Protein AF-0000000073154056 (afdb_homodimer)

InterPro domains:
  IPR005519 Acid phosphatase, class B-like [PF03767] (60-271)
  IPR023214 HAD superfamily [G3DSA:3.40.50.1000] (61-281)

Nearest PDB structures (foldseek):
  4fyp-assembly1_B  TM=7.390E-01  e=8.577E-10  Arabidopsis thaliana
  2ia5-assembly3_L  TM=6.128E-01  e=5.914E-03  Tequatrovirus T4
  4xru-assembly1_D  TM=6.042E-01  e=1.577E-02  Capnocytophaga gingivalis ATCC 33624
  3kbb-assembly1_A  TM=4.600E-01  e=6.265E-03  Thermotoga maritima MSB8
  6nkh-assembly1_C  TM=5.104E-01  e=3.368E+00  Malbranchea aurantiaca

Foldseek 3Di:
DDPPPPPPPDDDDPPVRVVVVVVVVVVVVVVVVVVVVVVVVVVVVVVVVVVVVVVVVVLVVLLVVQVVVLVVCQVVVHALVVGDPSLVVSLLCCLVVCVQLVLLVVLLVVVVVVPVVDADDPVLQEAEEEELCLLVPPVNLVVCVVPVDFQPVLPPPSRDSSSSSNVSSVVSLVVCVVSPHAYEYEYLAEPVCVVSSQVRCVRNPRDDHPYYHHHYPVCNPPDVLVVLQVVLVVSVVVVHAYQEYEEQHVSNCDDPNGGNYYGHRHDSSRDPNVNVPVVVVVVVVD/DDPPPPPPPDDDDDPVRVVVVVVVVVVVVVVVVVVVVVVVVVVVVVVVVVVVVVVVVVLVVLLVVQVVVLVVCQVVVHALVVGDPSLVVSLLCCLVVCVLLVLLVVLLVVVVVVPVVDADDPVLQEAEEEELCLLVPPVNLVVCVVVVDFQPVLPPPSRDSSSSSNVSSVVSLVVCVVSPHAYEYEYLAEPVCVVSSQVRCVRNPRDDHPYYHHHYPVCNPPDVLVVLQVVLVVSVVVVHAYQEYEEQHVSNCDDPNNGNYYGHRHDSSRDPNVNVVVVVPVVVVD

pLDDT: mean 80.38, std 18.29, range [26.84, 98.69]

Sequence (572 aa):
MGSRHITETGIFMSSFAAMVFVSGLITVGVSLLSLLVALAVMLHSCESRNSGILEMHRYKDNYDYCRYFALHAELNSLDADSLPAICRDVERLYVKEGQFGRDLNITVGIAEEFFGSVRPQVDSRDIVLIDADDLASETLFSYYLMHRINEDLLHGSSGDPDYLRHTFARKLYLKLQSDGWPLILFSRKPEKLRSAMAEYLISMGCPGWSSLIMRKENEMQMSFQEYISGQRIILQREGLRIIAVISSRMDALRGPYLGNRMFKFPSPMFRHSMENHVESHVQKSKMGSRHITETGIFMSSFAAMVFVSGLITVGVSLLSLLVALAVMLHSCESRNSGILEMHRYKDNYDYCRYFALHAELNSLDADSLPAICRDVERLYVKEGQFGRDLNITVGIAEEFFGSVRPQVDSRDIVLIDADDLASETLFSYYLMHRINEDLLHGSSGDPDYLRHTFARKLYLKLQSDGWPLILFSRKPEKLRSAMAEYLISMGCPGWSSLIMRKENEMQMSFQEYISGQRIILQREGLRIIAVISSRMDALRGPYLGNRMFKFPSPMFRHSMENHVESHVQKSK

Organism: Sesamum indicum (NCBI:txid4182)

Solvent-accessible surface area (backbone atoms only — not comparable to full-atom values): 31245 Å² total; per-residue (Å²): 135,81,80,74,74,73,72,72,69,37,45,62,35,37,57,67,56,50,51,53,48,52,51,48,51,50,49,51,49,52,51,41,51,51,44,50,51,51,42,52,51,47,49,50,53,46,48,52,47,48,55,49,48,53,52,48,50,51,48,49,53,50,43,53,51,39,50,53,50,39,51,38,30,48,70,47,70,48,59,24,79,72,56,59,73,69,41,55,57,45,47,52,48,37,40,69,72,42,51,48,57,50,51,40,50,48,45,48,50,56,50,48,53,54,55,70,73,50,76,77,56,89,82,69,36,42,29,34,40,37,39,42,44,48,60,44,30,68,69,59,44,51,48,30,73,72,58,68,59,63,60,74,70,65,67,78,44,91,67,34,68,63,49,52,42,21,53,51,45,45,52,50,50,52,50,42,46,73,74,66,45,46,32,34,31,36,41,92,50,54,45,90,44,46,66,61,49,53,51,48,35,44,56,66,70,55,66,87,59,73,42,77,46,55,28,47,82,85,52,66,80,49,56,63,37,60,50,53,33,52,50,36,48,53,45,41,74,73,63,37,40,48,51,28,33,38,32,55,47,58,51,76,68,47,52,63,73,62,54,68,37,52,43,67,42,75,59,80,67,59,65,65,52,63,59,73,57,56,60,61,56,63,54,66,75,96,136,80,82,78,77,74,73,73,66,37,45,62,35,38,58,66,53,50,50,53,48,51,51,47,53,51,49,51,49,51,50,44,50,51,46,49,50,50,43,50,53,48,49,49,53,47,47,51,46,48,53,49,47,52,52,48,49,51,50,48,52,51,44,53,50,37,50,53,50,41,51,40,30,49,70,47,70,49,60,27,80,71,55,57,72,69,40,55,56,46,46,52,48,37,39,69,73,42,52,46,58,50,50,40,50,48,44,49,49,56,50,49,54,53,55,70,75,50,75,76,57,91,80,70,37,43,30,33,39,36,39,43,45,48,62,43,31,69,67,58,43,50,49,30,72,72,59,70,59,62,61,72,71,65,66,76,42,91,66,34,67,63,52,52,44,20,53,51,46,45,53,50,50,52,51,41,47,74,73,65,45,46,34,34,31,36,42,92,50,54,44,90,45,45,66,61,50,52,52,47,35,43,57,64,70,56,65,86,60,72,42,77,46,54,28,48,82,84,51,68,79,49,55,62,38,59,49,52,32,51,50,37,48,53,46,42,73,71,64,36,41,48,50,28,33,38,33,54,46,57,52,76,70,46,53,64,73,62,53,67,37,54,43,68,43,75,58,79,68,58,66,63,52,63,57,73,57,56,60,62,57,61,55,68,76,96

Radius of gyration: 35.32 Å; Cα contacts (8 Å, |Δi|>4): 669; chains: 2; bounding box: 136×70×72 Å

Structure (mmCIF, N/CA/C/O backbone):
data_AF-0000000073154056-model_v1
#
loop_
_entity.id
_entity.type
_entity.pdbx_description
1 polymer 'Uncharacterized protein At2g39920-like isoform X2'
#
loop_
_atom_site.group_PDB
_atom_site.id
_atom_site.type_symbol
_atom_site.label_atom_id
_atom_site.label_alt_id
_atom_site.label_comp_id
_atom_site.label_asym_id
_atom_site.label_entity_id
_atom_site.label_seq_id
_atom_site.pdbx_PDB_ins_code
_atom_site.Cartn_x
_atom_site.Cartn_y
_atom_site.Cartn_z
_atom_site.occupancy
_atom_site.B_iso_or_equiv
_atom_site.auth_seq_id
_atom_site.auth_comp_id
_atom_site.auth_asym_id
_atom_site.auth_atom_id
_atom_site.pdbx_PDB_model_num
ATOM 1 N N . MET A 1 1 ? 103.25 38.438 -13.969 1 26.84 1 MET A N 1
ATOM 2 C CA . MET A 1 1 ? 101.938 38.219 -14.492 1 26.84 1 MET A CA 1
ATOM 3 C C . MET A 1 1 ? 101.5 36.781 -14.281 1 26.84 1 MET A C 1
ATOM 5 O O . MET A 1 1 ? 101.875 35.875 -15.039 1 26.84 1 MET A O 1
ATOM 9 N N . GLY A 1 2 ? 101.438 36.25 -13.07 1 32.34 2 GLY A N 1
ATOM 10 C CA . GLY A 1 2 ? 101.125 34.906 -12.602 1 32.34 2 GLY A CA 1
ATOM 11 C C . GLY A 1 2 ? 99.688 34.469 -12.875 1 32.34 2 GLY A C 1
ATOM 12 O O . GLY A 1 2 ? 98.75 35.281 -12.695 1 32.34 2 GLY A O 1
ATOM 13 N N . SER A 1 3 ? 99.438 33.656 -13.922 1 35.84 3 SER A N 1
ATOM 14 C CA . SER A 1 3 ? 98.188 33.031 -14.375 1 35.84 3 SER A CA 1
ATOM 15 C C . SER A 1 3 ? 97.5 32.375 -13.219 1 35.84 3 SER A C 1
ATOM 17 O O . SER A 1 3 ? 98 31.438 -12.602 1 35.84 3 SER A O 1
ATOM 19 N N . ARG A 1 4 ? 96.812 33.094 -12.391 1 35.25 4 ARG A N 1
ATOM 20 C CA . ARG A 1 4 ? 95.875 32.562 -11.375 1 35.25 4 ARG A CA 1
ATOM 21 C C . ARG A 1 4 ? 94.875 31.562 -11.984 1 35.25 4 ARG A C 1
ATOM 23 O O . ARG A 1 4 ? 94.125 31.922 -12.844 1 35.25 4 ARG A O 1
ATOM 30 N N . HIS A 1 5 ? 95.375 30.281 -12.258 1 36.28 5 HIS A N 1
ATOM 31 C CA . HIS A 1 5 ? 94.438 29.172 -12.562 1 36.28 5 HIS A CA 1
ATOM 32 C C . HIS A 1 5 ? 93.312 29.141 -11.586 1 36.28 5 HIS A C 1
ATOM 34 O O . HIS A 1 5 ? 93.5 29.016 -10.375 1 36.28 5 HIS A O 1
ATOM 40 N N . ILE A 1 6 ? 92.375 30.062 -11.719 1 39.75 6 ILE A N 1
ATOM 41 C CA . ILE A 1 6 ? 91.125 29.922 -11.031 1 39.75 6 ILE A CA 1
ATOM 42 C C . ILE A 1 6 ? 90.625 28.484 -11.164 1 39.75 6 ILE A C 1
ATOM 44 O O . ILE A 1 6 ? 90.375 28.016 -12.273 1 39.75 6 ILE A O 1
ATOM 48 N N . THR A 1 7 ? 91.188 27.578 -10.352 1 43.53 7 THR A N 1
ATOM 49 C CA . THR A 1 7 ? 90.688 26.219 -10.219 1 43.53 7 THR A CA 1
ATOM 50 C C . THR A 1 7 ? 89.125 26.203 -10.078 1 43.53 7 THR A C 1
ATOM 52 O O . THR A 1 7 ? 88.562 26.781 -9.141 1 43.53 7 THR A O 1
ATOM 55 N N . GLU A 1 8 ? 88.438 26.453 -11.188 1 46.53 8 GLU A N 1
ATOM 56 C CA . GLU A 1 8 ? 87 26.203 -11.188 1 46.53 8 GLU A CA 1
ATOM 57 C C . GLU A 1 8 ? 86.625 24.922 -10.445 1 46.53 8 GLU A C 1
ATOM 59 O O . GLU A 1 8 ? 87.25 23.875 -10.711 1 46.53 8 GLU A O 1
ATOM 64 N N . THR 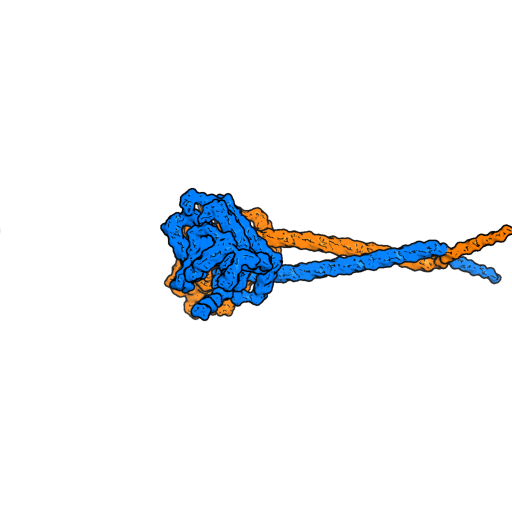A 1 9 ? 86.5 25.047 -9.172 1 50.5 9 THR A N 1
ATOM 65 C CA . THR A 1 9 ? 86.125 23.953 -8.289 1 50.5 9 THR A CA 1
ATOM 66 C C . THR A 1 9 ? 84.938 23.172 -8.883 1 50.5 9 THR A C 1
ATOM 68 O O . THR A 1 9 ? 83.812 23.688 -8.969 1 50.5 9 THR A O 1
ATOM 71 N N . GLY A 1 10 ? 85 22.781 -10.125 1 53.06 10 GLY A N 1
ATOM 72 C CA . GLY A 1 10 ? 84 21.875 -10.68 1 53.06 10 GLY A CA 1
ATOM 73 C C . GLY A 1 10 ? 84.062 20.484 -10.078 1 53.06 10 GLY A C 1
ATOM 74 O O . GLY A 1 10 ? 85 20.156 -9.344 1 53.06 10 GLY A O 1
ATOM 75 N N . ILE A 1 11 ? 83.062 19.953 -9.695 1 58.16 11 ILE A N 1
ATOM 76 C CA . ILE A 1 11 ? 83 18.594 -9.188 1 58.16 11 ILE A CA 1
ATOM 77 C C . ILE A 1 11 ? 83.188 17.609 -10.344 1 58.16 11 ILE A C 1
ATOM 79 O O . ILE A 1 11 ? 82.562 17.734 -11.383 1 58.16 11 ILE A O 1
ATOM 83 N N . PHE A 1 12 ? 84.25 17.016 -10.555 1 58.78 12 PHE A N 1
ATOM 84 C CA . PHE A 1 12 ? 84.562 15.953 -11.5 1 58.78 12 PHE A CA 1
ATOM 85 C C . PHE A 1 12 ? 83.75 14.695 -11.172 1 58.78 12 PHE A C 1
ATOM 87 O O . PHE A 1 12 ? 83.812 14.18 -10.055 1 58.78 12 PHE A O 1
ATOM 94 N N . MET A 1 13 ? 82.75 14.547 -11.906 1 58.81 13 MET A N 1
ATOM 95 C CA . MET A 1 13 ? 82 13.305 -11.711 1 58.81 13 MET A CA 1
ATOM 96 C C . MET A 1 13 ? 82.438 12.242 -12.711 1 58.81 13 MET A C 1
ATOM 98 O O . MET A 1 13 ? 82.562 12.523 -13.906 1 58.81 13 MET A O 1
ATOM 102 N N . SER A 1 14 ? 82.875 11.195 -12.305 1 65.06 14 SER A N 1
ATOM 103 C CA . SER A 1 14 ? 83.312 10.07 -13.148 1 65.06 14 SER A CA 1
ATOM 104 C C . SER A 1 14 ? 82.125 9.609 -14.023 1 65.06 14 SER A C 1
ATOM 106 O O . SER A 1 14 ? 80.938 9.898 -13.727 1 65.06 14 SER A O 1
ATOM 108 N N . SER A 1 15 ? 82.438 9.18 -15.289 1 62.22 15 SER A N 1
ATOM 109 C CA . SER A 1 15 ? 81.438 8.641 -16.219 1 62.22 15 SER A CA 1
ATOM 110 C C . SER A 1 15 ? 80.5 7.695 -15.5 1 62.22 15 SER A C 1
ATOM 112 O O . SER A 1 15 ? 79.312 7.684 -15.805 1 62.22 15 SER A O 1
ATOM 114 N N . PHE A 1 16 ? 81 6.984 -14.602 1 61.91 16 PHE A N 1
ATOM 115 C CA . PHE A 1 16 ? 80.188 6.059 -13.852 1 61.91 16 PHE A CA 1
ATOM 116 C C . PHE A 1 16 ? 79.188 6.82 -12.969 1 61.91 16 PHE A C 1
ATOM 118 O O . PHE A 1 16 ? 78 6.469 -12.906 1 61.91 16 PHE A O 1
ATOM 125 N N . ALA A 1 17 ? 79.688 7.828 -12.398 1 67.19 17 ALA A N 1
ATOM 126 C CA . ALA A 1 17 ? 78.812 8.625 -11.531 1 67.19 17 ALA A CA 1
ATOM 127 C C . ALA A 1 17 ? 77.75 9.352 -12.344 1 67.19 17 ALA A C 1
ATOM 129 O O . ALA A 1 17 ? 76.562 9.445 -11.914 1 67.19 17 ALA A O 1
ATOM 130 N N . ALA A 1 18 ? 78.062 9.812 -13.531 1 69.5 18 ALA A N 1
ATOM 131 C CA . ALA A 1 18 ? 77.125 10.461 -14.422 1 69.5 18 ALA A CA 1
ATOM 132 C C . ALA A 1 18 ? 76.062 9.469 -14.875 1 69.5 18 ALA A C 1
ATOM 134 O O . ALA A 1 18 ? 74.875 9.82 -14.938 1 69.5 18 ALA A O 1
ATOM 135 N N . MET A 1 19 ? 76.375 8.25 -15.133 1 65.81 19 MET A N 1
ATOM 136 C CA . MET A 1 19 ? 75.438 7.23 -15.547 1 65.81 19 MET A CA 1
ATOM 137 C C . MET A 1 19 ? 74.5 6.906 -14.414 1 65.81 19 MET A C 1
ATOM 139 O O . MET A 1 19 ? 73.25 6.715 -14.648 1 65.81 19 MET A O 1
ATOM 143 N N . VAL A 1 20 ? 74.938 6.844 -13.273 1 70.44 20 VAL A N 1
ATOM 144 C CA . VAL A 1 20 ? 74.062 6.551 -12.117 1 70.44 20 VAL A CA 1
ATOM 145 C C . VAL A 1 20 ? 73.062 7.711 -11.883 1 70.44 20 VAL A C 1
ATOM 147 O O . VAL A 1 20 ? 71.938 7.492 -11.578 1 70.44 20 VAL A O 1
ATOM 150 N N . PHE A 1 21 ? 73.625 8.836 -12.18 1 70.19 21 PHE A N 1
ATOM 151 C CA . PHE A 1 21 ? 72.75 10.016 -11.984 1 70.19 21 PHE A CA 1
ATOM 152 C C . PHE A 1 21 ? 71.625 10.07 -13.023 1 70.19 21 PHE A C 1
ATOM 154 O O . PHE A 1 21 ? 70.5 10.352 -12.688 1 70.19 21 PHE A O 1
ATOM 161 N N . VAL A 1 22 ? 72.062 9.898 -14.25 1 70.56 22 VAL A N 1
ATOM 162 C CA . VAL A 1 22 ? 71.062 9.922 -15.312 1 70.56 22 VAL A CA 1
ATOM 163 C C . VAL A 1 22 ? 70.062 8.789 -15.102 1 70.56 22 VAL A C 1
ATOM 165 O O . VAL A 1 22 ? 68.812 8.977 -15.281 1 70.56 22 VAL A O 1
ATOM 168 N N . SER A 1 23 ? 70.5 7.668 -14.711 1 70.88 23 SER A N 1
ATOM 169 C CA . SER A 1 23 ? 69.625 6.547 -14.422 1 70.88 23 SER A CA 1
ATOM 170 C C . SER A 1 23 ? 68.688 6.863 -13.266 1 70.88 23 SER A C 1
ATOM 172 O O . SER A 1 23 ? 67.5 6.473 -13.281 1 70.88 23 SER A O 1
ATOM 174 N N . GLY A 1 24 ? 69.25 7.586 -12.367 1 71 24 GLY A N 1
ATOM 175 C CA . GLY A 1 24 ? 68.438 8.023 -11.258 1 71 24 GLY A CA 1
ATOM 176 C C . GLY A 1 24 ? 67.312 8.984 -11.672 1 71 24 GLY A C 1
ATOM 177 O O . GLY A 1 24 ? 66.188 8.852 -11.25 1 71 24 GLY A O 1
ATOM 178 N N . LEU A 1 25 ? 67.688 9.891 -12.586 1 71.62 25 LEU A N 1
ATOM 179 C CA . LEU A 1 25 ? 66.688 10.867 -13.078 1 71.62 25 LEU A CA 1
ATOM 180 C C . LEU A 1 25 ? 65.625 10.18 -13.914 1 71.62 25 LEU A C 1
ATOM 182 O O . LEU A 1 25 ? 64.438 10.523 -13.82 1 71.62 25 LEU A O 1
ATOM 186 N N . ILE A 1 26 ? 66.062 9.188 -14.664 1 72.06 26 ILE A N 1
ATOM 187 C CA . ILE A 1 26 ? 65.125 8.445 -15.492 1 72.06 26 ILE A CA 1
ATOM 188 C C . ILE A 1 26 ? 64.188 7.629 -14.594 1 72.06 26 ILE A C 1
ATOM 190 O O . ILE A 1 26 ? 62.969 7.582 -14.828 1 72.06 26 ILE A O 1
ATOM 194 N N . THR A 1 27 ? 64.688 7.141 -13.555 1 73 27 THR A N 1
ATOM 195 C CA . THR A 1 27 ? 63.844 6.352 -12.633 1 73 27 THR A CA 1
ATOM 196 C C . THR A 1 27 ? 62.844 7.238 -11.922 1 73 27 THR A C 1
ATOM 198 O O . THR A 1 27 ? 61.656 6.855 -11.773 1 73 27 THR A O 1
ATOM 201 N N . VAL A 1 28 ? 63.25 8.352 -11.57 1 75.25 28 VAL A N 1
ATOM 202 C CA . VAL A 1 28 ? 62.344 9.281 -10.898 1 75.25 28 VAL A CA 1
ATOM 203 C C . VAL A 1 28 ? 61.281 9.766 -11.883 1 75.25 28 VAL A C 1
ATOM 205 O O . VAL A 1 28 ? 60.125 9.883 -11.531 1 75.25 28 VAL A O 1
ATOM 208 N N . GLY A 1 29 ? 61.75 9.992 -13.125 1 73.38 29 GLY A N 1
ATOM 209 C CA . GLY A 1 29 ? 60.781 10.398 -14.156 1 73.38 29 GLY A CA 1
ATOM 210 C C . GLY A 1 29 ? 59.719 9.359 -14.438 1 73.38 29 GLY A C 1
ATOM 211 O O . GLY A 1 29 ? 58.531 9.68 -14.492 1 73.38 29 GLY A O 1
ATOM 212 N N . VAL A 1 30 ? 60.156 8.18 -14.562 1 73.75 30 VAL A N 1
ATOM 213 C CA . VAL A 1 30 ? 59.25 7.094 -14.836 1 73.75 30 VAL A CA 1
ATOM 214 C C . VAL A 1 30 ? 58.312 6.887 -13.633 1 73.75 30 VAL A C 1
ATOM 216 O O . VAL A 1 30 ? 57.125 6.645 -13.789 1 73.75 30 VAL A O 1
ATOM 219 N N . SER A 1 31 ? 58.875 7.059 -12.477 1 75.38 31 SER A N 1
ATOM 220 C CA . SER A 1 31 ? 58.062 6.918 -11.273 1 75.38 31 SER A CA 1
ATOM 221 C C . SER A 1 31 ? 57 8.031 -11.172 1 75.38 31 SER A C 1
ATOM 223 O O . SER A 1 31 ? 55.875 7.785 -10.781 1 75.38 31 SER A O 1
ATOM 225 N N . LEU A 1 32 ? 57.406 9.188 -11.609 1 76.5 32 LEU A N 1
ATOM 226 C CA . LEU A 1 32 ? 56.5 10.312 -11.586 1 76.5 32 LEU A CA 1
ATOM 227 C C . LEU A 1 32 ? 55.375 10.133 -12.633 1 76.5 32 LEU A C 1
ATOM 229 O O . LEU A 1 32 ? 54.219 10.422 -12.367 1 76.5 32 LEU A O 1
ATOM 233 N N . LEU A 1 33 ? 55.75 9.656 -13.711 1 76 33 LEU A N 1
ATOM 234 C CA . LEU A 1 33 ? 54.781 9.43 -14.758 1 76 33 LEU A CA 1
ATOM 235 C C . LEU A 1 33 ? 53.781 8.328 -14.352 1 76 33 LEU A C 1
ATOM 237 O O . LEU A 1 33 ? 52.594 8.438 -14.609 1 76 33 LEU A O 1
ATOM 241 N N . SER A 1 34 ? 54.375 7.371 -13.734 1 75.38 34 SER A N 1
ATOM 242 C CA . SER A 1 34 ? 53.5 6.293 -13.258 1 75.38 34 SER A CA 1
ATOM 243 C C . SER A 1 34 ? 52.531 6.793 -12.188 1 75.38 34 SER A C 1
ATOM 245 O O . SER A 1 34 ? 51.375 6.41 -12.172 1 75.38 34 SER A O 1
ATOM 247 N N . LEU A 1 35 ? 53.062 7.656 -11.422 1 75.81 35 LEU A N 1
ATOM 248 C CA . LEU A 1 35 ? 52.219 8.227 -10.367 1 75.81 35 LEU A CA 1
ATOM 249 C C . LEU A 1 35 ? 51.156 9.117 -10.961 1 75.81 35 LEU A C 1
ATOM 251 O O . LEU A 1 35 ? 50 9.094 -10.508 1 75.81 35 LEU A O 1
ATOM 255 N N . LEU A 1 36 ? 51.5 9.789 -11.992 1 76.12 36 LEU A N 1
ATOM 256 C CA . LEU A 1 36 ? 50.531 10.656 -12.656 1 76.12 36 LEU A CA 1
ATOM 257 C C . LEU A 1 36 ? 49.438 9.836 -13.352 1 76.12 36 LEU A C 1
ATOM 259 O O . LEU A 1 36 ? 48.25 10.188 -13.305 1 76.12 36 LEU A O 1
ATOM 263 N N . VAL A 1 37 ? 49.812 8.812 -13.93 1 73.25 37 VAL A N 1
ATOM 264 C CA . VAL A 1 37 ? 48.844 7.949 -14.602 1 73.25 37 VAL A CA 1
ATOM 265 C C . VAL A 1 37 ? 47.969 7.281 -13.562 1 73.25 37 VAL A C 1
ATOM 267 O O . VAL A 1 37 ? 46.75 7.195 -13.758 1 73.25 37 VAL A O 1
ATOM 270 N N . ALA A 1 38 ? 48.562 6.938 -12.5 1 69.5 38 ALA A N 1
ATOM 271 C CA . ALA A 1 38 ? 47.781 6.328 -11.43 1 69.5 38 ALA A CA 1
ATOM 272 C C . ALA A 1 38 ? 46.781 7.32 -10.852 1 69.5 38 ALA A C 1
ATOM 274 O O . ALA A 1 38 ? 45.625 6.969 -10.594 1 69.5 38 ALA A O 1
ATOM 275 N N . LEU A 1 39 ? 47.188 8.508 -10.758 1 72 39 LEU A N 1
ATOM 276 C CA . LEU A 1 39 ? 46.312 9.555 -10.25 1 72 39 LEU A CA 1
ATOM 277 C C . LEU A 1 39 ? 45.188 9.836 -11.234 1 72 39 LEU A C 1
ATOM 279 O O . LEU A 1 39 ? 44.031 10.008 -10.828 1 72 39 LEU A O 1
ATOM 283 N N . ALA A 1 40 ? 45.531 9.859 -12.43 1 69.25 40 ALA A N 1
ATOM 284 C CA . ALA A 1 40 ? 44.531 10.117 -13.461 1 69.25 40 ALA A CA 1
ATOM 285 C C . ALA A 1 40 ? 43.469 9 -13.492 1 69.25 40 ALA A C 1
ATOM 287 O O . ALA A 1 40 ? 42.281 9.258 -13.602 1 69.25 40 ALA A O 1
ATOM 288 N N . VAL A 1 41 ? 43.906 7.809 -13.352 1 68.38 41 VAL A N 1
ATOM 289 C CA . VAL A 1 41 ? 43 6.664 -13.375 1 68.38 41 VAL A CA 1
ATOM 290 C C . VAL A 1 41 ? 42.125 6.672 -12.125 1 68.38 41 VAL A C 1
ATOM 292 O O . VAL A 1 41 ? 40.938 6.402 -12.195 1 68.38 41 VAL A O 1
ATOM 295 N N . MET A 1 42 ? 42.719 7.086 -11.133 1 68.31 42 MET A N 1
ATOM 296 C CA . MET A 1 42 ? 42 7.133 -9.875 1 68.31 42 MET A CA 1
ATOM 297 C C . MET A 1 42 ? 40.938 8.242 -9.898 1 68.31 42 MET A C 1
ATOM 299 O O . MET A 1 42 ? 39.812 8.055 -9.445 1 68.31 42 MET A O 1
ATOM 303 N N . LEU A 1 43 ? 41.344 9.367 -10.43 1 67.19 43 LEU A N 1
ATOM 304 C CA . LEU A 1 43 ? 40.375 10.477 -10.555 1 67.19 43 LEU A CA 1
ATOM 305 C C . LEU A 1 43 ? 39.25 10.102 -11.492 1 67.19 43 LEU A C 1
ATOM 307 O O . LEU A 1 43 ? 38.094 10.445 -11.227 1 67.19 43 LEU A O 1
ATOM 311 N N . HIS A 1 44 ? 39.562 9.438 -12.562 1 65.5 44 HIS A N 1
ATOM 312 C CA . HIS A 1 44 ? 38.531 9.008 -13.5 1 65.5 44 HIS A CA 1
ATOM 313 C C . HIS A 1 44 ? 37.594 7.996 -12.852 1 65.5 44 HIS A C 1
ATOM 315 O O . HIS A 1 44 ? 36.375 8.055 -13.055 1 65.5 44 HIS A O 1
ATOM 321 N N . SER A 1 45 ? 38.219 7.164 -12.078 1 65.38 45 SER A N 1
ATOM 322 C CA . SER A 1 45 ? 37.406 6.16 -11.383 1 65.38 45 SER A CA 1
ATOM 323 C C . SER A 1 45 ? 36.5 6.801 -10.336 1 65.38 45 SER A C 1
ATOM 325 O O . SER A 1 45 ? 35.344 6.43 -10.203 1 65.38 45 SER A O 1
ATOM 327 N N . CYS A 1 46 ? 37.094 7.863 -9.719 1 65.62 46 CYS A N 1
ATOM 328 C CA . CYS A 1 46 ? 36.312 8.562 -8.703 1 65.62 46 CYS A CA 1
ATOM 329 C C . CYS A 1 46 ? 35.188 9.391 -9.344 1 65.62 46 CYS A C 1
ATOM 331 O O . CYS A 1 46 ? 34.094 9.461 -8.812 1 65.62 46 CYS A O 1
ATOM 333 N N . GLU A 1 47 ? 35.531 10.023 -10.43 1 63.62 47 GLU A N 1
ATOM 334 C CA . GLU A 1 47 ? 34.531 10.797 -11.141 1 63.62 47 GLU A CA 1
ATOM 335 C C . GLU A 1 47 ? 33.406 9.906 -11.656 1 63.62 47 GLU A C 1
ATOM 337 O O . GLU A 1 47 ? 32.219 10.266 -11.57 1 63.62 47 GLU A O 1
ATOM 342 N N . SER A 1 48 ? 33.812 8.828 -12.234 1 62.31 48 SER A N 1
ATOM 343 C CA . SER A 1 48 ? 32.812 7.883 -12.727 1 62.31 48 SER A CA 1
ATOM 344 C C . SER A 1 48 ? 31.922 7.371 -11.594 1 62.31 48 SER A C 1
ATOM 346 O O . SER A 1 48 ? 30.719 7.191 -11.766 1 62.31 48 SER A O 1
ATOM 348 N N . ARG A 1 49 ? 32.594 7.344 -10.484 1 61.34 49 ARG A N 1
ATOM 349 C CA . ARG A 1 49 ? 31.844 6.891 -9.312 1 61.34 49 ARG A CA 1
ATOM 350 C C . ARG A 1 49 ? 30.875 7.973 -8.828 1 61.34 49 ARG A C 1
ATOM 352 O O . ARG A 1 49 ? 29.766 7.672 -8.406 1 61.34 49 ARG A O 1
ATOM 359 N N . ASN A 1 50 ? 31.312 9.273 -8.977 1 61.72 50 ASN A N 1
ATOM 360 C CA . ASN A 1 50 ? 30.422 10.367 -8.594 1 61.72 50 ASN A CA 1
ATOM 361 C C . ASN A 1 50 ? 29.203 10.461 -9.5 1 61.72 50 ASN A C 1
ATOM 363 O O . ASN A 1 50 ? 28.094 10.695 -9.031 1 61.72 50 ASN A O 1
ATOM 367 N N . SER A 1 51 ? 29.453 10.367 -10.781 1 62.72 51 SER A N 1
ATOM 368 C CA . SER A 1 51 ? 28.344 10.352 -11.734 1 62.72 51 SER A CA 1
ATOM 369 C C . SER A 1 51 ? 27.406 9.188 -11.469 1 62.72 51 SER A C 1
ATOM 371 O O . SER A 1 51 ? 26.188 9.336 -11.539 1 62.72 51 SER A O 1
ATOM 373 N N . GLY A 1 52 ? 28.031 8.125 -11.109 1 59.91 52 GLY A N 1
ATOM 374 C CA . GLY A 1 52 ? 27.234 6.961 -10.758 1 59.91 52 GLY A CA 1
ATOM 375 C C . GLY A 1 52 ? 26.375 7.172 -9.523 1 59.91 52 GLY A C 1
ATOM 376 O O . GLY A 1 52 ? 25.203 6.777 -9.492 1 59.91 52 GLY A O 1
ATOM 377 N N . ILE A 1 53 ? 26.969 8.016 -8.656 1 62.12 53 ILE A N 1
ATOM 378 C CA . ILE A 1 53 ? 26.266 8.297 -7.41 1 62.12 53 ILE A CA 1
ATOM 379 C C . ILE A 1 53 ? 25.094 9.234 -7.688 1 62.12 53 ILE A C 1
ATOM 381 O O . ILE A 1 53 ? 24 9.039 -7.156 1 62.12 53 ILE A O 1
ATOM 385 N N . LEU A 1 54 ? 25.281 10.234 -8.539 1 65.06 54 LEU A N 1
ATOM 386 C CA . LEU A 1 54 ? 24.219 11.172 -8.875 1 65.06 54 LEU A CA 1
ATOM 387 C C . LEU A 1 54 ? 23.078 10.469 -9.609 1 65.06 54 LEU A C 1
ATOM 389 O O . LEU A 1 54 ? 21.906 10.75 -9.367 1 65.06 54 LEU A O 1
ATOM 393 N N . GLU A 1 55 ? 23.469 9.578 -10.508 1 69.38 55 GLU A N 1
ATOM 394 C CA . GLU A 1 55 ? 22.453 8.82 -11.25 1 69.38 55 GLU A CA 1
ATOM 395 C C . GLU A 1 55 ? 21.672 7.898 -10.32 1 69.38 55 GLU A C 1
ATOM 397 O O . GLU A 1 55 ? 20.453 7.746 -10.469 1 69.38 55 GLU A O 1
ATOM 402 N N . MET A 1 56 ? 22.359 7.465 -9.398 1 68.38 56 MET A N 1
ATOM 403 C CA . MET A 1 56 ? 21.703 6.594 -8.43 1 68.38 56 MET A CA 1
ATOM 404 C C . MET A 1 56 ? 20.703 7.379 -7.574 1 68.38 56 MET A C 1
ATOM 406 O O . MET A 1 56 ? 19.625 6.887 -7.262 1 68.38 56 MET A O 1
ATOM 410 N N . HIS A 1 57 ? 21.109 8.586 -7.324 1 69.75 57 HIS A N 1
ATOM 411 C CA . HIS A 1 57 ? 20.219 9.422 -6.523 1 69.75 57 HIS A CA 1
ATOM 412 C C . HIS A 1 57 ? 18.984 9.82 -7.312 1 69.75 57 HIS A C 1
ATOM 414 O O . HIS A 1 57 ? 17.875 9.828 -6.777 1 69.75 57 HIS A O 1
ATOM 420 N N . ARG A 1 58 ? 19.219 10.109 -8.547 1 71.12 58 ARG A N 1
ATOM 421 C CA . ARG A 1 58 ? 18.078 10.469 -9.391 1 71.12 58 ARG A CA 1
ATOM 422 C C . ARG A 1 58 ? 17.125 9.297 -9.562 1 71.12 58 ARG A C 1
ATOM 424 O O . ARG A 1 58 ? 15.906 9.469 -9.516 1 71.12 58 ARG A O 1
ATOM 431 N N . TYR A 1 59 ? 17.719 8.188 -9.75 1 76.94 59 TYR A N 1
ATOM 432 C CA . TYR A 1 59 ? 16.875 7 -9.883 1 76.94 59 TYR A CA 1
ATOM 433 C C . TYR A 1 59 ? 16.094 6.746 -8.602 1 76.94 59 TYR A C 1
ATOM 435 O O . TYR A 1 59 ? 14.898 6.422 -8.656 1 76.94 59 TYR A O 1
ATOM 443 N N . LYS A 1 60 ? 16.781 6.992 -7.547 1 78.06 60 LYS A N 1
ATOM 444 C CA . LYS A 1 60 ? 16.109 6.75 -6.27 1 78.06 60 LYS A CA 1
ATOM 445 C C . LYS A 1 60 ? 14.922 7.695 -6.082 1 78.06 60 LYS A C 1
ATOM 447 O O . LYS A 1 60 ? 13.844 7.277 -5.652 1 78.06 60 LYS A O 1
ATOM 452 N N . ASP A 1 61 ? 15.117 8.914 -6.461 1 79.88 61 ASP A N 1
ATOM 453 C CA . ASP A 1 61 ? 14.055 9.906 -6.324 1 79.88 61 ASP A CA 1
ATOM 454 C C . ASP A 1 61 ? 12.867 9.57 -7.23 1 79.88 61 ASP A C 1
ATOM 456 O O . ASP A 1 61 ? 11.719 9.641 -6.805 1 79.88 61 ASP A O 1
ATOM 460 N N . ASN A 1 62 ? 13.227 9.219 -8.438 1 85.12 62 ASN A N 1
ATOM 461 C CA . ASN A 1 62 ? 12.172 8.852 -9.367 1 85.12 62 ASN A CA 1
ATOM 462 C C . ASN A 1 62 ? 11.461 7.574 -8.93 1 85.12 62 ASN A C 1
ATOM 464 O O . ASN A 1 62 ? 10.242 7.449 -9.094 1 85.12 62 ASN A O 1
ATOM 468 N N . TYR A 1 63 ? 12.242 6.762 -8.375 1 86.31 63 TYR A N 1
ATOM 469 C CA . TYR A 1 63 ? 11.664 5.508 -7.898 1 86.31 63 TYR A CA 1
ATOM 470 C C . TYR A 1 63 ? 10.664 5.758 -6.773 1 86.31 63 TYR A C 1
ATOM 472 O O . TYR A 1 63 ? 9.562 5.203 -6.777 1 86.31 63 TYR A O 1
ATOM 480 N N . ASP A 1 64 ? 11.023 6.602 -5.879 1 85.81 64 ASP A N 1
ATOM 481 C CA . ASP A 1 64 ? 10.125 6.914 -4.77 1 85.81 64 ASP A CA 1
ATOM 482 C C . ASP A 1 64 ? 8.852 7.594 -5.27 1 85.81 64 ASP A C 1
ATOM 484 O O . ASP A 1 64 ? 7.75 7.254 -4.832 1 85.81 64 ASP A O 1
ATOM 488 N N . TYR A 1 65 ? 9.062 8.445 -6.117 1 88.38 65 TYR A N 1
ATOM 489 C CA . TYR A 1 65 ? 7.918 9.125 -6.715 1 88.38 65 TYR A CA 1
ATOM 490 C C . TYR A 1 65 ? 6.984 8.125 -7.391 1 88.38 65 TYR A C 1
ATOM 492 O O . TYR A 1 65 ? 5.773 8.133 -7.141 1 88.38 65 TYR A O 1
ATOM 500 N N . CYS A 1 66 ? 7.52 7.293 -8.195 1 89.38 66 CYS A N 1
ATOM 501 C CA . CYS A 1 66 ? 6.715 6.359 -8.969 1 89.38 66 CYS A CA 1
ATOM 502 C C . CYS A 1 66 ? 6.082 5.305 -8.07 1 89.38 66 CYS A C 1
ATOM 504 O O . CYS A 1 66 ? 4.969 4.844 -8.328 1 89.38 66 CYS A O 1
ATOM 506 N N . ARG A 1 67 ? 6.738 5.008 -7.066 1 88.19 67 ARG A N 1
ATOM 507 C CA . ARG A 1 67 ? 6.191 4.055 -6.105 1 88.19 67 ARG A CA 1
ATOM 508 C C . ARG A 1 67 ? 4.945 4.617 -5.43 1 88.19 67 ARG A C 1
ATOM 510 O O . ARG A 1 67 ? 3.953 3.904 -5.254 1 88.19 67 ARG A O 1
ATOM 517 N N . TYR A 1 68 ? 4.961 5.852 -5.039 1 89.25 68 TYR A N 1
ATOM 518 C CA . TYR A 1 68 ? 3.795 6.457 -4.402 1 89.25 68 TYR A CA 1
ATOM 519 C C . TYR A 1 68 ? 2.676 6.68 -5.414 1 89.25 68 TYR A C 1
ATOM 521 O O . TYR A 1 68 ? 1.495 6.551 -5.078 1 89.25 68 TYR A O 1
ATOM 529 N N . PHE A 1 69 ? 3.1 6.988 -6.59 1 88.94 69 PHE A N 1
ATOM 530 C CA . PHE A 1 69 ? 2.076 7.094 -7.621 1 88.94 69 PHE A CA 1
ATOM 531 C C . PHE A 1 69 ? 1.405 5.742 -7.855 1 88.94 69 PHE A C 1
ATOM 533 O O . PHE A 1 69 ? 0.18 5.668 -7.973 1 88.94 69 PHE A O 1
ATOM 540 N N . ALA A 1 70 ? 2.24 4.723 -7.859 1 87.94 70 ALA A N 1
ATOM 541 C CA . ALA A 1 70 ? 1.709 3.379 -8.07 1 87.94 70 ALA A CA 1
ATOM 542 C C . ALA A 1 70 ? 0.794 2.963 -6.922 1 87.94 70 ALA A C 1
ATOM 544 O O . ALA A 1 70 ? -0.254 2.354 -7.145 1 87.94 70 ALA A O 1
ATOM 545 N N . LEU A 1 71 ? 1.219 3.262 -5.734 1 88.62 71 LEU A N 1
ATOM 546 C CA . LEU A 1 71 ? 0.391 2.965 -4.57 1 88.62 71 LEU A CA 1
ATOM 547 C C . LEU A 1 71 ? -0.977 3.627 -4.695 1 88.62 71 LEU A C 1
ATOM 549 O O . LEU A 1 71 ? -2.006 2.982 -4.473 1 88.62 71 LEU A O 1
ATOM 553 N N . HIS A 1 72 ? -1.001 4.863 -5.09 1 91 72 HIS A N 1
ATOM 554 C CA . HIS A 1 72 ? -2.26 5.59 -5.203 1 91 72 HIS A CA 1
ATOM 555 C C . HIS A 1 72 ? -3.072 5.105 -6.398 1 91 72 HIS A C 1
ATOM 557 O O . HIS A 1 72 ? -4.305 5.078 -6.348 1 91 72 HIS A O 1
ATOM 563 N N . ALA A 1 73 ? -2.377 4.715 -7.414 1 88.44 73 ALA A N 1
ATOM 564 C CA . ALA A 1 73 ? -3.082 4.129 -8.555 1 88.44 73 ALA A CA 1
ATOM 565 C C . ALA A 1 73 ? -3.783 2.834 -8.148 1 88.44 73 ALA A C 1
ATOM 567 O O . ALA A 1 73 ? -4.926 2.592 -8.547 1 88.44 73 ALA A O 1
ATOM 568 N N . GLU A 1 74 ? -3.15 2.053 -7.355 1 86.31 74 GLU A N 1
ATOM 569 C CA . GLU A 1 74 ? -3.73 0.791 -6.906 1 86.31 74 GLU A CA 1
ATOM 570 C C . GLU A 1 74 ? -4.879 1.03 -5.93 1 86.31 74 GLU A C 1
ATOM 572 O O . GLU A 1 74 ? -5.918 0.371 -6.012 1 86.31 74 GLU A O 1
ATOM 577 N N . LEU A 1 75 ? -4.641 1.971 -5.035 1 87.38 75 LEU A N 1
ATOM 578 C CA . LEU A 1 75 ? -5.656 2.287 -4.039 1 87.38 75 LEU A CA 1
ATOM 579 C C . LEU A 1 75 ? -6.938 2.777 -4.703 1 87.38 75 LEU A C 1
ATOM 581 O O . LEU A 1 75 ? -8.031 2.533 -4.199 1 87.38 75 LEU A O 1
ATOM 585 N N . ASN A 1 76 ? -6.746 3.398 -5.863 1 88.31 76 ASN A N 1
ATOM 586 C CA . ASN A 1 76 ? -7.883 4.035 -6.523 1 88.31 76 ASN A CA 1
ATOM 587 C C . ASN A 1 76 ? -8.289 3.283 -7.785 1 88.31 76 ASN A C 1
ATOM 589 O O . ASN A 1 76 ? -9.086 3.787 -8.578 1 88.31 76 ASN A O 1
ATOM 593 N N . SER A 1 77 ? -7.723 2.1 -7.984 1 81.38 77 SER A N 1
ATOM 594 C CA . SER A 1 77 ? -8.016 1.254 -9.141 1 81.38 77 SER A CA 1
ATOM 595 C C . SER A 1 77 ? -7.898 2.037 -10.445 1 81.38 77 SER A C 1
ATOM 597 O O . SER A 1 77 ? -8.797 1.989 -11.281 1 81.38 77 SER A O 1
ATOM 599 N N . LEU A 1 78 ? -6.812 2.816 -10.453 1 81.56 78 LEU A N 1
ATOM 600 C CA . LEU A 1 78 ? -6.574 3.598 -11.664 1 81.56 78 LEU A CA 1
ATOM 601 C C . LEU A 1 78 ? -5.91 2.746 -12.734 1 81.56 78 LEU A C 1
ATOM 603 O O . LEU A 1 78 ? -5.207 1.779 -12.422 1 81.56 78 LEU A O 1
ATOM 607 N N . ASP A 1 79 ? -6.121 3.123 -13.953 1 73.69 79 ASP A N 1
ATOM 608 C CA . ASP A 1 79 ? -5.527 2.404 -15.078 1 73.69 79 ASP A CA 1
ATOM 609 C C . ASP A 1 79 ? -4.031 2.686 -15.18 1 73.69 79 ASP A C 1
ATOM 611 O O . ASP A 1 79 ? -3.557 3.734 -14.734 1 73.69 79 ASP A O 1
ATOM 615 N N . ALA A 1 80 ? -3.309 1.724 -15.688 1 66.62 80 ALA A N 1
ATOM 616 C CA . ALA A 1 80 ? -1.861 1.83 -15.859 1 66.62 80 ALA A CA 1
ATOM 617 C C . ALA A 1 80 ? -1.498 3.043 -16.703 1 66.62 80 ALA A C 1
ATOM 619 O O . ALA A 1 80 ? -0.429 3.633 -16.531 1 66.62 80 ALA A O 1
ATOM 620 N N . ASP A 1 81 ? -2.412 3.414 -17.547 1 67.88 81 ASP A N 1
ATOM 621 C CA . ASP A 1 81 ? -2.127 4.516 -18.453 1 67.88 81 ASP A CA 1
ATOM 622 C C . ASP A 1 81 ? -2.084 5.848 -17.703 1 67.88 81 ASP A C 1
ATOM 624 O O . ASP A 1 81 ? -1.582 6.844 -18.234 1 67.88 81 ASP A O 1
ATOM 628 N N . SER A 1 82 ? -2.424 5.773 -16.5 1 74.19 82 SER A N 1
ATOM 629 C CA . SER A 1 82 ? -2.449 7.004 -15.727 1 74.19 82 SER A CA 1
ATOM 630 C C . SER A 1 82 ? -1.068 7.332 -15.164 1 74.19 82 SER A C 1
ATOM 632 O O . SER A 1 82 ? -0.835 8.445 -14.688 1 74.19 82 SER A O 1
ATOM 634 N N . LEU A 1 83 ? -0.14 6.398 -15.367 1 76.81 83 LEU A N 1
ATOM 635 C CA . LEU A 1 83 ? 1.178 6.613 -14.781 1 76.81 83 LEU A CA 1
ATOM 636 C C . LEU A 1 83 ? 2.002 7.574 -15.625 1 76.81 83 LEU A C 1
ATOM 638 O O . LEU A 1 83 ? 2.008 7.477 -16.859 1 76.81 83 LEU A O 1
ATOM 642 N N . PRO A 1 84 ? 2.646 8.469 -14.992 1 81.62 84 PRO A N 1
ATOM 643 C CA . PRO A 1 84 ? 3.531 9.398 -15.703 1 81.62 84 PRO A CA 1
ATOM 644 C C . PRO A 1 84 ? 4.594 8.672 -16.531 1 81.62 84 PRO A C 1
ATOM 646 O O . PRO A 1 84 ? 5.047 7.59 -16.156 1 81.62 84 PRO A O 1
ATOM 649 N N . ALA A 1 85 ? 5.055 9.305 -17.594 1 82.12 85 ALA A N 1
ATOM 650 C CA . ALA A 1 85 ? 6.008 8.719 -18.531 1 82.12 85 ALA A CA 1
ATOM 651 C C . ALA A 1 85 ? 7.309 8.344 -17.828 1 82.12 85 ALA A C 1
ATOM 653 O O . ALA A 1 85 ? 7.898 7.297 -18.109 1 82.12 85 ALA A O 1
ATOM 654 N N . ILE A 1 86 ? 7.656 9.141 -16.922 1 86.88 86 ILE A N 1
ATOM 655 C CA . ILE A 1 86 ? 8.914 8.906 -16.219 1 86.88 86 ILE A CA 1
ATOM 656 C C . ILE A 1 86 ? 8.844 7.574 -15.477 1 86.88 86 ILE A C 1
ATOM 658 O O . ILE A 1 86 ? 9.867 6.906 -15.281 1 86.88 86 ILE A O 1
ATOM 662 N N . CYS A 1 87 ? 7.703 7.168 -15.094 1 88.12 87 CYS A N 1
ATOM 663 C CA . CYS A 1 87 ? 7.551 5.953 -14.297 1 88.12 87 CYS A CA 1
ATOM 664 C C . CYS A 1 87 ? 7.684 4.711 -15.164 1 88.12 87 CYS A C 1
ATOM 666 O O . CYS A 1 87 ? 7.973 3.623 -14.664 1 88.12 87 CYS A O 1
ATOM 668 N N . ARG A 1 88 ? 7.531 4.879 -16.422 1 83.56 88 ARG A N 1
ATOM 669 C CA . ARG A 1 88 ? 7.754 3.758 -17.328 1 83.56 88 ARG A CA 1
ATOM 670 C C . ARG A 1 88 ? 9.227 3.367 -17.359 1 83.56 88 ARG A C 1
ATOM 672 O O . ARG A 1 88 ? 9.562 2.182 -17.344 1 83.56 88 ARG A O 1
ATOM 679 N N . ASP A 1 89 ? 10.008 4.375 -17.406 1 84.12 89 ASP A N 1
ATOM 680 C CA . ASP A 1 89 ? 11.445 4.121 -17.391 1 84.12 89 ASP A CA 1
ATOM 681 C C . ASP A 1 89 ? 11.898 3.551 -16.062 1 84.12 89 ASP A C 1
ATOM 683 O O . ASP A 1 89 ? 12.742 2.65 -16.016 1 84.12 89 ASP A O 1
ATOM 687 N N . VAL A 1 90 ? 11.336 4.062 -15.055 1 87.44 90 VAL A N 1
ATOM 688 C CA . VAL A 1 90 ? 11.68 3.586 -13.719 1 87.44 90 VAL A CA 1
ATOM 689 C C . VAL A 1 90 ? 11.289 2.115 -13.578 1 87.44 90 VAL A C 1
ATOM 691 O O . VAL A 1 90 ? 12.047 1.319 -13.016 1 87.44 90 VAL A O 1
ATOM 694 N N . GLU A 1 91 ? 10.195 1.747 -14.109 1 86.31 91 GLU A N 1
ATOM 695 C CA . GLU A 1 91 ? 9.719 0.369 -14.039 1 86.31 91 GLU A CA 1
ATOM 696 C C . GLU A 1 91 ? 10.648 -0.576 -14.797 1 86.31 91 GLU A C 1
ATOM 698 O O . GLU A 1 91 ? 10.938 -1.679 -14.328 1 86.31 91 GLU A O 1
ATOM 703 N N . ARG A 1 92 ? 11.031 -0.12 -15.969 1 84.31 92 ARG A N 1
ATOM 704 C CA . ARG A 1 92 ? 11.961 -0.932 -16.75 1 84.31 92 ARG A CA 1
ATOM 705 C C . ARG A 1 92 ? 13.234 -1.206 -15.961 1 84.31 92 ARG A C 1
ATOM 707 O O . ARG A 1 92 ? 13.703 -2.346 -15.906 1 84.31 92 ARG A O 1
ATOM 714 N N . LEU A 1 93 ? 13.711 -0.202 -15.344 1 85 93 LEU A N 1
ATOM 715 C CA . LEU A 1 93 ? 14.93 -0.352 -14.555 1 85 93 LEU A CA 1
ATOM 716 C C . LEU A 1 93 ? 14.672 -1.188 -13.305 1 85 93 LEU A C 1
ATOM 718 O O . LEU A 1 93 ? 15.531 -1.954 -12.875 1 85 93 LEU A O 1
ATOM 722 N N . TYR A 1 94 ? 13.477 -1.064 -12.766 1 88.81 94 TYR A N 1
ATOM 723 C CA . TYR A 1 94 ? 13.055 -1.818 -11.586 1 88.81 94 TYR A CA 1
ATOM 724 C C . TYR A 1 94 ? 13.133 -3.318 -11.844 1 88.81 94 TYR A C 1
ATOM 726 O O . TYR A 1 94 ? 13.539 -4.082 -10.969 1 88.81 94 TYR A O 1
ATOM 734 N N . VAL A 1 95 ? 12.836 -3.725 -13.031 1 87.19 95 VAL A N 1
ATOM 735 C CA . VAL A 1 95 ? 12.875 -5.137 -13.398 1 87.19 95 VAL A CA 1
ATOM 736 C C . VAL A 1 95 ? 14.289 -5.523 -13.828 1 87.19 95 VAL A C 1
ATOM 738 O O . VAL A 1 95 ? 14.844 -6.512 -13.336 1 87.19 95 VAL A O 1
ATOM 741 N N . LYS A 1 96 ? 14.891 -4.707 -14.594 1 84.44 96 LYS A N 1
ATOM 742 C CA . LYS A 1 96 ? 16.188 -5.008 -15.188 1 84.44 96 LYS A CA 1
ATOM 743 C C . LYS A 1 96 ? 17.266 -5.121 -14.117 1 84.44 96 LYS A C 1
ATOM 745 O O . LYS A 1 96 ? 18.156 -5.965 -14.219 1 84.44 96 LYS A O 1
ATOM 750 N N . GLU A 1 97 ? 17.141 -4.352 -13.117 1 84.5 97 GLU A N 1
ATOM 751 C CA . GLU A 1 97 ? 18.188 -4.324 -12.102 1 84.5 97 GLU A CA 1
ATOM 752 C C . GLU A 1 97 ? 17.953 -5.387 -11.031 1 84.5 97 GLU A C 1
ATOM 754 O O . GLU A 1 97 ? 18.703 -5.477 -10.062 1 84.5 97 GLU A O 1
ATOM 759 N N . GLY A 1 98 ? 16.844 -6.102 -11.172 1 88 98 GLY A N 1
ATOM 760 C CA . GLY A 1 98 ? 16.625 -7.262 -10.32 1 88 98 GLY A CA 1
ATOM 761 C C . GLY A 1 98 ? 15.852 -6.941 -9.055 1 88 98 GLY A C 1
ATOM 762 O O . GLY A 1 98 ? 15.625 -7.816 -8.219 1 88 98 GLY A O 1
ATOM 763 N N . GLN A 1 99 ? 15.555 -5.645 -8.891 1 88.56 99 GLN A N 1
ATOM 764 C CA . GLN A 1 99 ? 14.828 -5.246 -7.691 1 88.56 99 GLN A CA 1
ATOM 765 C C . GLN A 1 99 ? 13.461 -5.918 -7.629 1 88.56 99 GLN A C 1
ATOM 767 O O . GLN A 1 99 ? 13.016 -6.324 -6.551 1 88.56 99 GLN A O 1
ATOM 772 N N . PHE A 1 100 ? 12.773 -6.07 -8.703 1 91.62 100 PHE A N 1
ATOM 773 C CA . PHE A 1 100 ? 11.469 -6.707 -8.75 1 91.62 100 PHE A CA 1
ATOM 774 C C . PHE A 1 100 ? 11.547 -8.141 -8.242 1 91.62 100 PHE A C 1
ATOM 776 O O . PHE A 1 100 ? 10.734 -8.562 -7.414 1 91.62 100 PHE A O 1
ATOM 783 N N . GLY A 1 101 ? 12.531 -8.859 -8.742 1 91.62 101 GLY A N 1
ATOM 784 C CA . GLY A 1 101 ? 12.742 -10.219 -8.273 1 91.62 101 GLY A CA 1
ATOM 785 C C . GLY A 1 101 ? 13 -10.297 -6.781 1 91.62 101 GLY A C 1
ATOM 786 O O . GLY A 1 101 ? 12.484 -11.188 -6.102 1 91.62 101 GLY A O 1
ATOM 787 N N . ARG A 1 102 ? 13.781 -9.367 -6.289 1 91.81 102 ARG A N 1
ATOM 788 C CA . ARG A 1 102 ? 14.055 -9.328 -4.859 1 91.81 102 ARG A CA 1
ATOM 789 C C . ARG A 1 102 ? 12.789 -9.062 -4.059 1 91.81 102 ARG A C 1
ATOM 791 O O . ARG A 1 102 ? 12.555 -9.703 -3.027 1 91.81 102 ARG A O 1
ATOM 798 N N . ASP A 1 103 ? 12.016 -8.117 -4.527 1 92.56 103 ASP A N 1
ATOM 799 C CA . ASP A 1 103 ? 10.766 -7.797 -3.842 1 92.56 103 ASP A CA 1
ATOM 800 C C . ASP A 1 103 ? 9.82 -8.992 -3.838 1 92.56 103 ASP A C 1
ATOM 802 O O . ASP A 1 103 ? 9.133 -9.25 -2.848 1 92.56 103 ASP A O 1
ATOM 806 N N . LEU A 1 104 ? 9.75 -9.719 -4.926 1 95.12 104 LEU A N 1
ATOM 807 C CA . LEU A 1 104 ? 8.945 -10.938 -4.988 1 95.12 104 LEU A CA 1
ATOM 808 C C . LEU A 1 104 ? 9.422 -11.953 -3.955 1 95.12 104 LEU A C 1
ATOM 810 O O . LEU A 1 104 ? 8.609 -12.547 -3.24 1 95.12 104 LEU A O 1
ATOM 814 N N . ASN A 1 105 ? 10.711 -12.078 -3.9 1 95.06 105 ASN A N 1
ATOM 815 C CA . ASN A 1 105 ? 11.289 -13.023 -2.951 1 95.06 105 ASN A CA 1
ATOM 816 C C . ASN A 1 105 ? 10.984 -12.633 -1.51 1 95.06 105 ASN A C 1
ATOM 818 O O . ASN A 1 105 ? 10.711 -13.492 -0.672 1 95.06 105 ASN A O 1
ATOM 822 N N . ILE A 1 106 ? 11.047 -11.367 -1.228 1 94 106 ILE A N 1
ATOM 823 C CA . ILE A 1 106 ? 10.711 -10.867 0.1 1 94 106 ILE A CA 1
ATOM 824 C C . ILE A 1 106 ? 9.266 -11.227 0.437 1 94 106 ILE A C 1
ATOM 826 O O . ILE A 1 106 ? 8.984 -11.711 1.535 1 94 106 ILE A O 1
ATOM 830 N N . THR A 1 107 ? 8.367 -11.031 -0.442 1 96.25 107 THR A N 1
ATOM 831 C CA . THR A 1 107 ? 6.953 -11.305 -0.227 1 96.25 107 THR A CA 1
ATOM 832 C C . THR A 1 107 ? 6.719 -12.789 0.016 1 96.25 107 THR A C 1
ATOM 834 O O . THR A 1 107 ? 5.965 -13.164 0.916 1 96.25 107 THR A O 1
ATOM 837 N N . VAL A 1 108 ? 7.375 -13.602 -0.792 1 97.44 108 VAL A N 1
ATOM 838 C CA . VAL A 1 108 ? 7.277 -15.047 -0.583 1 97.44 108 VAL A CA 1
ATOM 839 C C . VAL A 1 108 ? 7.77 -15.398 0.818 1 97.44 108 VAL A C 1
ATOM 841 O O . VAL A 1 108 ? 7.145 -16.188 1.522 1 97.44 108 VAL A O 1
ATOM 844 N N . GLY A 1 109 ? 8.883 -14.758 1.2 1 94.62 109 GLY A N 1
ATOM 845 C CA . GLY A 1 109 ? 9.422 -15 2.529 1 94.62 109 GLY A CA 1
ATOM 846 C C . GLY A 1 109 ? 8.469 -14.609 3.641 1 94.62 109 GLY A C 1
ATOM 847 O O . GLY A 1 109 ? 8.312 -15.344 4.617 1 94.62 109 GLY A O 1
ATOM 848 N N . ILE A 1 110 ? 7.816 -13.516 3.498 1 93.19 110 ILE A N 1
ATOM 849 C CA . ILE A 1 110 ? 6.848 -13.047 4.484 1 93.19 110 ILE A CA 1
ATOM 850 C C . ILE A 1 110 ? 5.691 -14.039 4.582 1 93.19 110 ILE A C 1
ATOM 852 O O . ILE A 1 110 ? 5.258 -14.391 5.684 1 93.19 110 ILE A O 1
ATOM 856 N N . ALA A 1 111 ? 5.207 -14.5 3.467 1 97.12 111 ALA A N 1
ATOM 857 C CA . ALA A 1 111 ? 4.121 -15.477 3.445 1 97.12 111 ALA A CA 1
ATOM 858 C C . ALA A 1 111 ? 4.551 -16.797 4.082 1 97.12 111 ALA A C 1
ATOM 860 O O . ALA A 1 111 ? 3.822 -17.375 4.895 1 97.12 111 ALA A O 1
ATOM 861 N N . GLU A 1 112 ? 5.734 -17.219 3.73 1 96.31 112 GLU A N 1
ATOM 862 C CA . GLU A 1 112 ? 6.242 -18.484 4.262 1 96.31 112 GLU A CA 1
ATOM 863 C C . GLU A 1 112 ? 6.387 -18.422 5.777 1 96.31 112 GLU A C 1
ATOM 865 O O . GLU A 1 112 ? 6.137 -19.422 6.469 1 96.31 112 GLU A O 1
ATOM 870 N N . GLU A 1 113 ? 6.816 -17.344 6.23 1 92.06 113 GLU A N 1
ATOM 871 C CA . GLU A 1 113 ? 6.938 -17.188 7.68 1 92.06 113 GLU A CA 1
ATOM 872 C C . GLU A 1 113 ? 5.582 -17.328 8.359 1 92.06 113 GLU A C 1
ATOM 874 O O . GLU A 1 113 ? 5.465 -18.031 9.375 1 92.06 113 GLU A O 1
ATOM 879 N N . PHE A 1 114 ? 4.574 -16.719 7.852 1 95.19 114 PHE A N 1
ATOM 880 C CA . PHE A 1 114 ? 3.229 -16.844 8.406 1 95.19 114 PHE A CA 1
ATOM 881 C C . PHE A 1 114 ? 2.76 -18.297 8.367 1 95.19 114 PHE A C 1
ATOM 883 O O . PHE A 1 114 ? 2.307 -18.828 9.375 1 95.19 114 PHE A O 1
ATOM 890 N N . PHE A 1 115 ? 2.947 -18.938 7.215 1 96.75 115 PHE A N 1
ATOM 891 C CA . PHE A 1 115 ? 2.434 -20.281 7.039 1 96.75 115 PHE A CA 1
ATOM 892 C C . PHE A 1 115 ? 3.256 -21.281 7.84 1 96.75 115 PHE A C 1
ATOM 894 O O . PHE A 1 115 ? 2.807 -22.406 8.094 1 96.75 115 PHE A O 1
ATOM 901 N N . GLY A 1 116 ? 4.43 -20.875 8.188 1 93.75 116 GLY A N 1
ATOM 902 C CA . GLY A 1 116 ? 5.223 -21.688 9.094 1 93.75 116 GLY A CA 1
ATOM 903 C C . GLY A 1 116 ? 4.695 -21.672 10.516 1 93.75 116 GLY A C 1
ATOM 904 O O . GLY A 1 116 ? 4.973 -22.594 11.297 1 93.75 116 GLY A O 1
ATOM 905 N N . SER A 1 117 ? 3.93 -20.609 10.812 1 91.5 117 SER A N 1
ATOM 906 C CA . SER A 1 117 ? 3.457 -20.422 12.188 1 91.5 117 SER A CA 1
ATOM 907 C C . SER A 1 117 ? 2.023 -20.922 12.344 1 91.5 117 SER A C 1
ATOM 909 O O . SER A 1 117 ? 1.493 -20.969 13.453 1 91.5 117 SER A O 1
ATOM 911 N N . VAL A 1 118 ? 1.42 -21.312 11.258 1 93.38 118 VAL A N 1
ATOM 912 C CA . VAL A 1 118 ? 0.037 -21.781 11.297 1 93.38 118 VAL A CA 1
ATOM 913 C C . VAL A 1 118 ? -0.072 -23.141 10.609 1 93.38 118 VAL A C 1
ATOM 915 O O . VAL A 1 118 ? 0.652 -23.422 9.648 1 93.38 118 VAL A O 1
ATOM 918 N N . ARG A 1 119 ? -0.959 -23.969 11.156 1 89.25 119 ARG A N 1
ATOM 919 C CA . ARG A 1 119 ? -1.227 -25.266 10.547 1 89.25 119 ARG A CA 1
ATOM 920 C C . ARG A 1 119 ? -2.709 -25.438 10.227 1 89.25 119 ARG A C 1
ATOM 922 O O . ARG A 1 119 ? -3.566 -24.969 10.977 1 89.25 119 ARG A O 1
ATOM 929 N N . PRO A 1 120 ? -2.852 -26 9.055 1 88.31 120 PRO A N 1
ATOM 930 C CA . PRO A 1 120 ? -4.262 -26.25 8.75 1 88.31 120 PRO A CA 1
ATOM 931 C C . PRO A 1 120 ? -4.914 -27.219 9.727 1 88.31 120 PRO A C 1
ATOM 933 O O . PRO A 1 120 ? -4.254 -28.141 10.219 1 88.31 120 PRO A O 1
ATOM 936 N N . GLN A 1 121 ? -6.156 -26.938 9.938 1 87.5 121 GLN A N 1
ATOM 937 C CA . GLN A 1 121 ? -6.906 -27.859 10.781 1 87.5 121 GLN A CA 1
ATOM 938 C C . GLN A 1 121 ? -7.148 -29.188 10.07 1 87.5 121 GLN A C 1
ATOM 940 O O . GLN A 1 121 ? -7.043 -29.266 8.844 1 87.5 121 GLN A O 1
ATOM 945 N N . VAL A 1 122 ? -7.523 -30.125 10.844 1 85.88 122 VAL A N 1
ATOM 946 C CA . VAL A 1 122 ? -7.66 -31.5 10.367 1 85.88 122 VAL A CA 1
ATOM 947 C C . VAL A 1 122 ? -8.898 -31.625 9.484 1 85.88 122 VAL A C 1
ATOM 949 O O . VAL A 1 122 ? -8.938 -32.438 8.562 1 85.88 122 VAL A O 1
ATOM 952 N N . ASP A 1 123 ? -9.852 -30.766 9.57 1 89.44 123 ASP A N 1
ATOM 953 C CA . ASP A 1 123 ? -11.117 -30.891 8.852 1 89.44 123 ASP A CA 1
ATOM 954 C C . ASP A 1 123 ? -10.984 -30.406 7.414 1 89.44 123 ASP A C 1
ATOM 956 O O . ASP A 1 123 ? -11.953 -30.438 6.648 1 89.44 123 ASP A O 1
ATOM 960 N N . SER A 1 124 ? -9.828 -29.938 6.945 1 87.19 124 SER A N 1
ATOM 961 C CA . SER A 1 124 ? -9.523 -29.516 5.582 1 87.19 124 SER A CA 1
ATOM 962 C C . SER A 1 124 ? -10.43 -28.375 5.141 1 87.19 124 SER A C 1
ATOM 964 O O . SER A 1 124 ? -10.766 -28.25 3.959 1 87.19 124 SER A O 1
ATOM 966 N N . ARG A 1 125 ? -10.867 -27.609 6.094 1 94.5 125 ARG A N 1
ATOM 967 C CA . ARG A 1 125 ? -11.773 -26.516 5.77 1 94.5 125 ARG A CA 1
ATOM 968 C C . ARG A 1 125 ? -11.055 -25.172 5.797 1 94.5 125 ARG A C 1
ATOM 970 O O . ARG A 1 125 ? -11.648 -24.125 5.516 1 94.5 125 ARG A O 1
ATOM 977 N N . ASP A 1 126 ? -9.734 -25.188 6.141 1 96.75 126 ASP A N 1
ATOM 978 C CA . ASP A 1 126 ? -8.875 -24 6.059 1 96.75 126 ASP A CA 1
ATOM 979 C C . ASP A 1 126 ? -8.305 -23.844 4.652 1 96.75 126 ASP A C 1
ATOM 981 O O . ASP A 1 126 ? -7.508 -24.672 4.199 1 96.75 126 ASP A O 1
ATOM 985 N N . ILE A 1 127 ? -8.719 -22.734 4.016 1 97.69 127 ILE A N 1
ATOM 986 C CA . ILE A 1 127 ? -8.352 -22.625 2.607 1 97.69 127 ILE A CA 1
ATOM 987 C C . ILE A 1 127 ? -7.488 -21.391 2.396 1 97.69 127 ILE A C 1
ATOM 989 O O . ILE A 1 127 ? -7.52 -20.453 3.207 1 97.69 127 ILE A O 1
ATOM 993 N N . VAL A 1 128 ? -6.707 -21.422 1.392 1 98.19 128 VAL A N 1
ATOM 994 C CA . VAL A 1 128 ? -5.93 -20.281 0.921 1 98.19 128 VAL A CA 1
ATOM 995 C C . VAL A 1 128 ? -6.41 -19.875 -0.466 1 98.19 128 VAL A C 1
ATOM 997 O O . VAL A 1 128 ? -6.531 -20.703 -1.366 1 98.19 128 VAL A O 1
ATOM 1000 N N . LEU A 1 129 ? -6.77 -18.641 -0.624 1 98.56 129 LEU A N 1
ATOM 1001 C CA . LEU A 1 129 ? -7.145 -18.094 -1.924 1 98.56 129 LEU A CA 1
ATOM 1002 C C . LEU A 1 129 ? -5.926 -17.531 -2.65 1 98.56 129 LEU A C 1
ATOM 1004 O O . LEU A 1 129 ? -5.184 -16.719 -2.09 1 98.56 129 LEU A O 1
ATOM 1008 N N . ILE A 1 130 ? -5.715 -17.969 -3.869 1 98.69 130 ILE A N 1
ATOM 1009 C CA . ILE A 1 130 ? -4.582 -17.5 -4.66 1 98.69 130 ILE A CA 1
ATOM 1010 C C . ILE A 1 130 ? -5.078 -16.953 -5.996 1 98.69 130 ILE A C 1
ATOM 1012 O O . ILE A 1 130 ? -5.906 -17.578 -6.664 1 98.69 130 ILE A O 1
ATOM 1016 N N . ASP A 1 131 ? -4.594 -15.82 -6.367 1 97.88 131 ASP A N 1
ATOM 1017 C CA . ASP A 1 131 ? -4.922 -15.203 -7.652 1 97.88 131 ASP A CA 1
ATOM 1018 C C . ASP A 1 131 ? -4.289 -15.984 -8.805 1 97.88 131 ASP A C 1
ATOM 1020 O O . ASP A 1 131 ? -3.074 -15.93 -9 1 97.88 131 ASP A O 1
ATOM 1024 N N . ALA A 1 132 ? -5.09 -16.625 -9.594 1 97.75 132 ALA A N 1
ATOM 1025 C CA . ALA A 1 132 ? -4.605 -17.438 -10.703 1 97.75 132 ALA A CA 1
ATOM 1026 C C . ALA A 1 132 ? -3.941 -16.578 -11.773 1 97.75 132 ALA A C 1
ATOM 1028 O O . ALA A 1 132 ? -3.09 -17.047 -12.523 1 97.75 132 ALA A O 1
ATOM 1029 N N . ASP A 1 133 ? -4.273 -15.305 -11.805 1 94.69 133 ASP A N 1
ATOM 1030 C CA . ASP A 1 133 ? -3.73 -14.406 -12.812 1 94.69 133 ASP A CA 1
ATOM 1031 C C . ASP A 1 133 ? -2.268 -14.07 -12.523 1 94.69 133 ASP A C 1
ATOM 1033 O O . ASP A 1 133 ? -1.551 -13.594 -13.406 1 94.69 133 ASP A O 1
ATOM 1037 N N . ASP A 1 134 ? -1.879 -14.289 -11.297 1 94.69 134 ASP A N 1
ATOM 1038 C CA . ASP A 1 134 ? -0.468 -14.117 -10.969 1 94.69 134 ASP A CA 1
ATOM 1039 C C . ASP A 1 134 ? 0.363 -15.289 -11.484 1 94.69 134 ASP A C 1
ATOM 1041 O O . ASP A 1 134 ? 1.578 -15.172 -11.648 1 94.69 1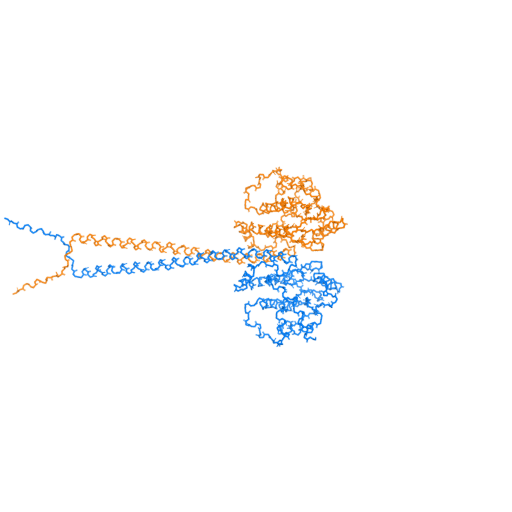34 ASP A O 1
ATOM 1045 N N . LEU A 1 135 ? -0.302 -16.406 -11.625 1 94.38 135 LEU A N 1
ATOM 1046 C CA . LEU A 1 135 ? 0.307 -17.594 -12.219 1 94.38 135 LEU A CA 1
ATOM 1047 C C . LEU A 1 135 ? 0.189 -17.562 -13.742 1 94.38 135 LEU A C 1
ATOM 1049 O O . LEU A 1 135 ? 1.08 -18.031 -14.445 1 94.38 135 LEU A O 1
ATOM 1053 N N . ALA A 1 136 ? -0.909 -17.016 -14.141 1 90.56 136 ALA A N 1
ATOM 1054 C CA . ALA A 1 136 ? -1.237 -16.922 -15.555 1 90.56 136 ALA A CA 1
ATOM 1055 C C . ALA A 1 136 ? -1.49 -15.484 -15.977 1 90.56 136 ALA A C 1
ATOM 1057 O O . ALA A 1 136 ? -2.627 -15.102 -16.281 1 90.56 136 ALA A O 1
ATOM 1058 N N . SER A 1 137 ? -0.388 -14.75 -16.094 1 84.69 137 SER A N 1
ATOM 1059 C CA . SER A 1 137 ? -0.555 -13.375 -16.531 1 84.69 137 SER A CA 1
ATOM 1060 C C . SER A 1 137 ? -1.187 -13.305 -17.922 1 84.69 137 SER A C 1
ATOM 1062 O O . SER A 1 137 ? -1.178 -14.289 -18.656 1 84.69 137 SER A O 1
ATOM 1064 N N . GLU A 1 138 ? -1.641 -12.141 -18.172 1 80.31 138 GLU A N 1
ATOM 1065 C CA . GLU A 1 138 ? -2.291 -11.969 -19.469 1 80.31 138 GLU A CA 1
ATOM 1066 C C . GLU A 1 138 ? -1.341 -12.305 -20.625 1 80.31 138 GLU A C 1
ATOM 1068 O O . GLU A 1 138 ? -1.729 -12.984 -21.578 1 80.31 138 GLU A O 1
ATOM 1073 N N . THR A 1 139 ? -0.203 -11.836 -20.531 1 77.75 139 THR A N 1
ATOM 1074 C CA . THR A 1 139 ? 0.795 -12.047 -21.578 1 77.75 139 THR A CA 1
ATOM 1075 C C . THR A 1 139 ? 1.143 -13.531 -21.703 1 77.75 139 THR A C 1
ATOM 1077 O O . THR A 1 139 ? 1.127 -14.086 -22.797 1 77.75 139 THR A O 1
ATOM 1080 N N . LEU A 1 140 ? 1.36 -14.164 -20.625 1 79 140 LEU A N 1
ATOM 1081 C CA . LEU A 1 140 ? 1.742 -15.57 -20.656 1 79 140 LEU A CA 1
ATOM 1082 C C . LEU A 1 140 ? 0.577 -16.438 -21.109 1 79 140 LEU A C 1
ATOM 1084 O O . LEU A 1 140 ? 0.759 -17.359 -21.906 1 79 140 LEU A O 1
ATOM 1088 N N . PHE A 1 141 ? -0.552 -16.141 -20.656 1 82.94 141 PHE A N 1
ATOM 1089 C CA . PHE A 1 141 ? -1.743 -16.922 -21 1 82.94 141 PHE A CA 1
ATOM 1090 C C . PHE A 1 141 ? -2.096 -16.766 -22.469 1 82.94 141 PHE A C 1
ATOM 1092 O O . PHE A 1 141 ? -2.408 -17.75 -23.141 1 82.94 141 PHE A O 1
ATOM 1099 N N . SER A 1 142 ? -2.006 -15.484 -22.938 1 81.38 142 SER A N 1
ATOM 1100 C CA . SER A 1 142 ? -2.264 -15.25 -24.359 1 81.38 142 SER A CA 1
ATOM 1101 C C . SER A 1 142 ? -1.273 -16 -25.234 1 81.38 142 SER A C 1
ATOM 1103 O O . SER A 1 142 ? -1.654 -16.578 -26.266 1 81.38 142 SER A O 1
ATOM 1105 N N . TYR A 1 143 ? -0.093 -15.938 -24.891 1 77.19 143 TYR A N 1
ATOM 1106 C CA . TYR A 1 143 ? 0.939 -16.656 -25.625 1 77.19 143 TYR A CA 1
ATOM 1107 C C . TYR A 1 143 ? 0.657 -18.156 -25.641 1 77.19 143 TYR A C 1
ATOM 1109 O O . TYR A 1 143 ? 0.821 -18.812 -26.656 1 77.19 143 TYR A O 1
ATOM 1117 N N . TYR A 1 144 ? 0.238 -18.641 -24.516 1 79.06 144 TYR A N 1
ATOM 1118 C CA . TYR A 1 144 ? -0.111 -20.047 -24.406 1 79.06 144 TYR A CA 1
ATOM 1119 C C . TYR A 1 144 ? -1.282 -20.391 -25.328 1 79.06 144 TYR A C 1
ATOM 1121 O O . TYR A 1 144 ? -1.271 -21.422 -25.984 1 79.06 144 TYR A O 1
ATOM 1129 N N . LEU A 1 145 ? -2.26 -19.562 -25.328 1 79 145 LEU A N 1
ATOM 1130 C CA . LEU A 1 145 ? -3.436 -19.812 -26.156 1 79 145 LEU A CA 1
ATOM 1131 C C . LEU A 1 145 ? -3.062 -19.859 -27.641 1 79 145 LEU A C 1
ATOM 1133 O O . LEU A 1 145 ? -3.635 -20.625 -28.406 1 79 145 LEU A O 1
ATOM 1137 N N . MET A 1 146 ? -2.117 -19.016 -27.938 1 78.38 146 MET A N 1
ATOM 1138 C CA . MET A 1 146 ? -1.732 -18.891 -29.328 1 78.38 146 MET A CA 1
ATOM 1139 C C . MET A 1 146 ? -0.783 -20.016 -29.734 1 78.38 146 MET A C 1
ATOM 1141 O O . MET A 1 146 ? -0.847 -20.516 -30.859 1 78.38 146 MET A O 1
ATOM 1145 N N . HIS A 1 147 ? 0.105 -20.344 -28.938 1 73.5 147 HIS A N 1
ATOM 1146 C CA . HIS A 1 147 ? 1.196 -21.219 -29.359 1 73.5 147 HIS A CA 1
ATOM 1147 C C . HIS A 1 147 ? 1.145 -22.562 -28.656 1 73.5 147 HIS A C 1
ATOM 1149 O O . HIS A 1 147 ? 1.881 -23.484 -29 1 73.5 147 HIS A O 1
ATOM 1155 N N . ARG A 1 148 ? 0.194 -22.828 -27.891 1 63.22 148 ARG A N 1
ATOM 1156 C CA . ARG A 1 148 ? 0.015 -24.031 -27.094 1 63.22 148 ARG A CA 1
ATOM 1157 C C . ARG A 1 148 ? 1.34 -24.5 -26.5 1 63.22 148 ARG A C 1
ATOM 1159 O O . ARG A 1 148 ? 1.6 -25.703 -26.406 1 63.22 148 ARG A O 1
ATOM 1166 N N . ILE A 1 149 ? 2.361 -23.547 -26.453 1 57.03 149 ILE A N 1
ATOM 1167 C CA . ILE A 1 149 ? 3.717 -23.953 -26.094 1 57.03 149 ILE A CA 1
ATOM 1168 C C . ILE A 1 149 ? 3.814 -24.172 -24.594 1 57.03 149 ILE A C 1
ATOM 1170 O O . ILE A 1 149 ? 3.109 -23.531 -23.812 1 57.03 149 ILE A O 1
ATOM 1174 N N . ASN A 1 150 ? 4.395 -25.312 -24.094 1 53.62 150 ASN A N 1
ATOM 1175 C CA . ASN A 1 150 ? 4.688 -25.797 -22.75 1 53.62 150 ASN A CA 1
ATOM 1176 C C . ASN A 1 150 ? 5.691 -24.891 -22.031 1 53.62 150 ASN A C 1
ATOM 1178 O O . ASN A 1 150 ? 6.184 -23.922 -22.625 1 53.62 150 ASN A O 1
ATOM 1182 N N . GLU A 1 151 ? 6.223 -25.312 -20.781 1 54.22 151 GLU A N 1
ATOM 1183 C CA . GLU A 1 151 ? 7.098 -24.75 -19.75 1 54.22 151 GLU A CA 1
ATOM 1184 C C . GLU A 1 151 ? 8.375 -24.188 -20.375 1 54.22 151 GLU A C 1
ATOM 1186 O O . GLU A 1 151 ? 9.016 -23.312 -19.781 1 54.22 151 GLU A O 1
ATOM 1191 N N . ASP A 1 152 ? 8.805 -24.703 -21.469 1 51.03 152 ASP A N 1
ATOM 1192 C CA . ASP A 1 152 ? 10.125 -24.359 -21.984 1 51.03 152 ASP A CA 1
ATOM 1193 C C . ASP A 1 152 ? 10.219 -22.859 -22.312 1 51.03 152 ASP A C 1
ATOM 1195 O O . ASP A 1 152 ? 11.312 -22.312 -22.438 1 51.03 152 ASP A O 1
ATOM 1199 N N . LEU A 1 153 ? 9.219 -22.297 -22.641 1 50.5 153 LEU A N 1
ATOM 1200 C CA . LEU A 1 153 ? 9.156 -20.922 -23.109 1 50.5 153 LEU A CA 1
ATOM 1201 C C . LEU A 1 153 ? 9.422 -19.938 -21.969 1 50.5 153 LEU A C 1
ATOM 1203 O O . LEU A 1 153 ? 9.68 -18.766 -22.203 1 50.5 153 LEU A O 1
ATOM 1207 N N . LEU A 1 154 ? 9.148 -20.375 -20.703 1 54.12 154 LEU A N 1
ATOM 1208 C CA . LEU A 1 154 ? 9.406 -1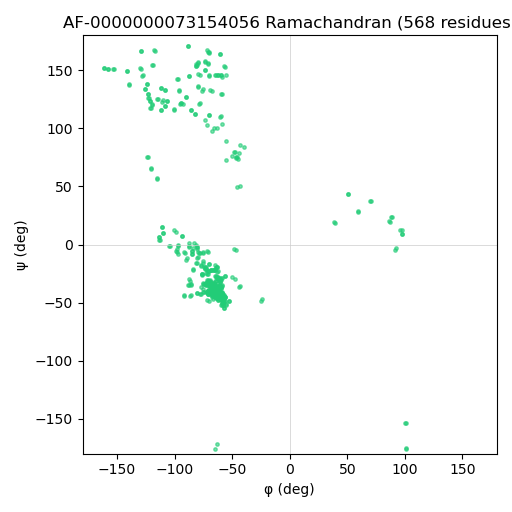9.531 -19.547 1 54.12 154 LEU A CA 1
ATOM 1209 C C . LEU A 1 154 ? 10.906 -19.328 -19.344 1 54.12 154 LEU A C 1
ATOM 1211 O O . LEU A 1 154 ? 11.32 -18.484 -18.547 1 54.12 154 LEU A O 1
ATOM 1215 N N . HIS A 1 155 ? 11.711 -20.203 -19.859 1 50.53 155 HIS A N 1
ATOM 1216 C CA . HIS A 1 155 ? 13.148 -20.188 -19.578 1 50.53 155 HIS A CA 1
ATOM 1217 C C . HIS A 1 155 ? 13.773 -18.859 -19.984 1 50.53 155 HIS A C 1
ATOM 1219 O O . HIS A 1 155 ? 14.734 -18.406 -19.344 1 50.53 155 HIS A O 1
ATOM 1225 N N . GLY A 1 156 ? 13.523 -18.375 -21.141 1 48.66 156 GLY A N 1
ATOM 1226 C CA . GLY A 1 156 ? 14.477 -17.406 -21.672 1 48.66 156 GLY A CA 1
ATOM 1227 C C . GLY A 1 156 ? 14.289 -16.016 -21.125 1 48.66 156 GLY A C 1
ATOM 1228 O O . GLY A 1 156 ? 15.109 -15.125 -21.359 1 48.66 156 GLY A O 1
ATOM 1229 N N . SER A 1 157 ? 13.18 -15.625 -20.391 1 56.12 157 SER A N 1
ATOM 1230 C CA . SER A 1 157 ? 13.062 -14.172 -20.312 1 56.12 157 SER A CA 1
ATOM 1231 C C . SER A 1 157 ? 13.227 -13.695 -18.875 1 56.12 157 SER A C 1
ATOM 1233 O O . SER A 1 157 ? 12.32 -13.078 -18.312 1 56.12 157 SER A O 1
ATOM 1235 N N . SER A 1 158 ? 14.414 -14.055 -18.281 1 57.59 158 SER A N 1
ATOM 1236 C CA . SER A 1 158 ? 14.758 -13.656 -16.922 1 57.59 158 SER A CA 1
ATOM 1237 C C . SER A 1 158 ? 14.523 -12.164 -16.703 1 57.59 158 SER A C 1
ATOM 1239 O O . SER A 1 158 ? 14.406 -11.711 -15.562 1 57.59 158 SER A O 1
ATOM 1241 N N . GLY A 1 159 ? 14.156 -11.586 -17.766 1 67.44 159 GLY A N 1
ATOM 1242 C CA . GLY A 1 159 ? 13.945 -10.148 -17.656 1 67.44 159 GLY A CA 1
ATOM 1243 C C . GLY A 1 159 ? 12.492 -9.75 -17.844 1 67.44 159 GLY A C 1
ATOM 1244 O O . GLY A 1 159 ? 12.141 -8.578 -17.672 1 67.44 159 GLY A O 1
ATOM 1245 N N . ASP A 1 160 ? 11.703 -10.812 -17.938 1 79.31 160 ASP A N 1
ATOM 1246 C CA . ASP A 1 160 ? 10.281 -10.531 -18.109 1 79.31 160 ASP A CA 1
ATOM 1247 C C . ASP A 1 160 ? 9.555 -10.539 -16.766 1 79.31 160 ASP A C 1
ATOM 1249 O O . ASP A 1 160 ? 9.578 -11.539 -16.047 1 79.31 160 ASP A O 1
ATOM 1253 N N . PRO A 1 161 ? 8.93 -9.43 -16.469 1 86.06 161 PRO A N 1
ATOM 1254 C CA . PRO A 1 161 ? 8.289 -9.328 -15.156 1 86.06 161 PRO A CA 1
ATOM 1255 C C . PRO A 1 161 ? 7.18 -10.359 -14.961 1 86.06 161 PRO A C 1
ATOM 1257 O O . PRO A 1 161 ? 6.961 -10.836 -13.844 1 86.06 161 PRO A O 1
ATOM 1260 N N . ASP A 1 162 ? 6.547 -10.766 -16.016 1 85.31 162 ASP A N 1
ATOM 1261 C CA . ASP A 1 162 ? 5.484 -11.758 -15.914 1 85.31 162 ASP A CA 1
ATOM 1262 C C . ASP A 1 162 ? 6.047 -13.133 -15.578 1 85.31 162 ASP A C 1
ATOM 1264 O O . ASP A 1 162 ? 5.465 -13.875 -14.781 1 85.31 162 ASP A O 1
ATOM 1268 N N . TYR A 1 163 ? 7.105 -13.422 -16.141 1 85.25 163 TYR A N 1
ATOM 1269 C CA . TYR A 1 163 ? 7.75 -14.695 -15.844 1 85.25 163 TYR A CA 1
ATOM 1270 C C . TYR A 1 163 ? 8.258 -14.734 -14.414 1 85.25 163 TYR A C 1
ATOM 1272 O O . TYR A 1 163 ? 8.117 -15.75 -13.727 1 85.25 163 TYR A O 1
ATOM 1280 N N . LEU A 1 164 ? 8.859 -13.633 -14.031 1 88.69 164 LEU A N 1
ATOM 1281 C CA . LEU A 1 164 ? 9.336 -13.562 -12.656 1 88.69 164 LEU A CA 1
ATOM 1282 C C . LEU A 1 164 ? 8.188 -13.75 -11.672 1 88.69 164 LEU A C 1
ATOM 1284 O O . LEU A 1 164 ? 8.305 -14.516 -10.711 1 88.69 164 LEU A O 1
ATOM 1288 N N . ARG A 1 165 ? 7.09 -13.078 -11.914 1 91.44 165 ARG A N 1
ATOM 1289 C CA . ARG A 1 165 ? 5.922 -13.211 -11.047 1 91.44 165 ARG A CA 1
ATOM 1290 C C . ARG A 1 165 ? 5.422 -14.648 -11.016 1 91.44 165 ARG A C 1
ATOM 1292 O O . ARG A 1 165 ? 5.129 -15.188 -9.945 1 91.44 165 ARG A O 1
ATOM 1299 N N . HIS A 1 166 ? 5.336 -15.25 -12.188 1 90.56 166 HIS A N 1
ATOM 1300 C CA . HIS A 1 166 ? 4.926 -16.641 -12.258 1 90.56 166 HIS A CA 1
ATOM 1301 C C . HIS A 1 166 ? 5.84 -17.531 -11.422 1 90.56 166 HIS A C 1
ATOM 1303 O O . HIS A 1 166 ? 5.367 -18.375 -10.656 1 90.56 166 HIS A O 1
ATOM 1309 N N . THR A 1 167 ? 7.109 -17.359 -11.594 1 91.06 167 THR A N 1
ATOM 1310 C CA . THR A 1 167 ? 8.102 -18.203 -10.938 1 91.06 167 THR A CA 1
ATOM 1311 C C . THR A 1 167 ? 7.941 -18.141 -9.422 1 91.06 167 THR A C 1
ATOM 1313 O O . THR A 1 167 ? 7.883 -19.172 -8.75 1 91.06 167 THR A O 1
ATOM 1316 N N . PHE A 1 168 ? 7.828 -16.969 -8.891 1 94.56 168 PHE A N 1
ATOM 1317 C CA . PHE A 1 168 ? 7.754 -16.797 -7.445 1 94.56 168 PHE A CA 1
ATOM 1318 C C . PHE A 1 168 ? 6.379 -17.203 -6.926 1 94.56 168 PHE A C 1
ATOM 1320 O O . PHE A 1 168 ? 6.258 -17.781 -5.848 1 94.56 168 PHE A O 1
ATOM 1327 N N . ALA A 1 169 ? 5.324 -16.891 -7.684 1 95.94 169 ALA A N 1
ATOM 1328 C CA . ALA A 1 169 ? 3.984 -17.312 -7.297 1 95.94 169 ALA A CA 1
ATOM 1329 C C . ALA A 1 169 ? 3.875 -18.844 -7.289 1 95.94 169 ALA A C 1
ATOM 1331 O O . ALA A 1 169 ? 3.27 -19.422 -6.387 1 95.94 169 ALA A O 1
ATOM 1332 N N . ARG A 1 170 ? 4.445 -19.453 -8.305 1 96.5 170 ARG A N 1
ATOM 1333 C CA . ARG A 1 170 ? 4.441 -20.906 -8.375 1 96.5 170 ARG A CA 1
ATOM 1334 C C . ARG A 1 170 ? 5.211 -21.516 -7.207 1 96.5 170 ARG A C 1
ATOM 1336 O O . ARG A 1 170 ? 4.781 -22.516 -6.629 1 96.5 170 ARG A O 1
ATOM 1343 N N . LYS A 1 171 ? 6.371 -20.922 -6.93 1 96.19 171 LYS A N 1
ATOM 1344 C CA . LYS A 1 171 ? 7.152 -21.391 -5.785 1 96.19 171 LYS A CA 1
ATOM 1345 C C . LYS A 1 171 ? 6.301 -21.422 -4.516 1 96.19 171 LYS A C 1
ATOM 1347 O O . LYS A 1 171 ? 6.297 -22.422 -3.789 1 96.19 171 LYS A O 1
ATOM 1352 N N . LEU A 1 172 ? 5.586 -20.328 -4.238 1 97.88 172 LEU A N 1
ATOM 1353 C CA . LEU A 1 172 ? 4.723 -20.25 -3.062 1 97.88 172 LEU A CA 1
ATOM 1354 C C . LEU A 1 172 ? 3.57 -21.25 -3.17 1 97.88 172 LEU A C 1
ATOM 1356 O O . LEU A 1 172 ? 3.242 -21.938 -2.195 1 97.88 172 LEU A O 1
ATOM 1360 N N . TYR A 1 173 ? 2.994 -21.359 -4.352 1 98.06 173 TYR A N 1
ATOM 1361 C CA . TYR A 1 173 ? 1.906 -22.281 -4.637 1 98.06 173 TYR A CA 1
ATOM 1362 C C . TYR A 1 173 ? 2.301 -23.719 -4.289 1 98.06 173 TYR A C 1
ATOM 1364 O O . TYR A 1 173 ? 1.585 -24.406 -3.557 1 98.06 173 TYR A O 1
ATOM 1372 N N . LEU A 1 174 ? 3.381 -24.156 -4.75 1 97.56 174 LEU A N 1
ATOM 1373 C CA . LEU A 1 174 ? 3.844 -25.531 -4.551 1 97.56 174 LEU A CA 1
ATOM 1374 C C . LEU A 1 174 ? 4.184 -25.781 -3.084 1 97.56 174 LEU A C 1
ATOM 1376 O O . LEU A 1 174 ? 3.922 -26.859 -2.557 1 97.56 174 LEU A O 1
ATOM 1380 N N . LYS A 1 175 ? 4.785 -24.781 -2.496 1 96.69 175 LYS A N 1
ATOM 1381 C CA . LYS A 1 175 ? 5.094 -24.906 -1.075 1 96.69 175 LYS A CA 1
ATOM 1382 C C . LYS A 1 175 ? 3.824 -25.094 -0.251 1 96.69 175 LYS A C 1
ATOM 1384 O O . LYS A 1 175 ? 3.775 -25.969 0.628 1 96.69 175 LYS A O 1
ATOM 1389 N N . LEU A 1 176 ? 2.809 -24.297 -0.503 1 97.31 176 LEU A N 1
ATOM 1390 C CA . LEU A 1 176 ? 1.552 -24.375 0.231 1 97.31 176 LEU A CA 1
ATOM 1391 C C . LEU A 1 176 ? 0.866 -25.719 -0.026 1 97.31 176 LEU A C 1
ATOM 1393 O O . LEU A 1 176 ? 0.314 -26.328 0.895 1 97.31 176 LEU A O 1
ATOM 1397 N N . GLN A 1 177 ? 0.924 -26.172 -1.228 1 95.38 177 GLN A N 1
ATOM 1398 C CA . GLN A 1 177 ? 0.356 -27.469 -1.568 1 95.38 177 GLN A CA 1
ATOM 1399 C C . GLN A 1 177 ? 1.058 -28.594 -0.809 1 95.38 177 GLN A C 1
ATOM 1401 O O . GLN A 1 177 ? 0.402 -29.469 -0.242 1 95.38 177 GLN A O 1
ATOM 1406 N N . SER A 1 178 ? 2.35 -28.531 -0.84 1 94.44 178 SER A N 1
ATOM 1407 C CA . SER A 1 178 ? 3.141 -29.547 -0.156 1 94.44 178 SER A CA 1
ATOM 1408 C C . SER A 1 178 ? 2.85 -29.562 1.341 1 94.44 178 SER A C 1
ATOM 1410 O O . SER A 1 178 ? 2.904 -30.609 1.981 1 94.44 178 SER A O 1
ATOM 1412 N N . ASP A 1 179 ? 2.549 -28.406 1.894 1 94.56 179 ASP A N 1
ATOM 1413 C CA . ASP A 1 179 ? 2.264 -28.281 3.318 1 94.56 179 ASP A CA 1
ATOM 1414 C C . ASP A 1 179 ? 0.827 -28.688 3.631 1 94.56 179 ASP A C 1
ATOM 1416 O O . ASP A 1 179 ? 0.409 -28.672 4.789 1 94.56 179 ASP A O 1
ATOM 1420 N N . GLY A 1 180 ? 0.049 -29 2.582 1 93.62 180 GLY A N 1
ATOM 1421 C CA . GLY A 1 180 ? -1.257 -29.609 2.777 1 93.62 180 GLY A CA 1
ATOM 1422 C C . GLY A 1 180 ? -2.393 -28.594 2.764 1 93.62 180 GLY A C 1
ATOM 1423 O O . GLY A 1 180 ? -3.508 -28.906 3.188 1 93.62 180 GLY A O 1
ATOM 1424 N N . TRP A 1 181 ? -2.117 -27.344 2.326 1 96.44 181 TRP A N 1
ATOM 1425 C CA . TRP A 1 181 ? -3.162 -26.328 2.279 1 96.44 181 TRP A CA 1
ATOM 1426 C C . TRP A 1 181 ? -4.062 -26.531 1.064 1 96.44 181 TRP A C 1
ATOM 1428 O O . TRP A 1 181 ? -3.58 -26.625 -0.066 1 96.44 181 TRP A O 1
ATOM 1438 N N . PRO A 1 182 ? -5.359 -26.719 1.278 1 97.12 182 PRO A N 1
ATOM 1439 C CA . PRO A 1 182 ? -6.246 -26.609 0.118 1 97.12 182 PRO A CA 1
ATOM 1440 C C . PRO A 1 182 ? -6.18 -25.234 -0.546 1 97.12 182 PRO A C 1
ATOM 1442 O O . PRO A 1 182 ? -6.301 -24.219 0.132 1 97.12 182 PRO A O 1
ATOM 1445 N N . LEU A 1 183 ? -5.992 -25.219 -1.817 1 98 183 LEU A N 1
ATOM 1446 C CA . LEU A 1 183 ? -5.824 -23.984 -2.555 1 98 183 LEU A CA 1
ATOM 1447 C C . LEU A 1 183 ? -7.027 -23.719 -3.457 1 98 183 LEU A C 1
ATOM 1449 O O . LEU A 1 183 ? -7.41 -24.578 -4.254 1 98 183 LEU A O 1
ATOM 1453 N N . ILE A 1 184 ? -7.672 -22.594 -3.297 1 98.5 184 ILE A N 1
ATOM 1454 C CA . ILE A 1 184 ? -8.727 -22.141 -4.195 1 98.5 184 ILE A CA 1
ATOM 1455 C C . ILE A 1 184 ? -8.195 -21 -5.062 1 98.5 184 ILE A C 1
ATOM 1457 O O . ILE A 1 184 ? -7.715 -19.984 -4.543 1 98.5 184 ILE A O 1
ATOM 1461 N N . LEU A 1 185 ? -8.281 -21.188 -6.328 1 98.69 185 LEU A N 1
ATOM 1462 C CA . LEU A 1 185 ? -7.805 -20.188 -7.273 1 98.69 185 LEU A CA 1
ATOM 1463 C C . LEU A 1 185 ? -8.953 -19.312 -7.773 1 98.69 185 LEU A C 1
ATOM 1465 O O . LEU A 1 185 ? -10.078 -19.812 -7.941 1 98.69 185 LEU A O 1
ATOM 1469 N N . PHE A 1 186 ? -8.656 -18.031 -7.941 1 98.44 186 PHE A N 1
ATOM 1470 C CA . PHE A 1 186 ? -9.641 -17.141 -8.547 1 98.44 186 PHE A CA 1
ATOM 1471 C C . PHE A 1 186 ? -9.016 -16.344 -9.68 1 98.44 186 PHE A C 1
ATOM 1473 O O . PHE A 1 186 ? -7.809 -16.094 -9.688 1 98.44 186 PHE A O 1
ATOM 1480 N N . SER A 1 187 ? -9.828 -15.953 -10.68 1 97.31 187 SER A N 1
ATOM 1481 C CA . SER A 1 187 ? -9.359 -15.203 -11.836 1 97.31 187 SER A CA 1
ATOM 1482 C C . SER A 1 187 ? -10.367 -14.141 -12.258 1 97.31 187 SER A C 1
ATOM 1484 O O . SER A 1 187 ? -11.562 -14.281 -12 1 97.31 187 SER A O 1
ATOM 1486 N N . ARG A 1 188 ? -9.812 -13.055 -12.82 1 95 188 ARG A N 1
ATOM 1487 C CA . ARG A 1 188 ? -10.656 -12.008 -13.383 1 95 188 ARG A CA 1
ATOM 1488 C C . ARG A 1 188 ? -11.172 -12.406 -14.758 1 95 188 ARG A C 1
ATOM 1490 O O . ARG A 1 188 ? -12.07 -11.758 -15.305 1 95 188 ARG A O 1
ATOM 1497 N N . LYS A 1 189 ? -10.734 -13.469 -15.32 1 94.19 189 LYS A N 1
ATOM 1498 C CA . LYS A 1 189 ? -11.07 -13.891 -16.672 1 94.19 189 LYS A CA 1
ATOM 1499 C C . LYS A 1 189 ? -12.438 -14.57 -16.719 1 94.19 189 LYS A C 1
ATOM 1501 O O . LYS A 1 189 ? -12.906 -15.094 -15.711 1 94.19 189 LYS A O 1
ATOM 1506 N N . PRO A 1 190 ? -13.07 -14.57 -17.875 1 95.94 190 PRO A N 1
ATOM 1507 C CA . PRO A 1 190 ? -14.43 -15.109 -17.969 1 95.94 190 PRO A CA 1
ATOM 1508 C C . PRO A 1 190 ? -14.469 -16.641 -17.891 1 95.94 190 PRO A C 1
ATOM 1510 O O . PRO A 1 190 ? -13.484 -17.297 -18.234 1 95.94 190 PRO A O 1
ATOM 1513 N N . GLU A 1 191 ? -15.648 -17.156 -17.516 1 97.12 191 GLU A N 1
ATOM 1514 C CA . GLU A 1 191 ? -15.906 -18.578 -17.312 1 97.12 191 GLU A CA 1
ATOM 1515 C C . GLU A 1 191 ? -15.641 -19.375 -18.594 1 97.12 191 GLU A C 1
ATOM 1517 O O . GLU A 1 191 ? -15.219 -20.516 -18.547 1 97.12 191 GLU A O 1
ATOM 1522 N N . LYS A 1 192 ? -15.797 -18.797 -19.703 1 95.56 192 LYS A N 1
ATOM 1523 C CA . LYS A 1 192 ? -15.617 -19.469 -20.984 1 95.56 192 LYS A CA 1
ATOM 1524 C C . LYS A 1 192 ? -14.172 -19.906 -21.172 1 95.56 192 LYS A C 1
ATOM 1526 O O . LYS A 1 192 ? -13.883 -20.797 -21.984 1 95.56 192 LYS A O 1
ATOM 1531 N N . LEU A 1 193 ? -13.258 -19.312 -20.375 1 95.31 193 LEU A N 1
ATOM 1532 C CA . LEU A 1 193 ? -11.844 -19.656 -20.516 1 95.31 193 LEU A CA 1
ATOM 1533 C C . LEU A 1 193 ? -11.414 -20.641 -19.453 1 95.31 193 LEU A C 1
ATOM 1535 O O . LEU A 1 193 ? -10.219 -20.906 -19.281 1 95.31 193 LEU A O 1
ATOM 1539 N N . ARG A 1 194 ? -12.312 -21.234 -18.75 1 96.81 194 ARG A N 1
ATOM 1540 C CA . ARG A 1 194 ? -12 -22.125 -17.641 1 96.81 194 ARG A CA 1
ATOM 1541 C C . ARG A 1 194 ? -11.102 -23.266 -18.078 1 96.81 194 ARG A C 1
ATOM 1543 O O . ARG A 1 194 ? -10.078 -23.547 -17.453 1 96.81 194 ARG A O 1
ATOM 1550 N N . SER A 1 195 ? -11.57 -23.953 -19.094 1 95.06 195 SER A N 1
ATOM 1551 C CA . SER A 1 195 ? -10.812 -25.109 -19.562 1 95.06 195 SER A CA 1
ATOM 1552 C C . SER A 1 195 ? -9.398 -24.734 -19.969 1 95.06 195 SER A C 1
ATOM 1554 O O . SER A 1 195 ? -8.438 -25.406 -19.609 1 95.06 195 SER A O 1
ATOM 1556 N N . ALA A 1 196 ? -9.273 -23.656 -20.703 1 92.94 196 ALA A N 1
ATOM 1557 C CA . ALA A 1 196 ? -7.965 -23.172 -21.125 1 92.94 196 ALA A CA 1
ATOM 1558 C C . ALA A 1 196 ? -7.09 -22.812 -19.938 1 92.94 196 ALA A C 1
ATOM 1560 O O . ALA A 1 196 ? -5.895 -23.125 -19.922 1 92.94 196 ALA A O 1
ATOM 1561 N N . MET A 1 197 ? -7.672 -22.156 -18.922 1 95.25 197 MET A N 1
ATOM 1562 C CA . MET A 1 197 ? -6.941 -21.781 -17.719 1 95.25 197 MET A CA 1
ATOM 1563 C C . MET A 1 197 ? -6.457 -23 -16.969 1 95.25 197 MET A C 1
ATOM 1565 O O . MET A 1 197 ? -5.301 -23.062 -16.547 1 95.25 197 MET A O 1
ATOM 1569 N N . ALA A 1 198 ? -7.375 -23.969 -16.859 1 95.88 198 ALA A N 1
ATOM 1570 C CA . ALA A 1 198 ? -7.02 -25.188 -16.156 1 95.88 198 ALA A CA 1
ATOM 1571 C C . ALA A 1 198 ? -5.855 -25.906 -16.844 1 95.88 198 ALA A C 1
ATOM 1573 O O . ALA A 1 198 ? -4.895 -26.312 -16.188 1 95.88 198 ALA A O 1
ATOM 1574 N N . GLU A 1 199 ? -5.922 -26.031 -18.094 1 92.75 199 GLU A N 1
ATOM 1575 C CA . GLU A 1 199 ? -4.859 -26.672 -18.859 1 92.75 199 GLU A CA 1
ATOM 1576 C C . GLU A 1 199 ? -3.543 -25.906 -18.734 1 92.75 199 GLU A C 1
ATOM 1578 O O . GLU A 1 199 ? -2.48 -26.516 -18.578 1 92.75 199 GLU A O 1
ATOM 1583 N N . TYR A 1 200 ? -3.668 -24.609 -18.828 1 92.19 200 TYR A N 1
ATOM 1584 C CA . TYR A 1 200 ? -2.486 -23.766 -18.688 1 92.19 200 TYR A CA 1
ATOM 1585 C C . TYR A 1 200 ? -1.81 -24 -17.344 1 92.19 200 TYR A C 1
ATOM 1587 O O . TYR A 1 200 ? -0.599 -24.234 -17.281 1 92.19 200 TYR A O 1
ATOM 1595 N N . LEU A 1 201 ? -2.596 -23.938 -16.297 1 94.81 201 LEU A N 1
ATOM 1596 C CA . LEU A 1 201 ? -2.055 -24.062 -14.953 1 94.81 201 LEU A CA 1
ATOM 1597 C C . LEU A 1 201 ? -1.361 -25.406 -14.773 1 94.81 201 LEU A C 1
ATOM 1599 O O . LEU A 1 201 ? -0.274 -25.484 -14.195 1 94.81 201 LEU A O 1
ATOM 1603 N N . ILE A 1 202 ? -1.977 -26.453 -15.281 1 93.12 202 ILE A N 1
ATOM 1604 C CA . ILE A 1 202 ? -1.382 -27.781 -15.188 1 93.12 202 ILE A CA 1
ATOM 1605 C C . ILE A 1 202 ? -0.08 -27.828 -15.984 1 93.12 202 ILE A C 1
ATOM 1607 O O . ILE A 1 202 ? 0.945 -28.297 -15.484 1 93.12 202 ILE A O 1
ATOM 1611 N N . SER A 1 203 ? -0.126 -27.297 -17.141 1 88.88 203 SER A N 1
ATOM 1612 C CA . SER A 1 203 ? 1.039 -27.312 -18.016 1 88.88 203 SER A CA 1
ATOM 1613 C C . SER A 1 203 ? 2.193 -26.516 -17.422 1 88.88 203 SER A C 1
ATOM 1615 O O . SER A 1 203 ? 3.361 -26.828 -17.672 1 88.88 203 SER A O 1
ATOM 1617 N N . MET A 1 204 ? 1.83 -25.531 -16.625 1 88.81 204 MET A N 1
ATOM 1618 C CA . MET A 1 204 ? 2.85 -24.656 -16.062 1 88.81 204 MET A CA 1
ATOM 1619 C C . MET A 1 204 ? 3.281 -25.141 -14.688 1 88.81 204 MET A C 1
ATOM 1621 O O . MET A 1 204 ? 3.971 -24.422 -13.953 1 88.81 204 MET A O 1
ATOM 1625 N N . GLY A 1 205 ? 2.799 -26.297 -14.344 1 91.06 205 GLY A N 1
ATOM 1626 C CA . GLY A 1 205 ? 3.289 -26.938 -13.141 1 91.06 205 GLY A CA 1
ATOM 1627 C C . GLY A 1 205 ? 2.525 -26.547 -11.891 1 91.06 205 GLY A C 1
ATOM 1628 O O . GLY A 1 205 ? 3.088 -26.516 -10.789 1 91.06 205 GLY A O 1
ATOM 1629 N N . CYS A 1 206 ? 1.3 -26.109 -12.047 1 94.62 206 CYS A N 1
ATOM 1630 C CA . CYS A 1 206 ? 0.467 -25.734 -10.906 1 94.62 206 CYS A CA 1
ATOM 1631 C C . CYS A 1 206 ? -0.805 -26.578 -10.867 1 94.62 206 CYS A C 1
ATOM 1633 O O . CYS A 1 206 ? -1.91 -26.031 -10.977 1 94.62 206 CYS A O 1
ATOM 1635 N N . PRO A 1 207 ? -0.638 -27.875 -10.648 1 95.5 207 PRO A N 1
ATOM 1636 C CA . PRO A 1 207 ? -1.814 -28.75 -10.562 1 95.5 207 PRO A CA 1
ATOM 1637 C C . PRO A 1 207 ? -2.369 -28.844 -9.141 1 95.5 207 PRO A C 1
ATOM 1639 O O . PRO A 1 207 ? -1.798 -28.281 -8.211 1 95.5 207 PRO A O 1
ATOM 1642 N N . GLY A 1 208 ? -3.52 -29.453 -8.992 1 96.06 208 GLY A N 1
ATOM 1643 C CA . GLY A 1 208 ? -3.969 -29.969 -7.707 1 96.06 208 GLY A CA 1
ATOM 1644 C C . GLY A 1 208 ? -4.695 -28.922 -6.879 1 96.06 208 GLY A C 1
ATOM 1645 O O . GLY A 1 208 ? -4.75 -29.031 -5.652 1 96.06 208 GLY A O 1
ATOM 1646 N N . TRP A 1 209 ? -5.184 -27.859 -7.5 1 97.38 209 TRP A N 1
ATOM 1647 C CA . TRP A 1 209 ? -5.992 -26.906 -6.742 1 97.38 209 TRP A CA 1
ATOM 1648 C C . TRP A 1 209 ? -7.348 -27.5 -6.395 1 97.38 209 TRP A C 1
ATOM 1650 O O . TRP A 1 209 ? -7.801 -28.453 -7.035 1 97.38 209 TRP A O 1
ATOM 1660 N N . SER A 1 210 ? -7.949 -27 -5.352 1 96.81 210 SER A N 1
ATOM 1661 C CA . SER A 1 210 ? -9.234 -27.516 -4.891 1 96.81 210 SER A CA 1
ATOM 1662 C C . SER A 1 210 ? -10.383 -27.016 -5.758 1 96.81 210 SER A C 1
ATOM 1664 O O . SER A 1 210 ? -11.32 -27.75 -6.055 1 96.81 210 SER A O 1
ATOM 1666 N N . SER A 1 211 ? -10.297 -25.766 -6.07 1 97.19 211 SER A N 1
ATOM 1667 C CA . SER A 1 211 ? -11.328 -25.141 -6.891 1 97.19 211 SER A CA 1
ATOM 1668 C C . SER A 1 211 ? -10.781 -23.953 -7.676 1 97.19 211 SER A C 1
ATOM 1670 O O . SER A 1 211 ? -9.773 -23.359 -7.285 1 97.19 211 SER A O 1
ATOM 1672 N N . LEU A 1 212 ? -11.383 -23.719 -8.805 1 98.25 212 LEU A N 1
ATOM 1673 C CA . LEU A 1 212 ? -11.07 -22.578 -9.656 1 98.25 212 LEU A CA 1
ATOM 1674 C C . LEU A 1 212 ? -12.297 -21.688 -9.859 1 98.25 212 LEU A C 1
ATOM 1676 O O . LEU A 1 212 ? -13.297 -22.141 -10.438 1 98.25 212 LEU A O 1
ATOM 1680 N N . ILE A 1 213 ? -12.18 -20.469 -9.391 1 98.25 213 ILE A N 1
ATOM 1681 C CA . ILE A 1 213 ? -13.297 -19.531 -9.469 1 98.25 213 ILE A CA 1
ATOM 1682 C C . ILE A 1 213 ? -13.086 -18.578 -10.633 1 98.25 213 ILE A C 1
ATOM 1684 O O . ILE A 1 213 ? -12.117 -17.812 -10.656 1 98.25 213 ILE A O 1
ATOM 1688 N N . MET A 1 214 ? -13.969 -18.641 -11.602 1 97.56 214 MET A N 1
ATOM 1689 C CA . MET A 1 214 ? -13.977 -17.734 -12.758 1 97.56 214 MET A CA 1
ATOM 1690 C C . MET A 1 214 ? -15.266 -16.922 -12.797 1 97.56 214 MET A C 1
ATOM 1692 O O . MET A 1 214 ? -16.219 -17.219 -12.078 1 97.56 214 MET A O 1
ATOM 1696 N N . ARG A 1 215 ? -15.234 -15.914 -13.648 1 97.06 215 ARG A N 1
ATOM 1697 C CA . ARG A 1 215 ? -16.375 -15.008 -13.656 1 97.06 215 ARG A CA 1
ATOM 1698 C C . ARG A 1 215 ? -17.375 -15.391 -14.75 1 97.06 215 ARG A C 1
ATOM 1700 O O . ARG A 1 215 ? -16.984 -15.578 -15.906 1 97.06 215 ARG A O 1
ATOM 1707 N N . LYS A 1 216 ? -18.625 -15.438 -14.391 1 96.5 216 LYS A N 1
ATOM 1708 C CA . LYS A 1 216 ? -19.672 -15.625 -15.383 1 96.5 216 LYS A CA 1
ATOM 1709 C C . LYS A 1 216 ? -19.859 -14.375 -16.234 1 96.5 216 LYS A C 1
ATOM 1711 O O . LYS A 1 216 ? -19.422 -13.289 -15.852 1 96.5 216 LYS A O 1
ATOM 1716 N N . GLU A 1 217 ? -20.594 -14.539 -17.328 1 94.25 217 GLU A N 1
ATOM 1717 C CA . GLU A 1 217 ? -20.75 -13.445 -18.281 1 94.25 217 GLU A CA 1
ATOM 1718 C C . GLU A 1 217 ? -21.453 -12.258 -17.625 1 94.25 217 GLU A C 1
ATOM 1720 O O . GLU A 1 217 ? -21.047 -11.109 -17.812 1 94.25 217 GLU A O 1
ATOM 1725 N N . ASN A 1 218 ? -22.438 -12.469 -16.828 1 94.06 218 ASN A N 1
ATOM 1726 C CA . ASN A 1 218 ? -23.203 -11.406 -16.203 1 94.06 218 ASN A CA 1
ATOM 1727 C C . ASN A 1 218 ? -22.453 -10.758 -15.062 1 94.06 218 ASN A C 1
ATOM 1729 O O . ASN A 1 218 ? -22.812 -9.68 -14.594 1 94.06 218 ASN A O 1
ATOM 1733 N N . GLU A 1 219 ? -21.375 -11.445 -14.617 1 94.5 219 GLU A N 1
ATOM 1734 C CA . GLU A 1 219 ? -20.578 -10.938 -13.508 1 94.5 219 GLU A CA 1
ATOM 1735 C C . GLU A 1 219 ? -19.422 -10.07 -14.008 1 94.5 219 GLU A C 1
ATOM 1737 O O . GLU A 1 219 ? -18.75 -9.406 -13.219 1 94.5 219 GLU A O 1
ATOM 1742 N N . MET A 1 220 ? -19.25 -10.031 -15.312 1 92.62 220 MET A N 1
ATOM 1743 C CA . MET A 1 220 ? -18.125 -9.305 -15.906 1 92.62 220 MET A CA 1
ATOM 1744 C C . MET A 1 220 ? -18.312 -7.801 -15.75 1 92.62 220 MET A C 1
ATOM 1746 O O . MET A 1 220 ? -17.344 -7.043 -15.805 1 92.62 220 MET A O 1
ATOM 1750 N N . GLN A 1 221 ? -19.5 -7.293 -15.445 1 91.06 221 GLN A N 1
ATOM 1751 C CA . GLN A 1 221 ? -19.781 -5.867 -15.32 1 91.06 221 GLN A CA 1
ATOM 1752 C C . GLN A 1 221 ? -19.562 -5.387 -13.883 1 91.06 221 GLN A C 1
ATOM 1754 O O . GLN A 1 221 ? -19.484 -4.184 -13.633 1 91.06 221 GLN A O 1
ATOM 1759 N N . MET A 1 222 ? -19.438 -6.324 -13.016 1 88.44 222 MET A N 1
ATOM 1760 C CA . MET A 1 222 ? -19.188 -5.988 -11.617 1 88.44 222 MET A CA 1
ATOM 1761 C C . MET A 1 222 ? -17.719 -5.617 -11.391 1 88.44 222 MET A C 1
ATOM 1763 O O . MET A 1 222 ? -16.828 -6.172 -12.039 1 88.44 222 MET A O 1
ATOM 1767 N N . SER A 1 223 ? -17.484 -4.641 -10.43 1 87 223 SER A N 1
ATOM 1768 C CA . SER A 1 223 ? -16.109 -4.449 -10 1 87 223 SER A CA 1
ATOM 1769 C C . SER A 1 223 ? -15.531 -5.73 -9.406 1 87 223 SER A C 1
ATOM 1771 O O . SER A 1 223 ? -16.25 -6.516 -8.789 1 87 223 SER A O 1
ATOM 1773 N N . PHE A 1 224 ? -14.305 -5.914 -9.625 1 89.56 224 PHE A N 1
ATOM 1774 C CA . PHE A 1 224 ? -13.727 -7.168 -9.156 1 89.56 224 PHE A CA 1
ATOM 1775 C C . PHE A 1 224 ? -13.812 -7.27 -7.637 1 89.56 224 PHE A C 1
ATOM 1777 O O . PHE A 1 224 ? -14.016 -8.352 -7.09 1 89.56 224 PHE A O 1
ATOM 1784 N N . GLN A 1 225 ? -13.594 -6.168 -6.957 1 88.56 225 GLN A N 1
ATOM 1785 C CA . GLN A 1 225 ? -13.688 -6.184 -5.504 1 88.56 225 GLN A CA 1
ATOM 1786 C C . GLN A 1 225 ? -15.055 -6.688 -5.043 1 88.56 225 GLN A C 1
ATOM 1788 O O . GLN A 1 225 ? -15.141 -7.5 -4.121 1 88.56 225 GLN A O 1
ATOM 1793 N N . GLU A 1 226 ? -16.109 -6.191 -5.664 1 87.94 226 GLU A N 1
ATOM 1794 C CA . GLU A 1 226 ? -17.453 -6.645 -5.34 1 87.94 226 GLU A CA 1
ATOM 1795 C C . GLU A 1 226 ? -17.625 -8.133 -5.652 1 87.94 226 GLU A C 1
ATOM 1797 O O . GLU A 1 226 ? -18.172 -8.883 -4.84 1 87.94 226 GLU A O 1
ATOM 1802 N N . TYR A 1 227 ? -17.156 -8.492 -6.789 1 94.25 227 TYR A N 1
ATOM 1803 C CA . TYR A 1 227 ? -17.281 -9.867 -7.242 1 94.25 227 TYR A CA 1
ATOM 1804 C C . TYR A 1 227 ? -16.594 -10.828 -6.27 1 94.25 227 TYR A C 1
ATOM 1806 O O . TYR A 1 227 ? -17.219 -11.773 -5.785 1 94.25 227 TYR A O 1
ATOM 1814 N N . ILE A 1 228 ? -15.32 -10.562 -5.926 1 95.12 228 ILE A N 1
ATOM 1815 C CA . ILE A 1 228 ? -14.539 -11.5 -5.121 1 95.12 228 ILE A CA 1
ATOM 1816 C C . ILE A 1 228 ? -15.062 -11.508 -3.688 1 95.12 228 ILE A C 1
ATOM 1818 O O . ILE A 1 228 ? -15.031 -12.539 -3.012 1 95.12 228 ILE A O 1
ATOM 1822 N N . SER A 1 229 ? -15.562 -10.367 -3.201 1 92.25 229 SER A N 1
ATOM 1823 C CA . SER A 1 229 ? -16.188 -10.328 -1.882 1 92.25 229 SER A CA 1
ATOM 1824 C C . SER A 1 229 ? -17.391 -11.258 -1.812 1 92.25 229 SER A C 1
ATOM 1826 O O . 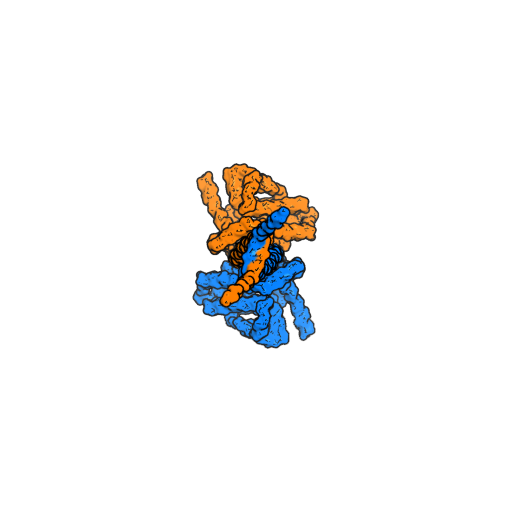SER A 1 229 ? -17.594 -11.945 -0.813 1 92.25 229 SER A O 1
ATOM 1828 N N . GLY A 1 230 ? -18.188 -11.211 -2.9 1 93.81 230 GLY A N 1
ATOM 1829 C CA . GLY A 1 230 ? -19.312 -12.133 -2.977 1 93.81 230 GLY A CA 1
ATOM 1830 C C . GLY A 1 230 ? -18.891 -13.594 -2.947 1 93.81 230 GLY A C 1
ATOM 1831 O O . GLY A 1 230 ? -19.516 -14.406 -2.275 1 93.81 230 GLY A O 1
ATOM 1832 N N . GLN A 1 231 ? -17.844 -13.875 -3.658 1 96.62 231 GLN A N 1
ATOM 1833 C CA . GLN A 1 231 ? -17.344 -15.25 -3.68 1 96.62 231 GLN A CA 1
ATOM 1834 C C . GLN A 1 231 ? -16.844 -15.672 -2.301 1 96.62 231 GLN A C 1
ATOM 1836 O O . GLN A 1 231 ? -17.062 -16.812 -1.883 1 96.62 231 GLN A O 1
ATOM 1841 N N . ARG A 1 232 ? -16.234 -14.75 -1.597 1 96.75 232 ARG A N 1
ATOM 1842 C CA . ARG A 1 232 ? -15.734 -15.047 -0.256 1 96.75 232 ARG A CA 1
ATOM 1843 C C . ARG A 1 232 ? -16.891 -15.359 0.696 1 96.75 232 ARG A C 1
ATOM 1845 O O . ARG A 1 232 ? -16.781 -16.25 1.538 1 96.75 232 ARG A O 1
ATOM 1852 N N . ILE A 1 233 ? -17.953 -14.672 0.526 1 95 233 ILE A N 1
ATOM 1853 C CA . ILE A 1 233 ? -19.125 -14.914 1.343 1 95 233 ILE A CA 1
ATOM 1854 C C . ILE A 1 233 ? -19.656 -16.328 1.074 1 95 233 ILE A C 1
ATOM 1856 O O . ILE A 1 233 ? -19.984 -17.062 2.008 1 95 233 ILE A O 1
ATOM 1860 N N . ILE A 1 234 ? -19.734 -16.672 -0.163 1 96.44 234 ILE A N 1
ATOM 1861 C CA . ILE A 1 234 ? -20.234 -17.984 -0.555 1 96.44 234 ILE A CA 1
ATOM 1862 C C . ILE A 1 234 ? -19.344 -19.078 0.051 1 96.44 234 ILE A C 1
ATOM 1864 O O . ILE A 1 234 ? -19.859 -20.047 0.626 1 96.44 234 ILE A O 1
ATOM 1868 N N . LEU A 1 235 ? -18.031 -18.922 -0.06 1 97 235 LEU A N 1
ATOM 1869 C CA . LEU A 1 235 ? -17.094 -19.891 0.477 1 97 235 LEU A CA 1
ATOM 1870 C C . LEU A 1 235 ? -17.266 -20.047 1.982 1 97 235 LEU A C 1
ATOM 1872 O O . LEU A 1 235 ? -17.266 -21.172 2.498 1 97 235 LEU A O 1
ATOM 1876 N N . GLN A 1 236 ? -17.422 -18.953 2.648 1 95.81 236 GLN A N 1
ATOM 1877 C CA . GLN A 1 236 ? -17.547 -19 4.102 1 95.81 236 GLN A CA 1
ATOM 1878 C C . GLN A 1 236 ? -18.906 -19.562 4.52 1 95.81 236 GLN A C 1
ATOM 1880 O O . GLN A 1 236 ? -19.016 -20.234 5.543 1 95.81 236 GLN A O 1
ATOM 1885 N N . ARG A 1 237 ? -19.938 -19.281 3.768 1 95.56 237 ARG A N 1
ATOM 1886 C CA . ARG A 1 237 ? -21.25 -19.859 4.027 1 95.56 237 ARG A CA 1
ATOM 1887 C C . ARG A 1 237 ? -21.234 -21.375 3.855 1 95.56 237 ARG A C 1
ATOM 1889 O O . ARG A 1 237 ? -22 -22.094 4.504 1 95.56 237 ARG A O 1
ATOM 1896 N N . GLU A 1 238 ? -20.359 -21.828 3.043 1 95.75 238 GLU A N 1
ATOM 1897 C CA . GLU A 1 238 ? -20.188 -23.266 2.828 1 95.75 238 GLU A CA 1
ATOM 1898 C C . GLU A 1 238 ? -19.359 -23.891 3.939 1 95.75 238 GLU A C 1
ATOM 1900 O O . GLU A 1 238 ? -19.078 -25.094 3.904 1 95.75 238 GLU A O 1
ATOM 1905 N N . GLY A 1 239 ? -18.891 -23.094 4.875 1 95.5 239 GLY A N 1
ATOM 1906 C CA . GLY A 1 239 ? -18.203 -23.6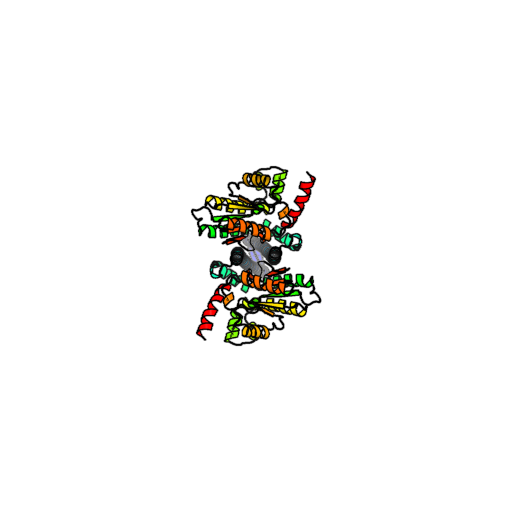09 6.051 1 95.5 239 GLY A CA 1
ATOM 1907 C C . GLY A 1 239 ? -16.688 -23.578 5.914 1 95.5 239 GLY A C 1
ATOM 1908 O O . GLY A 1 239 ? -15.977 -24.156 6.734 1 95.5 239 GLY A O 1
ATOM 1909 N N . LEU A 1 240 ? -16.203 -22.953 4.898 1 96.88 240 LEU A N 1
ATOM 1910 C CA . LEU A 1 240 ? -14.766 -22.844 4.699 1 96.88 240 LEU A CA 1
ATOM 1911 C C . LEU A 1 240 ? -14.195 -21.625 5.418 1 96.88 240 LEU A C 1
ATOM 1913 O O . LEU A 1 240 ? -14.883 -20.609 5.566 1 96.88 240 LEU A O 1
ATOM 1917 N N . ARG A 1 241 ? -13 -21.766 5.922 1 96.88 241 ARG A N 1
ATOM 1918 C CA . ARG A 1 241 ? -12.297 -20.672 6.586 1 96.88 241 ARG A CA 1
ATOM 1919 C C . ARG A 1 241 ? -11.141 -20.156 5.73 1 96.88 241 ARG A C 1
ATOM 1921 O O . ARG A 1 241 ? -10.227 -20.922 5.402 1 96.88 241 ARG A O 1
ATOM 1928 N N . ILE A 1 242 ? -11.219 -18.938 5.387 1 97.19 242 ILE A N 1
ATOM 1929 C CA . ILE A 1 242 ? -10.164 -18.344 4.574 1 97.19 242 ILE A CA 1
ATOM 1930 C C . ILE A 1 242 ? -8.992 -17.922 5.461 1 97.19 242 ILE A C 1
ATOM 1932 O O . ILE A 1 242 ? -9.109 -16.984 6.254 1 97.19 242 ILE A O 1
ATOM 1936 N N . ILE A 1 243 ? -7.883 -18.594 5.316 1 97.5 243 ILE A N 1
ATOM 1937 C CA . ILE A 1 243 ? -6.719 -18.359 6.16 1 97.5 243 ILE A CA 1
ATOM 1938 C C . ILE A 1 243 ? -5.867 -17.25 5.562 1 97.5 243 ILE A C 1
ATOM 1940 O O . ILE A 1 243 ? -5.266 -16.453 6.293 1 97.5 243 ILE A O 1
ATOM 1944 N N . ALA A 1 244 ? -5.832 -17.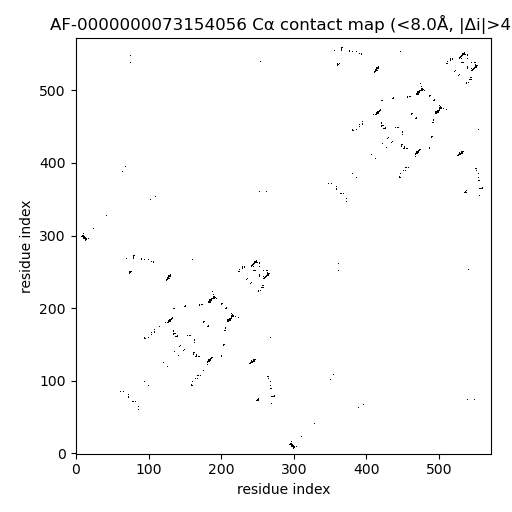203 4.246 1 97.75 244 ALA A N 1
ATOM 1945 C CA . ALA A 1 244 ? -5.02 -16.188 3.588 1 97.75 244 ALA A CA 1
ATOM 1946 C C . ALA A 1 244 ? -5.5 -15.938 2.16 1 97.75 244 ALA A C 1
ATOM 1948 O O . ALA A 1 244 ? -6.129 -16.797 1.55 1 97.75 244 ALA A O 1
ATOM 1949 N N . VAL A 1 245 ? -5.285 -14.742 1.725 1 97.88 245 VAL A N 1
ATOM 1950 C CA . VAL A 1 245 ? -5.512 -14.367 0.334 1 97.88 245 VAL A CA 1
ATOM 1951 C C . VAL A 1 245 ? -4.227 -13.805 -0.265 1 97.88 245 VAL A C 1
ATOM 1953 O O . VAL A 1 245 ? -3.576 -12.945 0.336 1 97.88 245 VAL A O 1
ATOM 1956 N N . ILE A 1 246 ? -3.822 -14.305 -1.416 1 98.12 246 ILE A N 1
ATOM 1957 C CA . ILE A 1 246 ? -2.58 -13.914 -2.074 1 98.12 246 ILE A CA 1
ATOM 1958 C C . ILE A 1 246 ? -2.885 -13.359 -3.465 1 98.12 246 ILE A C 1
ATOM 1960 O O . ILE A 1 246 ? -3.498 -14.039 -4.289 1 98.12 246 ILE A O 1
ATOM 1964 N N . SER A 1 247 ? -2.467 -12.156 -3.729 1 96.31 247 SER A N 1
ATOM 1965 C CA . SER A 1 247 ? -2.709 -11.523 -5.023 1 96.31 247 SER A CA 1
ATOM 1966 C C . SER A 1 247 ? -1.759 -10.352 -5.254 1 96.31 247 SER A C 1
ATOM 1968 O O . SER A 1 247 ? -1.338 -9.695 -4.301 1 96.31 247 SER A O 1
ATOM 1970 N N . SER A 1 248 ? -1.471 -10.086 -6.488 1 93.94 248 SER A N 1
ATOM 1971 C CA . SER A 1 248 ? -0.702 -8.891 -6.828 1 93.94 248 SER A CA 1
ATOM 1972 C C . SER A 1 248 ? -1.605 -7.672 -6.953 1 93.94 248 SER A C 1
ATOM 1974 O O . SER A 1 248 ? -1.121 -6.539 -7.023 1 93.94 248 SER A O 1
ATOM 1976 N N . ARG A 1 249 ? -2.859 -7.902 -6.91 1 91 249 ARG A N 1
ATOM 1977 C CA . ARG A 1 249 ? -3.809 -6.812 -7.121 1 91 249 ARG A CA 1
ATOM 1978 C C . ARG A 1 249 ? -4.504 -6.434 -5.82 1 91 249 ARG A C 1
ATOM 1980 O O . ARG A 1 249 ? -5.051 -7.297 -5.129 1 91 249 ARG A O 1
ATOM 1987 N N . MET A 1 250 ? -4.523 -5.172 -5.633 1 88.56 250 MET A N 1
ATOM 1988 C CA . MET A 1 250 ? -5.031 -4.648 -4.367 1 88.56 250 MET A CA 1
ATOM 1989 C C . MET A 1 250 ? -6.535 -4.891 -4.242 1 88.56 250 MET A C 1
ATOM 1991 O O . MET A 1 250 ? -7.043 -5.105 -3.141 1 88.56 250 MET A O 1
ATOM 1995 N N . ASP A 1 251 ? -7.254 -4.871 -5.273 1 87.69 251 ASP A N 1
ATOM 1996 C CA . ASP A 1 251 ? -8.711 -5.004 -5.227 1 87.69 251 ASP A CA 1
ATOM 1997 C C . ASP A 1 251 ? -9.117 -6.387 -4.719 1 87.69 251 ASP A C 1
ATOM 1999 O O . ASP A 1 251 ? -10.234 -6.566 -4.223 1 87.69 251 ASP A O 1
ATOM 2003 N N . ALA A 1 252 ? -8.195 -7.328 -4.852 1 92.31 252 ALA A N 1
ATOM 2004 C CA . ALA A 1 252 ? -8.461 -8.672 -4.34 1 92.31 252 ALA A CA 1
ATOM 2005 C C . ALA A 1 252 ? -8.219 -8.742 -2.836 1 92.31 252 ALA A C 1
ATOM 2007 O O . ALA A 1 252 ? -8.648 -9.688 -2.176 1 92.31 252 ALA A O 1
ATOM 2008 N N . LEU A 1 253 ? -7.539 -7.777 -2.283 1 92.12 253 LEU A N 1
ATOM 2009 C CA . LEU A 1 253 ? -7.062 -7.848 -0.905 1 92.12 253 LEU A CA 1
ATOM 2010 C C . LEU A 1 253 ? -7.812 -6.852 -0.022 1 92.12 253 LEU A C 1
ATOM 2012 O O . LEU A 1 253 ? -7.352 -6.52 1.073 1 92.12 253 LEU A O 1
ATOM 2016 N N . ARG A 1 254 ? -8.898 -6.387 -0.562 1 83.25 254 ARG A N 1
ATOM 2017 C CA . ARG A 1 254 ? -9.719 -5.426 0.173 1 83.25 254 ARG A CA 1
ATOM 2018 C C . ARG A 1 254 ? -11.18 -5.863 0.207 1 83.25 254 ARG A C 1
ATOM 2020 O O . ARG A 1 254 ? -11.555 -6.844 -0.445 1 83.25 254 ARG A O 1
ATOM 2027 N N . GLY A 1 255 ? -11.969 -5.18 1.105 1 79.25 255 GLY A N 1
ATOM 2028 C CA . GLY A 1 255 ? -13.383 -5.492 1.206 1 79.25 255 GLY A CA 1
ATOM 2029 C C . GLY A 1 255 ? -13.719 -6.383 2.387 1 79.25 255 GLY A C 1
ATOM 2030 O O . GLY A 1 255 ? -12.844 -6.715 3.189 1 79.25 255 GLY A O 1
ATOM 2031 N N . PRO A 1 256 ? -14.922 -6.699 2.389 1 80.12 256 PRO A N 1
ATOM 2032 C CA . PRO A 1 256 ? -15.352 -7.523 3.52 1 80.12 256 PRO A CA 1
ATOM 2033 C C . PRO A 1 256 ? -15.023 -9 3.332 1 80.12 256 PRO A C 1
ATOM 2035 O O . PRO A 1 256 ? -14.703 -9.43 2.219 1 80.12 256 PRO A O 1
ATOM 2038 N N . TYR A 1 257 ? -14.891 -9.75 4.402 1 84.19 257 TYR A N 1
ATOM 2039 C CA . TYR A 1 257 ? -14.766 -11.203 4.445 1 84.19 257 TYR A CA 1
ATOM 2040 C C . TYR A 1 257 ? -13.422 -11.656 3.889 1 84.19 257 TYR A C 1
ATOM 2042 O O . TYR A 1 257 ? -13.352 -12.625 3.135 1 84.19 257 TYR A O 1
ATOM 2050 N N . LEU A 1 258 ? -12.367 -10.977 4.113 1 86.19 258 LEU A N 1
ATOM 2051 C CA . LEU A 1 258 ? -11.039 -11.211 3.551 1 86.19 258 LEU A CA 1
ATOM 2052 C C . LEU A 1 258 ? -10.406 -12.461 4.152 1 86.19 258 LEU A C 1
ATOM 2054 O O . LEU A 1 258 ? -9.594 -13.125 3.504 1 86.19 258 LEU A O 1
ATOM 2058 N N . GLY A 1 259 ? -10.695 -12.773 5.297 1 88 259 GLY A N 1
ATOM 2059 C CA . GLY A 1 259 ? -10 -13.836 6.004 1 88 259 GLY A CA 1
ATOM 2060 C C . GLY A 1 259 ? -8.953 -13.32 6.973 1 88 259 GLY A C 1
ATOM 2061 O O . GLY A 1 259 ? -9.055 -12.203 7.477 1 88 259 GLY A O 1
ATOM 2062 N N . ASN A 1 260 ? -7.938 -14.125 7.242 1 90.12 260 ASN A N 1
ATOM 2063 C CA . ASN A 1 260 ? -7.031 -13.844 8.352 1 90.12 260 ASN A CA 1
ATOM 2064 C C . ASN A 1 260 ? -5.832 -13.016 7.898 1 90.12 260 ASN A C 1
ATOM 2066 O O . ASN A 1 260 ? -5.453 -12.055 8.57 1 90.12 260 ASN A O 1
ATOM 2070 N N . ARG A 1 261 ? -5.266 -13.414 6.699 1 95.06 261 ARG A N 1
ATOM 2071 C CA . ARG A 1 261 ? -4.031 -12.75 6.309 1 95.06 261 ARG A CA 1
ATOM 2072 C C . ARG A 1 261 ? -4.016 -12.453 4.812 1 95.06 261 ARG A C 1
ATOM 2074 O O . ARG A 1 261 ? -4.41 -13.297 4.004 1 95.06 261 ARG A O 1
ATOM 2081 N N . MET A 1 262 ? -3.557 -11.266 4.461 1 95.75 262 MET A N 1
ATOM 2082 C CA . MET A 1 262 ? -3.438 -10.867 3.064 1 95.75 262 MET A CA 1
ATOM 2083 C C . MET A 1 262 ? -1.974 -10.727 2.662 1 95.75 262 MET A C 1
ATOM 2085 O O . MET A 1 262 ? -1.177 -10.133 3.395 1 95.75 262 MET A O 1
ATOM 2089 N N . PHE A 1 263 ? -1.619 -11.25 1.526 1 97.19 263 PHE A N 1
ATOM 2090 C CA . PHE A 1 263 ? -0.282 -11.094 0.964 1 97.19 263 PHE A CA 1
ATOM 2091 C C . PHE A 1 263 ? -0.346 -10.469 -0.423 1 97.19 263 PHE A C 1
ATOM 2093 O O . PHE A 1 263 ? -1.018 -10.992 -1.315 1 97.19 263 PHE A O 1
ATOM 2100 N N . LYS A 1 264 ? 0.381 -9.422 -0.566 1 95.38 264 LYS A N 1
ATOM 2101 C CA . LYS A 1 264 ? 0.364 -8.711 -1.839 1 95.38 264 LYS A CA 1
ATOM 2102 C C . LYS A 1 264 ? 1.699 -8.844 -2.564 1 95.38 264 LYS A C 1
ATOM 2104 O O . LYS A 1 264 ? 2.711 -8.297 -2.123 1 95.38 264 LYS A O 1
ATOM 2109 N N . PHE A 1 265 ? 1.658 -9.5 -3.73 1 95.5 265 PHE A N 1
ATOM 2110 C CA . PHE A 1 265 ? 2.828 -9.492 -4.598 1 95.5 265 PHE A CA 1
ATOM 2111 C C . PHE A 1 265 ? 3.043 -8.109 -5.207 1 95.5 265 PHE A C 1
ATOM 2113 O O . PHE A 1 265 ? 2.082 -7.379 -5.449 1 95.5 265 PHE A O 1
ATOM 2120 N N . PRO A 1 266 ? 4.348 -7.797 -5.379 1 92.38 266 PRO A N 1
ATOM 2121 C CA . PRO A 1 266 ? 4.59 -6.539 -6.086 1 92.38 266 PRO A CA 1
ATOM 2122 C C . PRO A 1 266 ? 4.109 -6.574 -7.535 1 92.38 266 PRO A C 1
ATOM 2124 O O . PRO A 1 266 ? 3.949 -7.652 -8.109 1 92.38 266 PRO A O 1
ATOM 2127 N N . SER A 1 267 ? 3.654 -5.531 -8.031 1 81.38 267 SER A N 1
ATOM 2128 C CA . SER A 1 267 ? 3.252 -5.422 -9.43 1 81.38 267 SER A CA 1
ATOM 2129 C C . SER A 1 267 ? 4.055 -4.348 -10.148 1 81.38 267 SER A C 1
ATOM 2131 O O . SER A 1 267 ? 4.238 -3.244 -9.633 1 81.38 267 SER A O 1
ATOM 2133 N N . PRO A 1 268 ? 4.688 -4.82 -11.133 1 70.69 268 PRO A N 1
ATOM 2134 C CA . PRO A 1 268 ? 5.305 -3.74 -11.906 1 70.69 268 PRO A CA 1
ATOM 2135 C C . PRO A 1 268 ? 4.281 -2.754 -12.469 1 70.69 268 PRO A C 1
ATOM 2137 O O . PRO A 1 268 ? 3.125 -3.119 -12.688 1 70.69 268 PRO A O 1
ATOM 2140 N N . MET A 1 269 ? 4.109 -1.475 -12.047 1 54.19 269 MET A N 1
ATOM 2141 C CA . MET A 1 269 ? 3.193 -0.344 -12.148 1 54.19 269 MET A CA 1
ATOM 2142 C C . MET A 1 269 ? 2.377 -0.427 -13.438 1 54.19 269 MET A C 1
ATOM 2144 O O . MET A 1 269 ? 1.2 -0.059 -13.453 1 54.19 269 MET A O 1
ATOM 2148 N N . PHE A 1 270 ? 2.818 -0.647 -14.688 1 50.28 270 PHE A N 1
ATOM 2149 C CA . PHE A 1 270 ? 2.215 -0.261 -15.961 1 50.28 270 PHE A CA 1
ATOM 2150 C C . PHE A 1 270 ? 1.439 -1.425 -16.562 1 50.28 270 PHE A C 1
ATOM 2152 O O . PHE A 1 270 ? 0.801 -1.274 -17.609 1 50.28 270 PHE A O 1
ATOM 2159 N N . ARG A 1 271 ? 1.394 -2.531 -16.094 1 48.62 271 ARG A N 1
ATOM 2160 C CA . ARG A 1 271 ? 1.035 -3.514 -17.109 1 48.62 271 ARG A CA 1
ATOM 2161 C C . ARG A 1 271 ? -0.454 -3.836 -17.062 1 48.62 271 ARG A C 1
ATOM 2163 O O . ARG A 1 271 ? -0.929 -4.715 -17.781 1 48.62 271 ARG A O 1
ATOM 2170 N N . HIS A 1 272 ? -1.231 -3.254 -16.141 1 42.56 272 HIS A N 1
ATOM 2171 C CA . HIS A 1 272 ? -2.58 -3.809 -16.188 1 42.56 272 HIS A CA 1
ATOM 2172 C C . HIS A 1 272 ? -3.309 -3.367 -17.453 1 42.56 272 HIS A C 1
ATOM 2174 O O . HIS A 1 272 ? -4.352 -3.93 -17.812 1 42.56 272 HIS A O 1
ATOM 2180 N N . SER A 1 273 ? -3.098 -2.229 -17.969 1 37.72 273 SER A N 1
ATOM 2181 C CA . SER A 1 273 ? -4.059 -1.697 -18.938 1 37.72 273 SER A CA 1
ATOM 2182 C C . SER A 1 273 ? -4.148 -2.584 -20.172 1 37.72 273 SER A C 1
ATOM 2184 O O . SER A 1 273 ? -5.055 -2.422 -20.984 1 37.72 273 SER A O 1
ATOM 2186 N N . MET A 1 274 ? -3.195 -3.35 -20.484 1 34.28 274 MET A N 1
ATOM 2187 C CA . MET A 1 274 ? -3.346 -3.996 -21.781 1 34.28 274 MET A CA 1
ATOM 2188 C C . MET A 1 274 ? -4.375 -5.121 -21.719 1 34.28 274 MET A C 1
ATOM 2190 O O . MET A 1 274 ? -4.66 -5.77 -22.719 1 34.28 274 MET A O 1
ATOM 2194 N N . GLU A 1 275 ? -4.832 -5.438 -20.672 1 38.25 275 GLU A N 1
ATOM 2195 C CA . GLU A 1 275 ? -5.668 -6.633 -20.562 1 38.25 275 GLU A CA 1
ATOM 2196 C C . GLU A 1 275 ? -7.059 -6.379 -21.141 1 38.25 275 GLU A C 1
ATOM 2198 O O . GLU A 1 275 ? -7.762 -7.32 -21.516 1 38.25 275 GLU A O 1
ATOM 2203 N N . ASN A 1 276 ? -7.562 -5.23 -21.047 1 36.84 276 ASN A N 1
ATOM 2204 C CA . ASN A 1 276 ? -8.883 -5.043 -21.641 1 36.84 276 ASN A CA 1
ATOM 2205 C C . ASN A 1 276 ? -8.852 -5.25 -23.141 1 36.84 276 ASN A C 1
ATOM 2207 O O . ASN A 1 276 ? -9.898 -5.391 -23.781 1 36.84 276 ASN A O 1
ATOM 2211 N N . HIS A 1 277 ? -7.754 -5.191 -23.781 1 34.12 277 HIS A N 1
ATOM 2212 C CA . HIS A 1 277 ? -7.762 -5.273 -25.234 1 34.12 277 HIS A CA 1
ATOM 2213 C C . HIS A 1 277 ? -7.781 -6.727 -25.703 1 34.12 277 HIS A C 1
ATOM 2215 O O . HIS A 1 277 ? -8.039 -7 -26.891 1 34.12 277 HIS A O 1
ATOM 2221 N N . VAL A 1 278 ? -7.426 -7.68 -25.016 1 36.88 278 VAL A N 1
ATOM 2222 C CA . VAL A 1 278 ? -7.43 -9.031 -25.562 1 36.88 278 VAL A CA 1
ATOM 2223 C C . VAL A 1 278 ? -8.867 -9.492 -25.797 1 36.88 278 VAL A C 1
ATOM 2225 O O . VAL A 1 278 ? -9.109 -10.453 -26.531 1 36.88 278 VAL A O 1
ATOM 2228 N N . GLU A 1 279 ? -9.805 -8.977 -25.188 1 37.41 279 GLU A N 1
ATOM 2229 C CA . GLU A 1 279 ? -11.172 -9.406 -25.453 1 37.41 279 GLU A CA 1
ATOM 2230 C C . GLU A 1 279 ? -11.547 -9.156 -26.906 1 37.41 279 GLU A C 1
ATOM 2232 O O . GLU A 1 279 ? -12.305 -9.922 -27.5 1 37.41 279 GLU A O 1
ATOM 2237 N N . SER A 1 280 ? -11.07 -8.094 -27.453 1 35.56 280 SER A N 1
ATOM 2238 C CA . SER A 1 280 ? -11.586 -7.77 -28.781 1 35.56 280 SER A CA 1
ATOM 2239 C C . SER A 1 280 ? -11.094 -8.766 -29.828 1 35.56 280 SER A C 1
ATOM 2241 O O . SER A 1 280 ? -11.797 -9.062 -30.781 1 35.56 280 SER A O 1
ATOM 2243 N N . HIS A 1 281 ? -9.969 -9.289 -29.672 1 33.78 281 HIS A N 1
ATOM 2244 C CA . HIS A 1 281 ? -9.469 -10.102 -30.781 1 33.78 281 HIS A CA 1
ATOM 2245 C C . HIS A 1 281 ? -9.945 -11.547 -30.656 1 33.78 281 HIS A C 1
ATOM 2247 O O . HIS A 1 281 ? -9.953 -12.281 -31.656 1 33.78 281 HIS A O 1
ATOM 2253 N N . VAL A 1 282 ? -10.164 -12.062 -29.531 1 37.56 282 VAL A N 1
ATOM 2254 C CA . VAL A 1 282 ? -10.641 -13.445 -29.5 1 37.56 282 VAL A CA 1
ATOM 2255 C C . VAL A 1 282 ? -12.094 -13.5 -29.969 1 37.56 282 VAL A C 1
ATOM 2257 O O . VAL A 1 282 ? -12.531 -14.516 -30.5 1 37.56 282 VAL A O 1
ATOM 2260 N N . GLN A 1 283 ? -12.844 -12.492 -29.875 1 33.53 283 GLN A N 1
ATOM 2261 C CA . GLN A 1 283 ? -14.188 -12.5 -30.438 1 33.53 283 GLN A CA 1
ATOM 2262 C C . GLN A 1 283 ? -14.133 -12.438 -31.969 1 33.53 283 GLN A C 1
ATOM 2264 O O . GLN A 1 283 ? -15.102 -12.812 -32.656 1 33.53 283 GLN A O 1
ATOM 2269 N N . LYS A 1 284 ? -13.172 -11.742 -32.5 1 36.97 284 LYS A N 1
ATOM 2270 C CA . LYS A 1 284 ? -13.234 -11.594 -33.938 1 36.97 284 LYS A CA 1
ATOM 2271 C C . LYS A 1 284 ? -12.797 -12.883 -34.656 1 36.97 284 LYS A C 1
ATOM 2273 O O . LYS A 1 284 ? -12.898 -12.984 -35.875 1 36.97 284 LYS A O 1
ATOM 2278 N N . SER A 1 285 ? -11.977 -13.531 -33.844 1 29.78 285 SER A N 1
ATOM 2279 C CA . SER A 1 285 ? -11.531 -14.734 -34.531 1 29.78 285 SER A CA 1
ATOM 2280 C C . SER A 1 285 ? -12.523 -15.883 -34.375 1 29.78 285 SER A C 1
ATOM 2282 O O . SER A 1 285 ? -12.266 -17 -34.812 1 29.78 285 SER A O 1
ATOM 2284 N N . LYS A 1 286 ? -13.617 -15.586 -33.562 1 31.92 286 LYS A N 1
ATOM 2285 C CA . LYS A 1 286 ? -14.719 -16.531 -33.719 1 31.92 286 LYS A CA 1
ATOM 2286 C C . LYS A 1 286 ? -15.734 -16.016 -34.719 1 31.92 286 LYS A C 1
ATOM 2288 O O . LYS A 1 286 ? -16.109 -14.836 -34.719 1 31.92 286 LYS A O 1
ATOM 2293 N N . MET B 1 1 ? 109.625 3.191 -18.141 1 27.25 1 MET B N 1
ATOM 2294 C CA . MET B 1 1 ? 108.5 2.951 -17.234 1 27.25 1 MET B CA 1
ATOM 2295 C C . MET B 1 1 ? 107.5 4.121 -17.266 1 27.25 1 MET B C 1
ATOM 2297 O O . MET B 1 1 ? 107.75 5.16 -16.656 1 27.25 1 MET B O 1
ATOM 2301 N N . GLY B 1 2 ? 106.938 4.512 -18.391 1 32.5 2 GLY B N 1
ATOM 2302 C CA . GLY B 1 2 ? 106 5.582 -18.766 1 32.5 2 GLY B CA 1
ATOM 2303 C C . GLY B 1 2 ? 104.688 5.496 -18.031 1 32.5 2 GLY B C 1
ATOM 2304 O O . GLY B 1 2 ? 104.062 4.418 -17.938 1 32.5 2 GLY B O 1
ATOM 2305 N N . SER B 1 3 ? 104.375 6.34 -16.969 1 36.31 3 SER B N 1
ATOM 2306 C CA . SER B 1 3 ? 103.188 6.512 -16.125 1 36.31 3 SER B CA 1
ATOM 2307 C C . SER B 1 3 ? 102 6.762 -16.969 1 36.31 3 SER B C 1
ATOM 2309 O O . SER B 1 3 ? 101.938 7.73 -17.734 1 36.31 3 SER B O 1
ATOM 2311 N N . ARG B 1 4 ? 101.25 5.766 -17.438 1 36.5 4 ARG B N 1
ATOM 2312 C CA . ARG B 1 4 ? 99.938 5.805 -18.109 1 36.5 4 ARG B CA 1
ATOM 2313 C C . ARG B 1 4 ? 98.875 6.543 -17.25 1 36.5 4 ARG B C 1
ATOM 2315 O O . ARG B 1 4 ? 98.5 6.07 -16.172 1 36.5 4 ARG B O 1
ATOM 2322 N N . HIS B 1 5 ? 99 7.93 -17.156 1 35.78 5 HIS B N 1
ATOM 2323 C CA . HIS B 1 5 ? 97.875 8.734 -16.594 1 35.78 5 HIS B CA 1
ATOM 2324 C C . HIS B 1 5 ? 96.562 8.32 -17.156 1 35.78 5 HIS B C 1
ATOM 2326 O O . HIS B 1 5 ? 96.312 8.391 -18.375 1 35.78 5 HIS B O 1
ATOM 2332 N N . ILE B 1 6 ? 96 7.176 -16.734 1 39.91 6 ILE B N 1
ATOM 2333 C CA . ILE B 1 6 ? 94.625 6.844 -17.031 1 39.91 6 ILE B CA 1
ATOM 2334 C C . ILE B 1 6 ? 93.75 8.039 -16.719 1 39.91 6 ILE B C 1
ATOM 2336 O O . ILE B 1 6 ? 93.625 8.484 -15.562 1 39.91 6 ILE B O 1
ATOM 2340 N N . THR B 1 7 ? 93.688 9.039 -17.609 1 44.03 7 THR B N 1
ATOM 2341 C CA . THR B 1 7 ? 92.75 10.148 -17.547 1 44.03 7 THR B CA 1
ATOM 2342 C C . THR B 1 7 ? 91.312 9.648 -17.266 1 44.03 7 THR B C 1
ATOM 2344 O O . THR B 1 7 ? 90.75 8.891 -18.047 1 44.03 7 THR B O 1
ATOM 2347 N N . GLU B 1 8 ? 91.062 9.242 -15.984 1 47.16 8 GLU B N 1
ATOM 2348 C CA . GLU B 1 8 ? 89.688 8.984 -15.57 1 47.16 8 GLU B CA 1
ATOM 2349 C C . GLU B 1 8 ? 88.75 10.062 -16.094 1 47.16 8 GLU B C 1
ATOM 2351 O O . GLU B 1 8 ? 89 11.258 -15.938 1 47.16 8 GLU B O 1
ATOM 2356 N N . THR B 1 9 ? 88.312 9.867 -17.281 1 51.03 9 THR B N 1
ATOM 2357 C CA . THR B 1 9 ? 87.312 10.719 -17.953 1 51.03 9 THR B CA 1
ATOM 2358 C C . THR B 1 9 ? 86.188 11.062 -17.016 1 51.03 9 THR B C 1
ATOM 2360 O O . THR B 1 9 ? 85.375 10.188 -16.641 1 51.03 9 THR B O 1
ATOM 2363 N N . GLY B 1 10 ? 86.438 11.539 -15.844 1 53.5 10 GLY B N 1
ATOM 2364 C CA . GLY B 1 10 ? 85.375 12.023 -14.984 1 53.5 10 GLY B CA 1
ATOM 2365 C C . GLY B 1 10 ? 84.75 13.297 -15.492 1 53.5 10 GLY B C 1
ATOM 2366 O O . GLY B 1 10 ? 85.25 13.914 -16.438 1 53.5 10 GLY B O 1
ATOM 2367 N N . ILE B 1 11 ? 83.562 13.43 -15.539 1 58.66 11 ILE B N 1
ATOM 2368 C CA . ILE B 1 11 ? 82.875 14.648 -15.945 1 58.66 11 ILE B CA 1
ATOM 2369 C C . ILE B 1 11 ? 83 15.695 -14.836 1 58.66 11 ILE B C 1
ATOM 2371 O O . ILE B 1 11 ? 82.75 15.391 -13.664 1 58.66 11 ILE B O 1
ATOM 2375 N N . PHE B 1 12 ? 83.688 16.656 -14.898 1 59.09 12 PHE B N 1
ATOM 2376 C CA . PHE B 1 12 ? 83.812 17.812 -14.016 1 59.09 12 PHE B CA 1
ATOM 2377 C C . PHE B 1 12 ? 82.562 18.656 -14.047 1 59.09 12 PHE B C 1
ATOM 2379 O O . PHE B 1 12 ? 82.125 19.094 -15.117 1 59.09 12 PHE B O 1
ATOM 2386 N N . MET B 1 13 ? 81.75 18.422 -13.062 1 59.22 13 MET B N 1
ATOM 2387 C CA . MET B 1 13 ? 80.562 19.266 -12.984 1 59.22 13 MET B CA 1
ATOM 2388 C C . MET B 1 13 ? 80.812 20.484 -12.094 1 59.22 13 MET B C 1
ATOM 2390 O O . MET B 1 13 ? 81.375 20.344 -10.992 1 59.22 13 MET B O 1
ATOM 2394 N N . SER B 1 14 ? 80.688 21.609 -12.555 1 65.19 14 SER B N 1
ATOM 2395 C CA . SER B 1 14 ? 80.812 22.844 -11.805 1 65.19 14 SER B CA 1
ATOM 2396 C C . SER B 1 14 ? 79.875 22.875 -10.617 1 65.19 14 SER B C 1
ATOM 2398 O O . SER B 1 14 ? 78.875 22.141 -10.594 1 65.19 14 SER B O 1
ATOM 2400 N N . SER B 1 15 ? 80.312 23.531 -9.469 1 61.94 15 SER B N 1
ATOM 2401 C CA . SER B 1 15 ? 79.5 23.703 -8.281 1 61.94 15 SER B CA 1
ATOM 2402 C C . SER B 1 15 ? 78.062 24.141 -8.656 1 61.94 15 SER B C 1
ATOM 2404 O O . SER B 1 15 ? 77.125 23.703 -8.039 1 61.94 15 SER B O 1
ATOM 2406 N N . PHE B 1 16 ? 78 24.938 -9.648 1 62.06 16 PHE B N 1
ATOM 2407 C CA . PHE B 1 16 ? 76.688 25.406 -10.094 1 62.06 16 PHE B CA 1
ATOM 2408 C C . PHE B 1 16 ? 75.875 24.266 -10.703 1 62.06 16 PHE B C 1
ATOM 2410 O O . PHE B 1 16 ? 74.688 24.141 -10.43 1 62.06 16 PHE B O 1
ATOM 2417 N N . ALA B 1 17 ? 76.562 23.516 -11.445 1 66.94 17 ALA B N 1
ATOM 2418 C CA . ALA B 1 17 ? 75.875 22.391 -12.078 1 66.94 17 ALA B CA 1
ATOM 2419 C C . ALA B 1 17 ? 75.438 21.359 -11.039 1 66.94 17 ALA B C 1
ATOM 2421 O O . ALA B 1 17 ? 74.375 20.797 -11.148 1 66.94 17 ALA B O 1
ATOM 2422 N N . ALA B 1 18 ? 76.25 21.141 -10.008 1 68.88 18 ALA B N 1
ATOM 2423 C CA . ALA B 1 18 ? 75.875 20.234 -8.922 1 68.88 18 ALA B CA 1
ATOM 2424 C C . ALA B 1 18 ? 74.688 20.766 -8.156 1 68.88 18 ALA B C 1
ATOM 2426 O O . ALA B 1 18 ? 73.75 19.984 -7.777 1 68.88 18 ALA B O 1
ATOM 2427 N N . MET B 1 19 ? 74.562 22.031 -7.949 1 65.5 19 MET B N 1
ATOM 2428 C CA . MET B 1 19 ? 73.438 22.625 -7.246 1 65.5 19 MET B CA 1
ATOM 2429 C C . MET B 1 19 ? 72.188 22.484 -8.055 1 65.5 19 MET B C 1
ATOM 2431 O O . MET B 1 19 ? 71.125 22.219 -7.492 1 65.5 19 MET B O 1
ATOM 2435 N N . VAL B 1 20 ? 72.25 22.641 -9.281 1 70 20 VAL B N 1
ATOM 2436 C CA . VAL B 1 20 ? 71.062 22.516 -10.148 1 70 20 VAL B CA 1
ATOM 2437 C C . VAL B 1 20 ? 70.625 21.062 -10.164 1 70 20 VAL B C 1
ATOM 2439 O O . VAL B 1 20 ? 69.375 20.781 -10.125 1 70 20 VAL B O 1
ATOM 2442 N N . PHE B 1 21 ? 71.562 20.25 -10.055 1 69 21 PHE B N 1
ATOM 2443 C CA . PHE B 1 21 ? 71.25 18.828 -10.07 1 69 21 PHE B CA 1
ATOM 2444 C C . PHE B 1 21 ? 70.562 18.406 -8.773 1 69 21 PHE B C 1
ATOM 2446 O O . PHE B 1 21 ? 69.562 17.688 -8.789 1 69 21 PHE B O 1
ATOM 2453 N N . VAL B 1 22 ? 71.125 18.812 -7.695 1 70.38 22 VAL B N 1
ATOM 2454 C CA . VAL B 1 22 ? 70.562 18.469 -6.402 1 70.38 22 VAL B CA 1
ATOM 2455 C C . VAL B 1 22 ? 69.188 19.109 -6.281 1 70.38 22 VAL B C 1
ATOM 2457 O O . VAL B 1 22 ? 68.25 18.484 -5.789 1 70.38 22 VAL B O 1
ATOM 2460 N N . SER B 1 23 ? 69.062 20.297 -6.727 1 71.12 23 SER B N 1
ATOM 2461 C CA . SER B 1 23 ? 67.75 20.969 -6.707 1 71.12 23 SER B CA 1
ATOM 2462 C C . SER B 1 23 ? 66.75 20.234 -7.578 1 71.12 23 SER B C 1
ATOM 2464 O O . SER B 1 23 ? 65.562 20.141 -7.223 1 71.12 23 SER B O 1
ATOM 2466 N N . GLY B 1 24 ? 67.25 19.75 -8.633 1 70.44 24 GLY B N 1
ATOM 2467 C CA . GLY B 1 24 ? 66.375 18.953 -9.492 1 70.44 24 GLY B CA 1
ATOM 2468 C C . GLY B 1 24 ? 65.938 17.672 -8.828 1 70.44 24 GLY B C 1
ATOM 2469 O O . GLY B 1 24 ? 64.75 17.312 -8.914 1 70.44 24 GLY B O 1
ATOM 2470 N N . LEU B 1 25 ? 66.875 17.047 -8.102 1 71 25 LEU B N 1
ATOM 2471 C CA . LEU B 1 25 ? 66.5 15.805 -7.402 1 71 25 LEU B CA 1
ATOM 2472 C C . LEU B 1 25 ? 65.5 16.078 -6.27 1 71 25 LEU B C 1
ATOM 2474 O O . LEU B 1 25 ? 64.625 15.297 -6.051 1 71 25 LEU B O 1
ATOM 2478 N N . ILE B 1 26 ? 65.75 17.219 -5.625 1 71.81 26 ILE B N 1
ATOM 2479 C CA . ILE B 1 26 ? 64.812 17.578 -4.539 1 71.81 26 ILE B CA 1
ATOM 2480 C C . ILE B 1 26 ? 63.469 17.922 -5.102 1 71.81 26 ILE B C 1
ATOM 2482 O O . ILE B 1 26 ? 62.438 17.516 -4.539 1 71.81 26 ILE B O 1
ATOM 2486 N N . THR B 1 27 ? 63.406 18.484 -6.207 1 72.62 27 THR B N 1
ATOM 2487 C CA . THR B 1 27 ? 62.125 18.844 -6.824 1 72.62 27 THR B CA 1
ATOM 2488 C C . THR B 1 27 ? 61.406 17.578 -7.27 1 72.62 27 THR B C 1
ATOM 2490 O O . THR B 1 27 ? 60.188 17.469 -7.074 1 72.62 27 THR B O 1
ATOM 2493 N N . VAL B 1 28 ? 62.094 16.703 -7.785 1 74.44 28 VAL B N 1
ATOM 2494 C CA . VAL B 1 28 ? 61.469 15.453 -8.219 1 74.44 28 VAL B CA 1
ATOM 2495 C C . VAL B 1 28 ? 61 14.656 -7.008 1 74.44 28 VAL B C 1
ATOM 2497 O O . VAL B 1 28 ? 59.906 14.07 -7.023 1 74.44 28 VAL B O 1
ATOM 2500 N N . GLY B 1 29 ? 61.812 14.711 -5.949 1 72.94 29 GLY B N 1
ATOM 2501 C CA . GLY B 1 29 ? 61.438 14.031 -4.723 1 72.94 29 GLY B CA 1
ATOM 2502 C C . GLY B 1 29 ? 60.156 14.594 -4.102 1 72.94 29 GLY B C 1
ATOM 2503 O O . GLY B 1 29 ? 59.25 13.844 -3.732 1 72.94 29 GLY B O 1
ATOM 2504 N N . VAL B 1 30 ? 60.125 15.852 -4.055 1 73.38 30 VAL B N 1
ATOM 2505 C CA . VAL B 1 30 ? 58.969 16.516 -3.482 1 73.38 30 VAL B CA 1
ATOM 2506 C C . VAL B 1 30 ? 57.75 16.266 -4.371 1 73.38 30 VAL B C 1
ATOM 2508 O O . VAL B 1 30 ? 56.625 16.031 -3.869 1 73.38 30 VAL B O 1
ATOM 2511 N N . SER B 1 31 ? 57.969 16.25 -5.633 1 74.88 31 SER B N 1
ATOM 2512 C CA . SER B 1 31 ? 56.875 15.992 -6.559 1 74.88 31 SER B CA 1
ATOM 2513 C C . SER B 1 31 ? 56.344 14.562 -6.418 1 74.88 31 SER B C 1
ATOM 2515 O O . SER B 1 31 ? 55.156 14.32 -6.453 1 74.88 31 SER B O 1
ATOM 2517 N N . LEU B 1 32 ? 57.281 13.68 -6.172 1 75.94 32 LEU B N 1
ATOM 2518 C CA . LEU B 1 32 ? 56.906 12.281 -5.992 1 75.94 32 LEU B CA 1
ATOM 2519 C C . LEU B 1 32 ? 56.156 12.094 -4.672 1 75.94 32 LEU B C 1
ATOM 2521 O O . LEU B 1 32 ? 55.188 11.352 -4.609 1 75.94 32 LEU B O 1
ATOM 2525 N N . LEU B 1 33 ? 56.594 12.75 -3.727 1 75.88 33 LEU B N 1
ATOM 2526 C CA . LEU B 1 33 ? 55.938 12.648 -2.434 1 75.88 33 LEU B CA 1
ATOM 2527 C C . LEU B 1 33 ? 54.531 13.25 -2.492 1 75.88 33 LEU B C 1
ATOM 2529 O O . LEU B 1 33 ? 53.594 12.711 -1.911 1 75.88 33 LEU B O 1
ATOM 2533 N N . SER B 1 34 ? 54.5 14.312 -3.184 1 75.38 34 SER B N 1
ATOM 2534 C CA . SER B 1 34 ? 53.188 14.938 -3.34 1 75.38 34 SER B CA 1
ATOM 2535 C C . SER B 1 34 ? 52.25 14.047 -4.125 1 75.38 34 SER B C 1
ATOM 2537 O O . SER B 1 34 ? 51.062 13.945 -3.789 1 75.38 34 SER B O 1
ATOM 2539 N N . LEU B 1 35 ? 52.812 13.406 -5.066 1 75 35 LEU B N 1
ATOM 2540 C CA . LEU B 1 35 ? 52 12.5 -5.867 1 75 35 LEU B CA 1
ATOM 2541 C C . LEU B 1 35 ? 51.562 11.289 -5.043 1 75 35 LEU B C 1
ATOM 2543 O O . LEU B 1 35 ? 50.438 10.836 -5.156 1 75 35 LEU B O 1
ATOM 2547 N N . LEU B 1 36 ? 52.406 10.883 -4.18 1 75.25 36 LEU B N 1
ATOM 2548 C CA . LEU B 1 36 ? 52.094 9.742 -3.322 1 75.25 36 LEU B CA 1
ATOM 2549 C C . LEU B 1 36 ? 51 10.125 -2.307 1 75.25 36 LEU B C 1
ATOM 2551 O O . LEU B 1 36 ? 50.094 9.336 -2.039 1 75.25 36 LEU B O 1
ATOM 2555 N N . VAL B 1 37 ? 51.094 11.25 -1.804 1 72.81 37 VAL B N 1
ATOM 2556 C CA . VAL B 1 37 ? 50.094 11.719 -0.844 1 72.81 37 VAL B CA 1
ATOM 2557 C C . VAL B 1 37 ? 48.781 11.922 -1.548 1 72.81 37 VAL B C 1
ATOM 2559 O O . VAL B 1 37 ? 47.719 11.539 -1.021 1 72.81 37 VAL B O 1
ATOM 2562 N N . ALA B 1 38 ? 48.875 12.414 -2.719 1 68.88 38 ALA B N 1
ATOM 2563 C CA . ALA B 1 38 ? 47.656 12.609 -3.494 1 68.88 38 ALA B CA 1
ATOM 2564 C C . ALA B 1 38 ? 47 11.273 -3.82 1 68.88 38 ALA B C 1
ATOM 2566 O O . ALA B 1 38 ? 45.781 11.133 -3.723 1 68.88 38 ALA B O 1
ATOM 2567 N N . LEU B 1 39 ? 47.781 10.328 -4.109 1 71.31 39 LEU B N 1
ATOM 2568 C CA . LEU B 1 39 ? 47.281 8.992 -4.398 1 71.31 39 LEU B CA 1
ATOM 2569 C C . LEU B 1 39 ? 46.688 8.359 -3.152 1 71.31 39 LEU B C 1
ATOM 2571 O O . LEU B 1 39 ? 45.625 7.73 -3.227 1 71.31 39 LEU B O 1
ATOM 2575 N N . ALA B 1 40 ? 47.312 8.555 -2.1 1 68.69 40 ALA B N 1
ATOM 2576 C CA . ALA B 1 40 ? 46.812 7.996 -0.846 1 68.69 40 ALA B CA 1
ATOM 2577 C C . ALA B 1 40 ? 45.5 8.625 -0.456 1 68.69 40 ALA B C 1
ATOM 2579 O O . ALA B 1 40 ? 44.562 7.926 -0.027 1 68.69 40 ALA B O 1
ATOM 2580 N N . VAL B 1 41 ? 45.375 9.883 -0.641 1 68 41 VAL B N 1
ATOM 2581 C CA . VAL B 1 41 ? 44.156 10.586 -0.301 1 68 41 VAL B CA 1
ATOM 2582 C C . VAL B 1 41 ? 43.031 10.164 -1.252 1 68 41 VAL B C 1
ATOM 2584 O O . VAL B 1 41 ? 41.875 9.953 -0.828 1 68 41 VAL B O 1
ATOM 2587 N N . MET B 1 42 ? 43.438 9.953 -2.406 1 67.44 42 MET B N 1
ATOM 2588 C CA . MET B 1 42 ? 42.438 9.547 -3.402 1 67.44 42 MET B CA 1
ATOM 2589 C C . MET B 1 42 ? 41.969 8.125 -3.145 1 67.44 42 MET B C 1
ATOM 2591 O O . MET B 1 42 ? 40.781 7.836 -3.254 1 67.44 42 MET B O 1
ATOM 2595 N N . LEU B 1 43 ? 42.875 7.277 -2.801 1 66.75 43 LEU B N 1
ATOM 2596 C CA . LEU B 1 43 ? 42.531 5.902 -2.475 1 66.75 43 LEU B CA 1
ATOM 2597 C C . LEU B 1 43 ? 41.625 5.852 -1.232 1 66.75 43 LEU B C 1
ATOM 2599 O O . LEU B 1 43 ? 40.688 5.074 -1.177 1 66.75 43 LEU B O 1
ATOM 2603 N N . HIS B 1 44 ? 41.969 6.648 -0.277 1 65.38 44 HIS B N 1
ATOM 2604 C CA . HIS B 1 44 ? 41.156 6.703 0.936 1 65.38 44 HIS B CA 1
ATOM 2605 C C . HIS B 1 44 ? 39.75 7.23 0.643 1 65.38 44 HIS B C 1
ATOM 2607 O O . HIS B 1 44 ? 38.781 6.719 1.177 1 65.38 44 HIS B O 1
ATOM 2613 N N . SER B 1 45 ? 39.75 8.188 -0.223 1 65 45 SER B N 1
ATOM 2614 C CA . SER B 1 45 ? 38.469 8.766 -0.6 1 65 45 SER B CA 1
ATOM 2615 C C . SER B 1 45 ? 37.625 7.762 -1.381 1 65 45 SER B C 1
ATOM 2617 O O . SER B 1 45 ? 36.406 7.641 -1.149 1 65 45 SER B O 1
ATOM 2619 N N . CYS B 1 46 ? 38.375 6.98 -2.207 1 65.44 46 CYS B N 1
ATOM 2620 C CA . CYS B 1 46 ? 37.688 5.973 -2.998 1 65.44 46 CYS B CA 1
ATOM 2621 C C . CYS B 1 46 ? 37.188 4.82 -2.119 1 65.44 46 CYS B C 1
ATOM 2623 O O . CYS B 1 46 ? 36.094 4.297 -2.312 1 65.44 46 CYS B O 1
ATOM 2625 N N . GLU B 1 47 ? 38.062 4.441 -1.197 1 63.09 47 GLU B N 1
ATOM 2626 C CA . GLU B 1 47 ? 37.656 3.377 -0.275 1 63.09 47 GLU B CA 1
ATOM 2627 C C . GLU B 1 47 ? 36.469 3.795 0.586 1 63.09 47 GLU B C 1
ATOM 2629 O O . GLU B 1 47 ? 35.562 3.002 0.821 1 63.09 47 GLU B O 1
ATOM 2634 N N . SER B 1 48 ? 36.562 4.973 1.077 1 61.84 48 SER B N 1
ATOM 2635 C CA . SER B 1 48 ? 35.469 5.484 1.883 1 61.84 48 SER B CA 1
ATOM 2636 C C . SER B 1 48 ? 34.188 5.551 1.074 1 61.84 48 SER B C 1
ATOM 2638 O O . SER B 1 48 ? 33.094 5.258 1.596 1 61.84 48 SER B O 1
ATOM 2640 N N . ARG B 1 49 ? 34.438 5.758 -0.161 1 60.97 49 ARG B N 1
ATOM 2641 C CA . ARG B 1 49 ? 33.281 5.812 -1.041 1 60.97 49 ARG B CA 1
ATOM 2642 C C . ARG B 1 49 ? 32.719 4.418 -1.292 1 60.97 49 ARG B C 1
ATOM 2644 O O . ARG B 1 49 ? 31.5 4.234 -1.358 1 60.97 49 ARG B O 1
ATOM 2651 N N . ASN B 1 50 ? 33.625 3.396 -1.346 1 61.81 50 ASN B N 1
ATOM 2652 C CA . ASN B 1 50 ? 33.188 2.021 -1.522 1 61.81 50 ASN B CA 1
ATOM 2653 C C . ASN B 1 50 ? 32.406 1.529 -0.304 1 61.81 50 ASN B C 1
ATOM 2655 O O . ASN B 1 50 ? 31.391 0.855 -0.445 1 61.81 50 ASN B O 1
ATOM 2659 N N . SER B 1 51 ? 32.969 1.795 0.844 1 63.16 51 SER B N 1
ATOM 2660 C CA . SER B 1 51 ? 32.25 1.441 2.07 1 63.16 51 SER B CA 1
ATOM 2661 C C . SER B 1 51 ? 30.906 2.143 2.152 1 63.16 51 SER B C 1
ATOM 2663 O O . SER B 1 51 ? 29.906 1.541 2.566 1 63.16 51 SER B O 1
ATOM 2665 N N . GLY B 1 52 ? 30.953 3.338 1.7 1 60.22 52 GLY B N 1
ATOM 2666 C CA . GLY B 1 52 ? 29.703 4.086 1.653 1 60.22 52 GLY B CA 1
ATOM 2667 C C . GLY B 1 52 ? 28.672 3.488 0.707 1 60.22 52 GLY B C 1
ATOM 2668 O O . GLY B 1 52 ? 27.5 3.406 1.036 1 60.22 52 GLY B O 1
ATOM 2669 N N . ILE B 1 53 ? 29.281 2.885 -0.334 1 62.22 53 ILE B N 1
ATOM 2670 C CA . ILE B 1 53 ? 28.406 2.277 -1.331 1 62.22 53 ILE B CA 1
ATOM 2671 C C . ILE B 1 53 ? 27.828 0.982 -0.778 1 62.22 53 ILE B C 1
ATOM 2673 O O . ILE B 1 53 ? 26.625 0.708 -0.959 1 62.22 53 ILE B O 1
ATOM 2677 N N . LEU B 1 54 ? 28.609 0.185 -0.078 1 65.31 54 LEU B N 1
ATOM 2678 C CA . LEU B 1 54 ? 28.141 -1.065 0.501 1 65.31 54 LEU B CA 1
ATOM 2679 C C . LEU B 1 54 ? 27.078 -0.8 1.569 1 65.31 54 LEU B C 1
ATOM 2681 O O . LEU B 1 54 ? 26.078 -1.52 1.655 1 65.31 54 LEU B O 1
ATOM 2685 N N . GLU B 1 55 ? 27.328 0.228 2.361 1 69.56 55 GLU B N 1
ATOM 2686 C CA . GLU B 1 55 ? 26.375 0.59 3.398 1 69.56 55 GLU B CA 1
ATOM 2687 C C . GLU B 1 55 ? 25.062 1.083 2.787 1 69.56 55 GLU B C 1
ATOM 2689 O O . GLU B 1 55 ? 23.984 0.77 3.291 1 69.56 55 GLU B O 1
ATOM 2694 N N . MET B 1 56 ? 25.234 1.681 1.735 1 68.62 56 MET B N 1
ATOM 2695 C CA . MET B 1 56 ? 24.047 2.174 1.046 1 68.62 56 MET B CA 1
ATOM 2696 C C . MET B 1 56 ? 23.234 1.021 0.466 1 68.62 56 MET B C 1
ATOM 2698 O O . MET B 1 56 ? 22 1.04 0.507 1 68.62 56 MET B O 1
ATOM 2702 N N . HIS B 1 57 ? 23.984 0.047 0.047 1 70.06 57 HIS B N 1
ATOM 2703 C CA . HIS B 1 57 ? 23.297 -1.112 -0.509 1 70.06 57 HIS B CA 1
ATOM 2704 C C . HIS B 1 57 ? 22.594 -1.906 0.583 1 70.06 57 HIS B C 1
ATOM 2706 O O . HIS B 1 57 ? 21.453 -2.361 0.39 1 70.06 57 HIS B O 1
ATOM 2712 N N . ARG B 1 58 ? 23.25 -2.008 1.662 1 71.25 58 ARG B N 1
ATOM 2713 C CA . ARG B 1 58 ? 22.641 -2.721 2.777 1 71.25 58 ARG B CA 1
ATOM 2714 C C . ARG B 1 58 ? 21.406 -1.989 3.283 1 71.25 58 ARG B C 1
ATOM 2716 O O . ARG B 1 58 ? 20.375 -2.615 3.58 1 71.25 58 ARG B O 1
ATOM 2723 N N . TYR B 1 59 ? 21.562 -0.73 3.357 1 77 59 TYR B N 1
ATOM 2724 C CA . TYR B 1 59 ? 20.406 0.051 3.793 1 77 59 TYR B CA 1
ATOM 2725 C C . TYR B 1 59 ? 19.25 -0.094 2.812 1 77 59 TYR B C 1
ATOM 2727 O O . TYR B 1 59 ? 18.094 -0.241 3.225 1 77 59 TYR B O 1
ATOM 2735 N N . LYS B 1 60 ? 19.641 -0.133 1.592 1 78.06 60 LYS B N 1
ATOM 2736 C CA . LYS B 1 60 ? 18.594 -0.242 0.58 1 78.06 60 LYS B CA 1
ATOM 2737 C C . LYS B 1 60 ? 17.875 -1.579 0.684 1 78.06 60 LYS B C 1
ATOM 2739 O O . LYS B 1 60 ? 16.641 -1.63 0.604 1 78.06 60 LYS B O 1
ATOM 2744 N N . ASP B 1 61 ? 18.609 -2.602 0.927 1 80.25 61 ASP B N 1
ATOM 2745 C CA . ASP B 1 61 ? 18.016 -3.93 1.044 1 80.25 61 ASP B CA 1
ATOM 2746 C C . ASP B 1 61 ? 17.109 -4.02 2.27 1 80.25 61 ASP B C 1
ATOM 2748 O O . ASP B 1 61 ? 16 -4.555 2.189 1 80.25 61 ASP B O 1
ATOM 2752 N N . ASN B 1 62 ? 17.641 -3.479 3.33 1 85.44 62 ASN B N 1
ATOM 2753 C CA . ASN B 1 62 ? 16.844 -3.488 4.547 1 85.44 62 ASN B CA 1
ATOM 2754 C C . ASN B 1 62 ? 15.594 -2.609 4.402 1 85.44 62 ASN B C 1
ATOM 2756 O O . ASN B 1 62 ? 14.531 -2.949 4.914 1 85.44 62 ASN B O 1
ATOM 2760 N N . TYR B 1 63 ? 15.805 -1.595 3.688 1 86.5 63 TYR B N 1
ATOM 2761 C CA . TYR B 1 63 ? 14.68 -0.688 3.469 1 86.5 63 TYR B CA 1
ATOM 2762 C C . TYR B 1 63 ? 13.578 -1.369 2.666 1 86.5 63 TYR B C 1
ATOM 2764 O O . TYR B 1 63 ? 12.398 -1.275 3.016 1 86.5 63 TYR B O 1
ATOM 2772 N N . ASP B 1 64 ? 13.969 -2.078 1.668 1 86.25 64 ASP B N 1
ATOM 2773 C CA . ASP B 1 64 ? 12.984 -2.775 0.848 1 86.25 64 ASP B CA 1
ATOM 2774 C C . ASP B 1 64 ? 12.258 -3.855 1.653 1 86.25 64 ASP B C 1
ATOM 2776 O O . ASP B 1 64 ? 11.039 -3.986 1.57 1 86.25 64 ASP B O 1
ATOM 2780 N N . TYR B 1 65 ? 13.016 -4.512 2.359 1 88.75 65 TYR B N 1
ATOM 2781 C CA . TYR B 1 65 ? 12.438 -5.539 3.221 1 88.75 65 TYR B CA 1
ATOM 2782 C C . TYR B 1 65 ? 11.43 -4.93 4.188 1 88.75 65 TYR B C 1
ATOM 2784 O O . TYR B 1 65 ? 10.297 -5.41 4.297 1 88.75 65 TYR B O 1
ATOM 2792 N N . CYS B 1 66 ? 11.82 -3.908 4.848 1 89.5 66 CYS B N 1
ATOM 2793 C CA . CYS B 1 66 ? 10.977 -3.305 5.875 1 89.5 66 CYS B CA 1
ATOM 2794 C C . CYS B 1 66 ? 9.758 -2.629 5.254 1 89.5 66 CYS B C 1
ATOM 2796 O O . CYS B 1 66 ? 8.68 -2.611 5.848 1 89.5 66 CYS B O 1
ATOM 2798 N N . ARG B 1 67 ? 9.93 -2.16 4.125 1 88.25 67 ARG B N 1
ATOM 2799 C CA . ARG B 1 67 ? 8.805 -1.552 3.416 1 88.25 67 ARG B CA 1
ATOM 2800 C C . ARG B 1 67 ? 7.734 -2.588 3.098 1 88.25 67 ARG B C 1
ATOM 2802 O O . ARG B 1 67 ? 6.539 -2.326 3.26 1 88.25 67 ARG B O 1
ATOM 2809 N N . TYR B 1 68 ? 8.109 -3.75 2.645 1 89.31 68 TYR B N 1
ATOM 2810 C CA . TYR B 1 68 ? 7.137 -4.797 2.338 1 89.31 68 TYR B CA 1
ATOM 2811 C C . TYR B 1 68 ? 6.531 -5.367 3.613 1 89.31 68 TYR B C 1
ATOM 2813 O O . TYR B 1 68 ? 5.348 -5.715 3.643 1 89.31 68 TYR B O 1
ATOM 2821 N N . PHE B 1 69 ? 7.363 -5.414 4.594 1 88.94 69 PHE B N 1
ATOM 2822 C CA . PHE B 1 69 ? 6.805 -5.844 5.871 1 88.94 69 PHE B CA 1
ATOM 2823 C C . PHE B 1 69 ? 5.762 -4.848 6.363 1 88.94 69 PHE B C 1
ATOM 2825 O O . PHE B 1 69 ? 4.691 -5.242 6.832 1 88.94 69 PHE B O 1
ATOM 2832 N N . ALA B 1 70 ? 6.105 -3.586 6.195 1 88 70 ALA B N 1
ATOM 2833 C CA . ALA B 1 70 ? 5.18 -2.541 6.629 1 88 70 ALA B CA 1
ATOM 2834 C C . ALA B 1 70 ? 3.889 -2.58 5.82 1 88 70 ALA B C 1
ATOM 2836 O O . ALA B 1 70 ? 2.797 -2.41 6.371 1 88 70 ALA B O 1
ATOM 2837 N N . LEU B 1 71 ? 4.027 -2.762 4.539 1 88.75 71 LEU B N 1
ATOM 2838 C CA . LEU B 1 71 ? 2.854 -2.879 3.684 1 88.75 71 LEU B CA 1
ATOM 2839 C C . LEU B 1 71 ? 1.945 -4.008 4.156 1 88.75 71 LEU B C 1
ATOM 2841 O O . LEU B 1 71 ? 0.732 -3.826 4.281 1 88.75 71 LEU B O 1
ATOM 2845 N N . HIS B 1 72 ? 2.518 -5.133 4.469 1 91.06 72 HIS B N 1
ATOM 2846 C CA . HIS B 1 72 ? 1.726 -6.281 4.898 1 91.06 72 HIS B CA 1
ATOM 2847 C C . HIS B 1 72 ? 1.172 -6.074 6.305 1 91.06 72 HIS B C 1
ATOM 2849 O O . HIS B 1 72 ? 0.069 -6.531 6.613 1 91.06 72 HIS B O 1
ATOM 2855 N N . ALA B 1 73 ? 1.923 -5.383 7.102 1 88.44 73 ALA B N 1
ATOM 2856 C CA . ALA B 1 73 ? 1.405 -5.047 8.422 1 88.44 73 ALA B CA 1
ATOM 2857 C C . ALA B 1 73 ? 0.176 -4.148 8.32 1 88.44 73 ALA B C 1
ATOM 2859 O O . ALA B 1 73 ? -0.805 -4.344 9.039 1 88.44 73 ALA B O 1
ATOM 2860 N N . GLU B 1 74 ? 0.204 -3.238 7.426 1 86.31 74 GLU B N 1
ATOM 2861 C CA . GLU B 1 74 ? -0.92 -2.328 7.234 1 86.31 74 GLU B CA 1
ATOM 2862 C C . GLU B 1 74 ? -2.115 -3.049 6.617 1 86.31 74 GLU B C 1
ATOM 2864 O O . GLU B 1 74 ? -3.258 -2.838 7.031 1 86.31 74 GLU B O 1
ATOM 2869 N N . LEU B 1 75 ? -1.804 -3.879 5.641 1 87.44 75 LEU B N 1
ATOM 2870 C CA . LEU B 1 75 ? -2.859 -4.621 4.961 1 87.44 75 LEU B CA 1
ATOM 2871 C C . LEU B 1 75 ? -3.602 -5.527 5.938 1 87.44 75 LEU B C 1
ATOM 2873 O O . LEU B 1 75 ? -4.805 -5.758 5.789 1 87.44 75 LEU B O 1
ATOM 2877 N N . ASN B 1 76 ? -2.867 -5.957 6.957 1 88.25 76 ASN B N 1
ATOM 2878 C CA . ASN B 1 76 ? -3.428 -6.941 7.879 1 88.25 76 ASN B CA 1
ATOM 2879 C C . ASN B 1 76 ? -3.711 -6.336 9.25 1 88.25 76 ASN B C 1
ATOM 2881 O O . ASN B 1 76 ? -3.986 -7.055 10.211 1 88.25 76 ASN B O 1
ATOM 2885 N N . SER B 1 77 ? -3.607 -5.004 9.336 1 81.44 77 SER B N 1
ATOM 2886 C CA . SER B 1 77 ? -3.857 -4.266 10.57 1 81.44 77 SER B CA 1
ATOM 2887 C C . SER B 1 77 ? -3.078 -4.863 11.734 1 81.44 77 SER B C 1
ATOM 2889 O O . SER B 1 77 ? -3.643 -5.113 12.805 1 81.44 77 SER B O 1
ATOM 2891 N N . LEU B 1 78 ? -1.829 -5.156 11.391 1 81.44 78 LEU B N 1
ATOM 2892 C CA . LEU B 1 78 ? -0.973 -5.707 12.43 1 81.44 78 LEU B CA 1
ATOM 2893 C C . LEU B 1 78 ? -0.418 -4.598 13.32 1 81.44 78 LEU B C 1
ATOM 2895 O O . LEU B 1 78 ? -0.274 -3.455 12.875 1 81.44 78 LEU B O 1
ATOM 2899 N N . ASP B 1 79 ? -0.108 -4.945 14.516 1 73.5 79 ASP B N 1
ATOM 2900 C CA . ASP B 1 79 ? 0.446 -3.982 15.469 1 73.5 79 ASP B CA 1
ATOM 2901 C C . ASP B 1 79 ? 1.896 -3.648 15.125 1 73.5 79 ASP B C 1
ATOM 2903 O O . ASP B 1 79 ? 2.594 -4.449 14.5 1 73.5 79 ASP B O 1
ATOM 2907 N N . ALA B 1 80 ? 2.285 -2.453 15.453 1 66.5 80 ALA B N 1
ATOM 2908 C CA . ALA B 1 80 ? 3.643 -1.977 15.203 1 66.5 80 ALA B CA 1
ATOM 2909 C C . ALA B 1 80 ? 4.676 -2.896 15.852 1 66.5 80 ALA B C 1
ATOM 2911 O O . ALA B 1 80 ? 5.793 -3.033 15.352 1 66.5 80 ALA B O 1
ATOM 2912 N N . ASP B 1 81 ? 4.258 -3.545 16.891 1 67.69 81 ASP B N 1
ATOM 2913 C CA . ASP B 1 81 ? 5.195 -4.391 17.609 1 67.69 81 ASP B CA 1
ATOM 2914 C C . ASP B 1 81 ? 5.543 -5.645 16.812 1 67.69 81 ASP B C 1
ATOM 2916 O O . ASP B 1 81 ? 6.523 -6.332 17.125 1 67.69 81 ASP B O 1
ATOM 2920 N N . SER B 1 82 ? 4.883 -5.777 15.758 1 74.31 82 SER B N 1
ATOM 2921 C CA . SER B 1 82 ? 5.121 -6.969 14.945 1 74.31 82 SER B CA 1
ATOM 2922 C C . SER B 1 82 ? 6.301 -6.77 14 1 74.31 82 SER B C 1
ATOM 2924 O O . SER B 1 82 ? 6.801 -7.73 13.414 1 74.31 82 SER B O 1
ATOM 2926 N N . LEU B 1 83 ? 6.816 -5.547 14 1 76.62 83 LEU B N 1
ATOM 2927 C CA . LEU B 1 83 ? 7.891 -5.273 13.055 1 76.62 83 LEU B CA 1
ATOM 2928 C C . LEU B 1 83 ? 9.227 -5.801 13.57 1 76.62 83 LEU B C 1
ATOM 2930 O O . LEU B 1 83 ? 9.539 -5.641 14.75 1 76.62 83 LEU B O 1
ATOM 2934 N N . PRO B 1 84 ? 9.945 -6.41 12.734 1 81.56 84 PRO B N 1
ATOM 2935 C CA . PRO B 1 84 ? 11.281 -6.887 13.109 1 81.56 84 PRO B CA 1
ATOM 2936 C C . PRO B 1 84 ? 12.18 -5.766 13.617 1 81.56 84 PRO B C 1
ATOM 2938 O O . PRO B 1 84 ? 12.055 -4.617 13.188 1 81.56 84 PRO B O 1
ATOM 2941 N N . ALA B 1 85 ? 13.141 -6.098 14.453 1 82.12 85 ALA B N 1
ATOM 2942 C CA . ALA B 1 85 ? 14.031 -5.137 15.094 1 82.12 85 ALA B CA 1
ATOM 2943 C C . ALA B 1 85 ? 14.828 -4.348 14.047 1 82.12 85 ALA B C 1
ATOM 2945 O O . ALA B 1 85 ? 15.023 -3.141 14.195 1 82.12 85 ALA B O 1
ATOM 2946 N N . ILE B 1 86 ? 15.164 -5.016 13.039 1 87 86 ILE B N 1
ATOM 2947 C CA . ILE B 1 86 ? 15.969 -4.367 12.016 1 87 86 ILE B CA 1
ATOM 2948 C C . ILE B 1 86 ? 15.18 -3.217 11.391 1 87 86 ILE B C 1
ATOM 2950 O O . ILE B 1 86 ? 15.766 -2.223 10.953 1 87 86 ILE B O 1
ATOM 2954 N N . CYS B 1 87 ? 13.906 -3.316 11.383 1 88.12 87 CYS B N 1
ATOM 2955 C CA . CYS B 1 87 ? 13.078 -2.305 10.742 1 88.12 87 CYS B CA 1
ATOM 2956 C C . CYS B 1 87 ? 12.961 -1.059 11.609 1 88.12 87 CYS B C 1
ATOM 2958 O O . CYS B 1 87 ? 12.664 0.027 11.109 1 88.12 87 CYS B O 1
ATOM 2960 N N . ARG B 1 88 ? 13.266 -1.196 12.844 1 83.69 88 ARG B N 1
ATOM 2961 C CA . ARG B 1 88 ? 13.289 -0.023 13.711 1 83.69 88 ARG B CA 1
ATOM 2962 C C . ARG B 1 88 ? 14.438 0.905 13.352 1 83.69 88 ARG B C 1
ATOM 2964 O O . ARG B 1 88 ? 14.273 2.125 13.297 1 83.69 88 ARG B O 1
ATOM 2971 N N . ASP B 1 89 ? 15.516 0.285 13.094 1 84.12 89 ASP B N 1
ATOM 2972 C CA . ASP B 1 89 ? 16.672 1.071 12.695 1 84.12 89 ASP B CA 1
ATOM 2973 C C . ASP B 1 89 ? 16.469 1.697 11.32 1 84.12 89 ASP B C 1
ATOM 2975 O O . ASP B 1 89 ? 16.844 2.85 11.094 1 84.12 89 ASP B O 1
ATOM 2979 N N . VAL B 1 90 ? 15.891 0.949 10.492 1 87.44 90 VAL B N 1
ATOM 2980 C CA . VAL B 1 90 ? 15.625 1.443 9.148 1 87.44 90 VAL B CA 1
ATOM 2981 C C . VAL B 1 90 ? 14.68 2.639 9.211 1 87.44 90 VAL B C 1
ATOM 2983 O O . VAL B 1 90 ? 14.867 3.629 8.5 1 87.44 90 VAL B O 1
ATOM 2986 N N . GLU B 1 91 ? 13.734 2.582 10.055 1 86.31 91 GLU B N 1
ATOM 2987 C CA . GLU B 1 91 ? 12.766 3.664 10.211 1 86.31 91 GLU B CA 1
ATOM 2988 C C . GLU B 1 91 ? 13.438 4.938 10.711 1 86.31 91 GLU B C 1
ATOM 2990 O O . GLU B 1 91 ? 13.125 6.035 10.242 1 86.31 91 GLU B O 1
ATOM 2995 N N . ARG B 1 92 ? 14.281 4.742 11.695 1 84.25 92 ARG B N 1
ATOM 2996 C CA . ARG B 1 92 ? 15.008 5.895 12.219 1 84.25 92 ARG B CA 1
ATOM 2997 C C . ARG B 1 92 ? 15.789 6.59 11.109 1 84.25 92 ARG B C 1
ATOM 2999 O O . ARG B 1 92 ? 15.75 7.816 10.984 1 84.25 92 ARG B O 1
ATOM 3006 N N . LEU B 1 93 ? 16.406 5.812 10.328 1 84.81 93 LEU B N 1
ATOM 3007 C CA . LEU B 1 93 ? 17.188 6.367 9.227 1 84.81 93 LEU B CA 1
ATOM 3008 C C . LEU B 1 93 ? 16.281 6.961 8.156 1 84.81 93 LEU B C 1
ATOM 3010 O O . LEU B 1 93 ? 16.625 7.973 7.539 1 84.81 93 LEU B O 1
ATOM 3014 N N . TYR B 1 94 ? 15.125 6.352 7.977 1 88.75 94 TYR B N 1
ATOM 3015 C CA . TYR B 1 94 ? 14.125 6.812 7.02 1 88.75 94 TYR B CA 1
ATOM 3016 C C . TYR B 1 94 ? 13.688 8.242 7.324 1 88.75 94 TYR B C 1
ATOM 3018 O O . TYR B 1 94 ? 13.5 9.047 6.414 1 88.75 94 TYR B O 1
ATOM 3026 N N . VAL B 1 95 ? 13.625 8.586 8.562 1 87.19 95 VAL B N 1
ATOM 3027 C CA . VAL B 1 95 ? 13.219 9.922 8.992 1 87.19 95 VAL B CA 1
ATOM 3028 C C . VAL B 1 95 ? 14.438 10.844 9.008 1 87.19 95 VAL B C 1
ATOM 3030 O O . VAL B 1 95 ? 14.391 11.938 8.438 1 87.19 95 VAL B O 1
ATOM 3033 N N . LYS B 1 96 ? 15.492 10.367 9.523 1 84.38 96 LYS B N 1
ATOM 3034 C CA . LYS B 1 96 ? 16.688 11.18 9.727 1 84.38 96 LYS B CA 1
ATOM 3035 C C . LYS B 1 96 ? 17.281 11.633 8.398 1 84.38 96 LYS B C 1
ATOM 3037 O O . LYS B 1 96 ? 17.766 12.766 8.281 1 84.38 96 LYS B O 1
ATOM 3042 N N . GLU B 1 97 ? 17.172 10.805 7.441 1 84.5 97 GLU B N 1
ATOM 3043 C CA . GLU B 1 97 ? 17.812 11.117 6.164 1 84.5 97 GLU B CA 1
ATOM 3044 C C . GLU B 1 97 ? 16.875 11.938 5.273 1 84.5 97 GLU B C 1
ATOM 3046 O O . GLU B 1 97 ? 17.219 12.25 4.133 1 84.5 97 GLU B O 1
ATOM 3051 N N . GLY B 1 98 ? 15.672 12.195 5.785 1 88.06 98 GLY B N 1
ATOM 3052 C CA . GLY B 1 98 ? 14.797 13.133 5.094 1 88.06 98 GLY B CA 1
ATOM 3053 C C . GLY B 1 98 ? 13.875 12.461 4.098 1 88.06 98 GLY B C 1
ATOM 3054 O O . GLY B 1 98 ? 13.094 13.133 3.418 1 88.06 98 GLY B O 1
ATOM 3055 N N . GLN B 1 99 ? 14.07 11.141 3.945 1 88.62 99 GLN B N 1
ATOM 3056 C CA . GLN B 1 99 ? 13.234 10.422 2.982 1 88.62 99 GLN B CA 1
ATOM 3057 C C . GLN B 1 99 ? 11.758 10.508 3.357 1 88.62 99 GLN B C 1
ATOM 3059 O O . GLN B 1 99 ? 10.898 10.648 2.486 1 88.62 99 GLN B O 1
ATOM 3064 N N . PHE B 1 100 ? 11.414 10.445 4.598 1 91.69 100 PHE B N 1
ATOM 3065 C CA . PHE B 1 100 ? 10.039 10.531 5.062 1 91.69 100 PHE B CA 1
ATOM 3066 C C . PHE B 1 100 ? 9.406 11.859 4.637 1 91.69 100 PHE B C 1
ATOM 3068 O O . PHE B 1 100 ? 8.297 11.883 4.105 1 91.69 100 PHE B O 1
ATOM 3075 N N . GLY B 1 101 ? 10.141 12.922 4.867 1 91.56 101 GLY B N 1
ATOM 3076 C CA . GLY B 1 101 ? 9.664 14.227 4.438 1 91.56 101 GLY B CA 1
ATOM 3077 C C . GLY B 1 101 ? 9.43 14.312 2.941 1 91.56 101 GLY B C 1
ATOM 3078 O O . GLY B 1 101 ? 8.445 14.898 2.496 1 91.56 101 GLY B O 1
ATOM 3079 N N . ARG B 1 102 ? 10.32 13.727 2.195 1 91.88 102 ARG B N 1
ATOM 3080 C CA . ARG B 1 102 ? 10.172 13.711 0.744 1 91.88 102 ARG B CA 1
ATOM 3081 C C . ARG B 1 102 ? 8.922 12.938 0.329 1 91.88 102 ARG B C 1
ATOM 3083 O O . ARG B 1 102 ? 8.18 13.375 -0.55 1 91.88 102 ARG B O 1
ATOM 3090 N N . ASP B 1 103 ? 8.75 11.789 0.946 1 92.62 103 ASP B N 1
ATOM 3091 C CA . ASP B 1 103 ? 7.574 10.977 0.633 1 92.62 103 ASP B CA 1
ATOM 3092 C C . ASP B 1 103 ? 6.285 11.719 0.974 1 92.62 103 ASP B C 1
ATOM 3094 O O . ASP B 1 103 ? 5.297 11.625 0.241 1 92.62 103 ASP B O 1
ATOM 3098 N N . LEU B 1 104 ? 6.266 12.422 2.076 1 95.12 104 LEU B N 1
ATOM 3099 C CA . LEU B 1 104 ? 5.113 13.242 2.439 1 95.12 104 LEU B CA 1
ATOM 3100 C C . LEU B 1 104 ? 4.844 14.305 1.378 1 95.12 104 LEU B C 1
ATOM 3102 O O . LEU B 1 104 ? 3.697 14.492 0.964 1 95.12 104 LEU B O 1
ATOM 3106 N N . ASN B 1 105 ? 5.91 14.914 0.961 1 95.06 105 ASN B N 1
ATOM 3107 C CA . ASN B 1 105 ? 5.781 15.953 -0.057 1 95.06 105 ASN B CA 1
ATOM 3108 C C . ASN B 1 105 ? 5.246 15.383 -1.37 1 95.06 105 ASN B C 1
ATOM 3110 O O . ASN B 1 105 ? 4.43 16.016 -2.037 1 95.06 105 ASN B O 1
ATOM 3114 N N . ILE B 1 106 ? 5.707 14.234 -1.731 1 93.94 106 ILE B N 1
ATOM 3115 C CA . ILE B 1 106 ? 5.227 13.562 -2.934 1 93.94 106 ILE B CA 1
ATOM 3116 C C . ILE B 1 106 ? 3.721 13.32 -2.82 1 93.94 106 ILE B C 1
ATOM 3118 O O . ILE B 1 106 ? 2.969 13.586 -3.758 1 93.94 106 ILE B O 1
ATOM 3122 N N . THR B 1 107 ? 3.27 12.836 -1.734 1 96.31 107 THR B N 1
ATOM 3123 C CA . THR B 1 107 ? 1.86 12.531 -1.518 1 96.31 107 THR B CA 1
ATOM 3124 C C . THR B 1 107 ? 1.013 13.797 -1.596 1 96.31 107 THR B C 1
ATOM 3126 O O . THR B 1 107 ? -0.053 13.797 -2.215 1 96.31 107 THR B O 1
ATOM 3129 N N . VAL B 1 108 ? 1.505 14.852 -0.966 1 97.44 108 VAL B N 1
ATOM 3130 C CA . VAL B 1 108 ? 0.803 16.125 -1.052 1 97.44 108 VAL B CA 1
ATOM 3131 C C . VAL B 1 108 ? 0.697 16.562 -2.512 1 97.44 108 VAL B C 1
ATOM 3133 O O . VAL B 1 108 ? -0.362 17.016 -2.957 1 97.44 108 VAL B O 1
ATOM 3136 N N . GLY B 1 109 ? 1.805 16.375 -3.238 1 94.56 109 GLY B N 1
ATOM 3137 C CA . GLY B 1 109 ? 1.801 16.734 -4.648 1 94.56 109 GLY B CA 1
ATOM 3138 C C . GLY B 1 109 ? 0.791 15.938 -5.457 1 94.56 109 GLY B C 1
ATOM 3139 O O . GLY B 1 109 ? 0.09 16.5 -6.305 1 94.56 109 GLY B O 1
ATOM 3140 N N . ILE B 1 110 ? 0.693 14.68 -5.199 1 93.12 110 ILE B N 1
ATOM 3141 C CA . ILE B 1 110 ? -0.261 13.82 -5.891 1 93.12 110 ILE B CA 1
ATOM 3142 C C . ILE B 1 110 ? -1.685 14.281 -5.59 1 93.12 110 ILE B C 1
ATOM 3144 O O . ILE B 1 110 ? -2.518 14.375 -6.496 1 93.12 110 ILE B O 1
ATOM 3148 N N . ALA B 1 111 ? -1.969 14.594 -4.359 1 97.12 111 ALA B N 1
ATOM 3149 C CA . ALA B 1 111 ? -3.291 15.078 -3.967 1 97.12 111 ALA B CA 1
ATOM 3150 C C . ALA B 1 111 ? -3.604 16.422 -4.621 1 97.12 111 ALA B C 1
ATOM 3152 O O . ALA B 1 111 ? -4.699 16.625 -5.156 1 97.12 111 ALA B O 1
ATOM 3153 N N . GLU B 1 112 ? -2.629 17.281 -4.598 1 96.31 112 GLU B N 1
ATOM 3154 C CA . GLU B 1 112 ? -2.824 18.609 -5.176 1 96.31 112 GLU B CA 1
ATOM 3155 C C . GLU B 1 112 ? -3.113 18.531 -6.672 1 96.31 112 GLU B C 1
ATOM 3157 O O . GLU B 1 112 ? -3.916 19.297 -7.199 1 96.31 112 GLU B O 1
ATOM 3162 N N . GLU B 1 113 ? -2.449 17.656 -7.297 1 91.88 113 GLU B N 1
ATOM 3163 C CA . GLU B 1 113 ? -2.701 17.484 -8.719 1 91.88 113 GLU B CA 1
ATOM 3164 C C . GLU B 1 113 ? -4.145 17.047 -8.977 1 91.88 113 GLU B C 1
ATOM 3166 O O . GLU B 1 113 ? -4.805 17.578 -9.867 1 91.88 113 GLU B O 1
ATOM 3171 N N . PHE B 1 114 ? -4.648 16.125 -8.234 1 95.19 114 PHE B N 1
ATOM 3172 C CA . PHE B 1 114 ? -6.031 15.68 -8.367 1 95.19 114 PHE B CA 1
ATOM 3173 C C . PHE B 1 114 ? -6.992 16.844 -8.109 1 95.19 114 PHE B C 1
ATOM 3175 O O . PHE B 1 114 ? -7.887 17.094 -8.922 1 95.19 114 PHE B O 1
ATOM 3182 N N . PHE B 1 115 ? -6.742 17.578 -7.035 1 96.75 115 PHE B N 1
ATOM 3183 C CA . PHE B 1 115 ? -7.664 18.625 -6.641 1 96.75 115 PHE B CA 1
ATOM 3184 C C . PHE B 1 115 ? -7.562 19.812 -7.59 1 96.75 115 PHE B C 1
ATOM 3186 O O . PHE B 1 115 ? -8.461 20.656 -7.641 1 96.75 115 PHE B O 1
ATOM 3193 N N . GLY B 1 116 ? -6.473 19.891 -8.266 1 93.75 116 GLY B N 1
ATOM 3194 C CA . GLY B 1 116 ? -6.352 20.875 -9.32 1 93.75 116 GLY B CA 1
ATOM 3195 C C . GLY B 1 116 ? -7.215 20.578 -10.531 1 93.75 116 GLY B C 1
ATOM 3196 O O . GLY B 1 116 ? -7.555 21.484 -11.297 1 93.75 116 GLY B O 1
ATOM 3197 N N . SER B 1 117 ? -7.555 19.281 -10.656 1 91.44 117 SER B N 1
ATOM 3198 C CA . SER B 1 117 ? -8.297 18.844 -11.844 1 91.44 117 SER B CA 1
ATOM 3199 C C . SER B 1 117 ? -9.789 18.75 -11.547 1 91.44 117 SER B C 1
ATOM 3201 O O . SER B 1 117 ? -10.586 18.5 -12.461 1 91.44 117 SER B O 1
ATOM 3203 N N . VAL B 1 118 ? -10.156 18.938 -10.305 1 93.38 118 VAL B N 1
ATOM 3204 C CA . VAL B 1 118 ? -11.562 18.844 -9.922 1 93.38 118 VAL B CA 1
ATOM 3205 C C . VAL B 1 118 ? -11.984 20.094 -9.156 1 93.38 118 VAL B C 1
ATOM 3207 O O . VAL B 1 118 ? -11.18 20.688 -8.438 1 93.38 118 VAL B O 1
ATOM 3210 N N . ARG B 1 119 ? -13.242 20.484 -9.367 1 89.25 119 ARG B N 1
ATOM 3211 C CA . ARG B 1 119 ? -13.805 21.609 -8.633 1 89.25 119 ARG B CA 1
ATOM 3212 C C . ARG B 1 119 ? -15.07 21.203 -7.891 1 89.25 119 ARG B C 1
ATOM 3214 O O . ARG B 1 119 ? -15.859 20.406 -8.391 1 89.25 119 ARG B O 1
ATOM 3221 N N . PRO B 1 120 ? -15.062 21.734 -6.695 1 88.44 120 PRO B N 1
ATOM 3222 C CA . PRO B 1 120 ? -16.312 21.453 -5.98 1 88.44 120 PRO B CA 1
ATOM 3223 C C . PRO B 1 120 ? -17.531 22.047 -6.668 1 88.44 120 PRO B C 1
ATOM 3225 O O . PRO B 1 120 ? -17.453 23.109 -7.273 1 88.44 120 PRO B O 1
ATOM 3228 N N . GLN B 1 121 ? -18.594 21.281 -6.52 1 87.56 121 GLN B N 1
ATOM 3229 C CA . GLN B 1 121 ? -19.844 21.797 -7.059 1 87.56 121 GLN B CA 1
ATOM 3230 C C . GLN B 1 121 ? -20.359 22.969 -6.23 1 87.56 121 GLN B C 1
ATOM 3232 O O . GLN B 1 121 ? -19.938 23.156 -5.082 1 87.56 121 GLN B O 1
ATOM 3237 N N . VAL B 1 122 ? -21.266 23.641 -6.805 1 86 122 VAL B N 1
ATOM 3238 C CA . VAL B 1 122 ? -21.766 24.891 -6.23 1 86 122 VAL B CA 1
ATOM 3239 C C . VAL B 1 122 ? -22.656 24.578 -5.023 1 86 122 VAL B C 1
ATOM 3241 O O . VAL B 1 122 ? -22.734 25.375 -4.09 1 86 122 VAL B O 1
ATOM 3244 N N . ASP B 1 123 ? -23.172 23.406 -4.883 1 89.56 123 ASP B N 1
ATOM 3245 C CA . ASP B 1 123 ? -24.141 23.094 -3.826 1 89.56 123 ASP B CA 1
ATOM 3246 C C . ASP B 1 123 ? -23.422 22.766 -2.518 1 89.56 123 ASP B C 1
ATOM 3248 O O . ASP B 1 123 ? -24.062 22.484 -1.505 1 89.56 123 ASP B O 1
ATOM 3252 N N . SER B 1 124 ? -22.078 22.812 -2.426 1 87.19 124 SER B N 1
ATOM 3253 C CA . SER B 1 124 ? -21.25 22.625 -1.239 1 87.19 124 SER B CA 1
ATOM 3254 C C . SER B 1 124 ? -21.484 21.25 -0.619 1 87.19 124 SER B C 1
ATOM 3256 O O . SER B 1 124 ? -21.391 21.078 0.599 1 87.19 124 SER B O 1
ATOM 3258 N N . ARG B 1 125 ? -21.844 20.328 -1.454 1 94.5 125 ARG B N 1
ATOM 3259 C CA . ARG B 1 125 ? -22.141 18.984 -0.943 1 94.5 125 ARG B CA 1
ATOM 3260 C C . ARG B 1 125 ? -21 18.016 -1.267 1 94.5 125 ARG B C 1
ATOM 3262 O O . ARG B 1 125 ? -21.047 16.844 -0.896 1 94.5 125 ARG B O 1
ATOM 3269 N N . ASP B 1 126 ? -19.953 18.516 -1.962 1 96.75 126 ASP B N 1
ATOM 3270 C CA . ASP B 1 126 ? -18.719 17.766 -2.205 1 96.75 126 ASP B CA 1
ATOM 3271 C C . ASP B 1 126 ? -17.75 17.922 -1.039 1 96.75 126 ASP B C 1
ATOM 3273 O O . ASP B 1 126 ? -17.234 19.016 -0.789 1 96.75 126 ASP B O 1
ATOM 3277 N N . ILE B 1 127 ? -17.5 16.781 -0.379 1 97.69 127 ILE B N 1
ATOM 3278 C CA . ILE B 1 127 ? -16.719 16.906 0.851 1 97.69 127 ILE B CA 1
ATOM 3279 C C . ILE B 1 127 ? -15.438 16.094 0.732 1 97.69 127 ILE B C 1
ATOM 3281 O O . ILE B 1 127 ? -15.336 15.18 -0.085 1 97.69 127 ILE B O 1
ATOM 3285 N N . VAL B 1 128 ? -14.477 16.5 1.474 1 98.19 128 VAL B N 1
ATOM 3286 C CA . VAL B 1 128 ? -13.219 15.773 1.633 1 98.19 128 VAL B CA 1
ATOM 3287 C C . VAL B 1 128 ? -13.086 15.289 3.074 1 98.19 128 VAL B C 1
ATOM 3289 O O . VAL B 1 128 ? -13.25 16.062 4.016 1 98.19 128 VAL B O 1
ATOM 3292 N N . LEU B 1 129 ? -12.883 14.031 3.244 1 98.56 129 LEU B N 1
ATOM 3293 C CA . LEU B 1 129 ? -12.633 13.461 4.562 1 98.56 129 LEU B CA 1
ATOM 3294 C C . LEU B 1 129 ? -11.141 13.453 4.875 1 98.56 129 LEU B C 1
ATOM 3296 O O . LEU B 1 129 ? -10.336 12.961 4.078 1 98.56 129 LEU B O 1
ATOM 3300 N N . ILE B 1 130 ? -10.766 14.008 6.008 1 98.69 130 ILE B N 1
ATOM 3301 C CA . ILE B 1 130 ? -9.367 14.062 6.41 1 98.69 130 ILE B CA 1
ATOM 3302 C C . ILE B 1 130 ? -9.211 13.445 7.797 1 98.69 130 ILE B C 1
ATOM 3304 O O . ILE B 1 130 ? -9.984 13.742 8.711 1 98.69 130 ILE B O 1
ATOM 3308 N N . ASP B 1 131 ? -8.242 12.609 7.945 1 97.88 131 ASP B N 1
ATOM 3309 C CA . ASP B 1 131 ? -7.918 12 9.234 1 97.88 131 ASP B CA 1
ATOM 3310 C C . ASP B 1 131 ? -7.332 13.023 10.195 1 97.88 131 ASP B C 1
ATOM 3312 O O . ASP B 1 131 ? -6.188 13.453 10.031 1 97.88 131 ASP B O 1
ATOM 3316 N N . ALA B 1 132 ? -8.062 13.359 11.227 1 97.75 132 ALA B N 1
ATOM 3317 C CA . ALA B 1 132 ? -7.629 14.367 12.195 1 97.75 132 ALA B CA 1
ATOM 3318 C C . ALA B 1 132 ? -6.402 13.891 12.969 1 97.75 132 ALA B C 1
ATOM 3320 O O . ALA B 1 132 ? -5.625 14.703 13.469 1 97.75 132 ALA B O 1
ATOM 3321 N N . ASP B 1 133 ? -6.195 12.586 13.008 1 94.62 133 ASP B N 1
ATOM 3322 C CA . ASP B 1 133 ? -5.078 12.023 13.766 1 94.62 133 ASP B CA 1
ATOM 3323 C C . ASP B 1 133 ? -3.752 12.266 13.047 1 94.62 133 ASP B C 1
ATOM 3325 O O . ASP B 1 133 ? -2.684 12.156 13.648 1 94.62 133 ASP B O 1
ATOM 3329 N N . ASP B 1 134 ? -3.842 12.547 11.781 1 9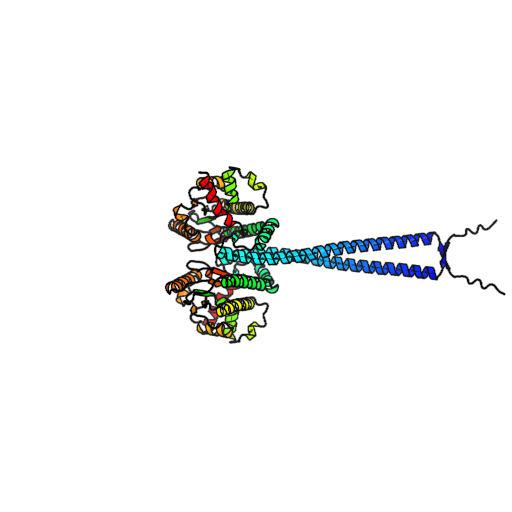4.69 134 ASP B N 1
ATOM 3330 C CA . ASP B 1 134 ? -2.637 12.914 11.047 1 94.69 134 ASP B CA 1
ATOM 3331 C C . ASP B 1 134 ? -2.213 14.352 11.367 1 94.69 134 ASP B C 1
ATOM 3333 O O . ASP B 1 134 ? -1.055 14.719 11.164 1 94.69 134 ASP B O 1
ATOM 3337 N N . LEU B 1 135 ? -3.188 15.133 11.758 1 94.38 135 LEU B N 1
ATOM 3338 C CA . LEU B 1 135 ? -2.939 16.5 12.227 1 94.38 135 LEU B CA 1
ATOM 3339 C C . LEU B 1 135 ? -2.594 16.516 13.711 1 94.38 135 LEU B C 1
ATOM 3341 O O . LEU B 1 135 ? -1.794 17.344 14.156 1 94.38 135 LEU B O 1
ATOM 3345 N N . ALA B 1 136 ? -3.221 15.609 14.375 1 90.5 136 ALA B N 1
ATOM 3346 C CA . ALA B 1 136 ? -3.068 15.492 15.82 1 90.5 136 ALA B CA 1
ATOM 3347 C C . ALA B 1 136 ? -2.611 14.086 16.203 1 90.5 136 ALA B C 1
ATOM 3349 O O . ALA B 1 136 ? -3.375 13.32 16.797 1 90.5 136 ALA B O 1
ATOM 3350 N N . SER B 1 137 ? -1.331 13.844 15.953 1 84.44 137 SER B N 1
ATOM 3351 C CA . SER B 1 137 ? -0.821 12.531 16.344 1 84.44 137 SER B CA 1
ATOM 3352 C C . SER B 1 137 ? -0.948 12.312 17.844 1 84.44 137 SER B C 1
ATOM 3354 O O . SER B 1 137 ? -1.106 13.266 18.609 1 84.44 137 SER B O 1
ATOM 3356 N N . GLU B 1 138 ? -0.824 11.086 18.141 1 79.81 138 GLU B N 1
ATOM 3357 C CA . GLU B 1 138 ? -0.958 10.75 19.562 1 79.81 138 GLU B CA 1
ATOM 3358 C C . GLU B 1 138 ? 0.074 11.5 20.391 1 79.81 138 GLU B C 1
ATOM 3360 O O . GLU B 1 138 ? -0.252 12.023 21.469 1 79.81 138 GLU B O 1
ATOM 3365 N N . THR B 1 139 ? 1.229 11.492 19.953 1 77.38 139 THR B N 1
ATOM 3366 C CA . THR B 1 139 ? 2.32 12.125 20.688 1 77.38 139 THR B CA 1
ATOM 3367 C C . THR B 1 139 ? 2.094 13.633 20.781 1 77.38 139 THR B C 1
ATOM 3369 O O . THR B 1 139 ? 2.184 14.211 21.875 1 77.38 139 THR B O 1
ATOM 3372 N N . LEU B 1 140 ? 1.734 14.242 19.75 1 78.69 140 LEU B N 1
ATOM 3373 C CA . LEU B 1 140 ? 1.535 15.688 19.734 1 78.69 140 LEU B CA 1
ATOM 3374 C C . LEU B 1 140 ? 0.309 16.078 20.562 1 78.69 140 LEU B C 1
ATOM 3376 O O . LEU B 1 140 ? 0.346 17.047 21.328 1 78.69 140 LEU B O 1
ATOM 3380 N N . PHE B 1 141 ? -0.698 15.336 20.453 1 82.5 141 PHE B N 1
ATOM 3381 C CA . PHE B 1 141 ? -1.943 15.609 21.156 1 82.5 141 PHE B CA 1
ATOM 3382 C C . PHE B 1 141 ? -1.765 15.422 22.656 1 82.5 141 PHE B C 1
ATOM 3384 O O . PHE B 1 141 ? -2.225 16.25 23.453 1 82.5 141 PHE B O 1
ATOM 3391 N N . SER B 1 142 ? -1.059 14.312 23.016 1 81 142 SER B N 1
ATOM 3392 C CA . SER B 1 142 ? -0.782 14.078 24.422 1 81 142 SER B CA 1
ATOM 3393 C C . SER B 1 142 ? 0.05 15.203 25.016 1 81 142 SER B C 1
ATOM 3395 O O . SER B 1 142 ? -0.211 15.648 26.141 1 81 142 SER B O 1
ATOM 3397 N N . TYR B 1 143 ? 1.012 15.57 24.344 1 76.81 143 TYR B N 1
ATOM 3398 C CA . TYR B 1 143 ? 1.853 16.672 24.781 1 76.81 143 TYR B CA 1
ATOM 3399 C C . TYR B 1 143 ? 1.032 17.938 24.969 1 76.81 143 TYR B C 1
ATOM 3401 O O . TYR B 1 143 ? 1.221 18.688 25.938 1 76.81 143 TYR B O 1
ATOM 3409 N N . TYR B 1 144 ? 0.161 18.156 24.047 1 78.62 144 TYR B N 1
ATOM 3410 C CA . TYR B 1 144 ? -0.72 19.312 24.125 1 78.62 144 TYR B CA 1
ATOM 3411 C C . TYR B 1 144 ? -1.612 19.234 25.359 1 78.62 144 TYR B C 1
ATOM 3413 O O . TYR B 1 144 ? -1.804 20.234 26.062 1 78.62 144 TYR B O 1
ATOM 3421 N N . LEU B 1 145 ? -2.152 18.109 25.609 1 78.44 145 LEU B N 1
ATOM 3422 C CA . LEU B 1 145 ? -3.039 17.953 26.75 1 78.44 145 LEU B CA 1
ATOM 3423 C C . LEU B 1 145 ? -2.297 18.219 28.062 1 78.44 145 LEU B C 1
ATOM 3425 O O . LEU B 1 145 ? -2.871 18.75 29.016 1 78.44 145 LEU B O 1
ATOM 3429 N N . MET B 1 146 ? -1.059 17.812 28.031 1 78 146 MET B N 1
ATOM 3430 C CA . MET B 1 146 ? -0.269 17.938 29.25 1 78 146 MET B CA 1
ATOM 3431 C C . MET B 1 146 ? 0.251 19.359 29.422 1 78 146 MET B C 1
ATOM 3433 O O . MET B 1 146 ? 0.331 19.859 30.547 1 78 146 MET B O 1
ATOM 3437 N N . HIS B 1 147 ? 0.687 19.953 28.422 1 73 147 HIS B N 1
ATOM 3438 C CA . HIS B 1 147 ? 1.437 21.188 28.562 1 73 147 HIS B CA 1
ATOM 3439 C C . HIS B 1 147 ? 0.67 22.375 27.984 1 73 147 HIS B C 1
ATOM 3441 O O . HIS B 1 147 ? 1.07 23.531 28.156 1 73 147 HIS B O 1
ATOM 3447 N N . ARG B 1 148 ? -0.497 22.203 27.547 1 62.88 148 ARG B N 1
ATOM 3448 C CA . ARG B 1 148 ? -1.342 23.203 26.906 1 62.88 148 ARG B CA 1
ATOM 3449 C C . ARG B 1 148 ? -0.525 24.109 25.984 1 62.88 148 ARG B C 1
ATOM 3451 O O . ARG B 1 148 ? -0.771 25.312 25.906 1 62.88 148 ARG B O 1
ATOM 3458 N N . ILE B 1 149 ? 0.719 23.594 25.594 1 56.38 149 ILE B N 1
ATOM 3459 C CA . ILE B 1 149 ? 1.658 24.469 24.891 1 56.38 149 ILE B CA 1
ATOM 3460 C C . ILE B 1 149 ? 1.205 24.656 23.453 1 56.38 149 ILE B C 1
ATOM 3462 O O . ILE B 1 149 ? 0.57 23.766 22.859 1 56.38 149 ILE B O 1
ATOM 3466 N N . ASN B 1 150 ? 1.175 25.906 22.875 1 53.19 150 ASN B N 1
ATOM 3467 C CA . ASN B 1 150 ? 0.868 26.406 21.547 1 53.19 150 ASN B CA 1
ATOM 3468 C C . ASN B 1 150 ? 1.886 25.906 20.516 1 53.19 150 ASN B C 1
ATOM 3470 O O . ASN B 1 150 ? 2.867 25.25 20.859 1 53.19 150 ASN B O 1
ATOM 3474 N N . GLU B 1 151 ? 1.794 26.375 19.172 1 54.06 151 GLU B N 1
ATOM 3475 C CA . GLU B 1 151 ? 2.467 26.141 17.891 1 54.06 151 GLU B CA 1
ATOM 3476 C C . GLU B 1 151 ? 3.984 26.172 18.062 1 54.06 151 GLU B C 1
ATOM 3478 O O . GLU B 1 151 ? 4.711 25.562 17.281 1 54.06 151 GLU B O 1
ATOM 3483 N N . ASP B 1 152 ? 4.484 26.906 18.984 1 50.53 152 ASP B N 1
ATOM 3484 C CA . ASP B 1 152 ? 5.922 27.156 19.047 1 50.53 152 ASP B CA 1
ATOM 3485 C C . ASP B 1 152 ? 6.691 25.844 19.266 1 50.53 152 ASP B C 1
ATOM 3487 O O . ASP B 1 152 ? 7.891 25.781 18.984 1 50.53 152 ASP B O 1
ATOM 3491 N N . LEU B 1 153 ? 6.16 25 19.922 1 49.97 153 LEU B N 1
ATOM 3492 C CA . LEU B 1 153 ? 6.848 23.766 20.328 1 49.97 153 LEU B CA 1
ATOM 3493 C C . LEU B 1 153 ? 7.055 22.844 19.125 1 49.97 153 LEU B C 1
ATOM 3495 O O . LEU B 1 153 ? 7.812 21.875 19.219 1 49.97 153 LEU B O 1
ATOM 3499 N N . LEU B 1 154 ? 6.242 22.984 18.047 1 53.81 154 LEU B N 1
ATOM 3500 C CA . LEU B 1 154 ? 6.438 22.203 16.844 1 53.81 154 LEU B CA 1
ATOM 3501 C C . LEU B 1 154 ? 7.766 22.547 16.172 1 53.81 154 LEU B C 1
ATOM 3503 O O . LEU B 1 154 ? 8.211 21.859 15.258 1 53.81 154 LEU B O 1
ATOM 3507 N N . HIS B 1 155 ? 8.32 23.703 16.453 1 50.5 155 HIS B N 1
ATOM 3508 C CA . HIS B 1 155 ? 9.492 24.203 15.734 1 50.5 155 HIS B CA 1
ATOM 3509 C C . HIS B 1 155 ? 10.664 23.25 15.867 1 50.5 155 HIS B C 1
ATOM 3511 O O . HIS B 1 155 ? 11.492 23.141 14.961 1 50.5 155 HIS B O 1
ATOM 3517 N N . GLY B 1 156 ? 10.961 22.766 17.016 1 48.5 156 GLY B N 1
ATOM 3518 C CA . GLY B 1 156 ? 12.312 22.25 17.203 1 48.5 156 GLY B CA 1
ATOM 3519 C C . GLY B 1 156 ? 12.492 20.859 16.625 1 48.5 156 GLY B C 1
ATOM 3520 O O . GLY B 1 156 ? 13.609 20.328 16.594 1 48.5 156 GLY B O 1
ATOM 3521 N N . SER B 1 157 ? 11.469 20.062 16.188 1 56 157 SER B N 1
ATOM 3522 C CA . SER B 1 157 ? 11.883 18.672 16.047 1 56 157 SER B CA 1
ATOM 3523 C C . SER B 1 157 ? 11.812 18.234 14.586 1 56 157 SER B C 1
ATOM 3525 O O . SER B 1 157 ? 11.203 17.203 14.273 1 56 157 SER B O 1
ATOM 3527 N N . SER B 1 158 ? 12.531 19 13.727 1 56.91 158 SER B N 1
ATOM 3528 C CA . SER B 1 158 ? 12.609 18.688 12.305 1 56.91 158 SER B CA 1
ATOM 3529 C C . SER B 1 158 ? 12.906 17.219 12.07 1 56.91 158 SER B C 1
ATOM 3531 O O . SER B 1 158 ? 12.633 16.688 10.992 1 56.91 158 SER B O 1
ATOM 3533 N N . GLY B 1 159 ? 13.109 16.609 13.148 1 66.88 159 GLY B N 1
ATOM 3534 C CA . GLY B 1 159 ? 13.438 15.188 13.023 1 66.88 159 GLY B CA 1
ATOM 3535 C C . GLY B 1 159 ? 12.375 14.281 13.602 1 66.88 159 GLY B C 1
ATOM 3536 O O . GLY B 1 159 ? 12.461 13.055 13.469 1 66.88 159 GLY B O 1
ATOM 3537 N N . ASP B 1 160 ? 11.312 14.961 13.984 1 79.19 160 ASP B N 1
ATOM 3538 C CA . ASP B 1 160 ? 10.227 14.164 14.547 1 79.19 160 ASP B CA 1
ATOM 3539 C C . ASP B 1 160 ? 9.195 13.812 13.477 1 79.19 160 ASP B C 1
ATOM 3541 O O . ASP B 1 160 ? 8.625 14.695 12.836 1 79.19 160 ASP B O 1
ATOM 3545 N N . PRO B 1 161 ? 8.992 12.523 13.305 1 86.06 161 PRO B N 1
ATOM 3546 C CA . PRO B 1 161 ? 8.086 12.102 12.234 1 86.06 161 PRO B CA 1
ATOM 3547 C C . PRO B 1 161 ? 6.66 12.617 12.43 1 86.06 161 PRO B C 1
ATOM 3549 O O . PRO B 1 161 ? 5.961 12.898 11.461 1 86.06 161 PRO B O 1
ATOM 3552 N N . ASP B 1 162 ? 6.262 12.812 13.648 1 85.25 162 ASP B N 1
ATOM 3553 C CA . ASP B 1 162 ? 4.914 13.305 13.914 1 85.25 162 ASP B CA 1
ATOM 3554 C C . ASP B 1 162 ? 4.781 14.773 13.508 1 85.25 162 ASP B C 1
ATOM 3556 O O . ASP B 1 162 ? 3.752 15.18 12.969 1 85.25 162 ASP B O 1
ATOM 3560 N N . TYR B 1 163 ? 5.758 15.484 13.773 1 85.12 163 TYR B N 1
ATOM 3561 C CA . TYR B 1 163 ? 5.742 16.891 13.375 1 85.12 163 TYR B CA 1
ATOM 3562 C C . TYR B 1 163 ? 5.758 17.031 11.859 1 85.12 163 TYR B C 1
ATOM 3564 O O . TYR B 1 163 ? 5.047 17.875 11.305 1 85.12 163 TYR B O 1
ATOM 3572 N N . LEU B 1 164 ? 6.605 16.234 11.258 1 88.62 164 LEU B N 1
ATOM 3573 C CA . LEU B 1 164 ? 6.648 16.266 9.797 1 88.62 164 LEU B CA 1
ATOM 3574 C C . LEU B 1 164 ? 5.281 15.938 9.203 1 88.62 164 LEU B C 1
ATOM 3576 O O . LEU B 1 164 ? 4.812 16.625 8.297 1 88.62 164 LEU B O 1
ATOM 3580 N N . ARG B 1 165 ? 4.652 14.906 9.711 1 91.38 165 ARG B N 1
ATOM 3581 C CA . ARG B 1 165 ? 3.326 14.523 9.234 1 91.38 165 ARG B CA 1
ATOM 3582 C C . ARG B 1 165 ? 2.324 15.664 9.43 1 91.38 165 ARG B C 1
ATOM 3584 O O . ARG B 1 165 ? 1.551 15.977 8.523 1 91.38 165 ARG B O 1
ATOM 3591 N N . HIS B 1 166 ? 2.363 16.234 10.609 1 90.56 166 HIS B N 1
ATOM 3592 C CA . HIS B 1 166 ? 1.487 17.375 10.883 1 90.56 166 HIS B CA 1
ATOM 3593 C C . HIS B 1 166 ? 1.709 18.5 9.867 1 90.56 166 HIS B C 1
ATOM 3595 O O . HIS B 1 166 ? 0.749 19.047 9.32 1 90.56 166 HIS B O 1
ATOM 3601 N N . THR B 1 167 ? 2.934 18.844 9.656 1 91.06 167 THR B N 1
ATOM 3602 C CA . THR B 1 167 ? 3.287 19.953 8.781 1 91.06 167 THR B CA 1
ATOM 3603 C C . THR B 1 167 ? 2.738 19.75 7.379 1 91.06 167 THR B C 1
ATOM 3605 O O . THR B 1 167 ? 2.098 20.625 6.812 1 91.06 167 THR B O 1
ATOM 3608 N N . PHE B 1 168 ? 2.928 18.578 6.844 1 94.56 168 PHE B N 1
ATOM 3609 C CA . PHE B 1 168 ? 2.508 18.328 5.473 1 94.56 168 PHE B CA 1
ATOM 3610 C C . PHE B 1 168 ? 0.999 18.125 5.395 1 94.56 168 PHE B C 1
ATOM 3612 O O . PHE B 1 168 ? 0.357 18.547 4.434 1 94.56 168 PHE B O 1
ATOM 3619 N N . ALA B 1 169 ? 0.413 17.484 6.406 1 95.88 169 ALA B N 1
ATOM 3620 C CA . ALA B 1 169 ? -1.04 17.344 6.449 1 95.88 169 ALA B CA 1
ATOM 3621 C C . ALA B 1 169 ? -1.72 18.703 6.562 1 95.88 169 ALA B C 1
ATOM 3623 O O . ALA B 1 169 ? -2.736 18.953 5.91 1 95.88 169 ALA B O 1
ATOM 3624 N N . ARG B 1 170 ? -1.163 19.547 7.391 1 96.44 170 ARG B N 1
ATOM 3625 C CA . ARG B 1 170 ? -1.704 20.906 7.547 1 96.44 170 ARG B CA 1
ATOM 3626 C C . ARG B 1 170 ? -1.602 21.688 6.242 1 96.44 170 ARG B C 1
ATOM 3628 O O . ARG B 1 170 ? -2.531 22.406 5.867 1 96.44 170 ARG B O 1
ATOM 3635 N N . LYS B 1 171 ? -0.437 21.562 5.605 1 96.12 171 LYS B N 1
ATOM 3636 C CA . LYS B 1 171 ? -0.263 22.219 4.312 1 96.12 171 LYS B CA 1
ATOM 3637 C C . LYS B 1 171 ? -1.387 21.844 3.352 1 96.12 171 LYS B C 1
ATOM 3639 O O . LYS B 1 171 ? -1.982 22.719 2.715 1 96.12 171 LYS B O 1
ATOM 3644 N N . LEU B 1 172 ? -1.677 20.547 3.236 1 97.88 172 LEU B N 1
ATOM 3645 C CA . LEU B 1 172 ? -2.742 20.078 2.359 1 97.88 172 LEU B CA 1
ATOM 3646 C C . LEU B 1 172 ? -4.105 20.562 2.854 1 97.88 172 LEU B C 1
ATOM 3648 O O . LEU B 1 172 ? -4.938 21 2.059 1 97.88 172 LEU B O 1
ATOM 3652 N N . TYR B 1 173 ? -4.309 20.5 4.156 1 98.06 173 TYR B N 1
ATOM 3653 C CA . TYR B 1 173 ? -5.539 20.953 4.801 1 98.06 173 TYR B CA 1
ATOM 3654 C C . TYR B 1 173 ? -5.84 22.406 4.438 1 98.06 173 TYR B C 1
ATOM 3656 O O . TYR B 1 173 ? -6.945 22.719 3.984 1 98.06 173 TYR B O 1
ATOM 3664 N N . LEU B 1 174 ? -4.926 23.266 4.598 1 97.62 174 LEU B N 1
ATOM 3665 C CA . LEU B 1 174 ? -5.105 24.688 4.352 1 97.62 174 LEU B CA 1
ATOM 3666 C C . LEU B 1 174 ? -5.324 24.969 2.865 1 97.62 174 LEU B C 1
ATOM 3668 O O . LEU B 1 174 ? -6.125 25.828 2.5 1 97.62 174 LEU B O 1
ATOM 3672 N N . LYS B 1 175 ? -4.586 24.25 2.066 1 96.69 175 LYS B N 1
ATOM 3673 C CA . LYS B 1 175 ? -4.773 24.391 0.625 1 96.69 175 LYS B CA 1
ATOM 3674 C C . LYS B 1 175 ? -6.199 24.031 0.216 1 96.69 175 LYS B C 1
ATOM 3676 O O . LYS B 1 175 ? -6.828 24.766 -0.56 1 96.69 175 LYS B O 1
ATOM 3681 N N . LEU B 1 176 ? -6.703 22.906 0.707 1 97.31 176 LEU B N 1
ATOM 3682 C CA . LEU B 1 176 ? -8.055 22.469 0.372 1 97.31 176 LEU B CA 1
ATOM 3683 C C . LEU B 1 176 ? -9.094 23.453 0.894 1 97.31 176 LEU B C 1
ATOM 3685 O O . LEU B 1 176 ? -10.078 23.734 0.208 1 97.31 176 LEU B O 1
ATOM 3689 N N . GLN B 1 177 ? -8.875 23.969 2.047 1 95.38 177 GLN B N 1
ATOM 3690 C CA . GLN B 1 177 ? -9.773 24.969 2.611 1 95.38 177 GLN B CA 1
ATOM 3691 C C . GLN B 1 177 ? -9.805 26.219 1.748 1 95.38 177 GLN B C 1
ATOM 3693 O O . GLN B 1 177 ? -10.883 26.75 1.448 1 95.38 177 GLN B O 1
ATOM 3698 N N . SER B 1 178 ? -8.641 26.672 1.401 1 94.44 178 SER B N 1
ATOM 3699 C CA . SER B 1 178 ? -8.539 27.875 0.579 1 94.44 178 SER B CA 1
ATOM 3700 C C . SER B 1 178 ? -9.227 27.672 -0.768 1 94.44 178 SER B C 1
ATOM 3702 O O . SER B 1 178 ? -9.766 28.625 -1.335 1 94.44 178 SER B O 1
ATOM 3704 N N . ASP B 1 179 ? -9.203 26.469 -1.27 1 94.56 179 ASP B N 1
ATOM 3705 C CA . ASP B 1 179 ? -9.82 26.141 -2.557 1 94.56 179 ASP B CA 1
ATOM 3706 C C . ASP B 1 179 ? -11.328 25.969 -2.416 1 94.56 179 ASP B C 1
ATOM 3708 O O . ASP B 1 179 ? -12.023 25.719 -3.404 1 94.56 179 ASP B O 1
ATOM 3712 N N . GLY B 1 180 ? -11.828 26 -1.179 1 93.62 180 GLY B N 1
ATOM 3713 C CA . GLY B 1 180 ? -13.266 26.047 -0.953 1 93.62 180 GLY B CA 1
ATOM 3714 C C . GLY B 1 180 ? -13.867 24.688 -0.671 1 93.62 180 GLY B C 1
ATOM 3715 O O . GLY B 1 180 ? -15.086 24.516 -0.733 1 93.62 180 GLY B O 1
ATOM 3716 N N . TRP B 1 181 ? -13.016 23.672 -0.398 1 96.44 181 TRP B N 1
ATOM 3717 C CA . TRP B 1 181 ? -13.531 22.328 -0.111 1 96.44 181 TRP B CA 1
ATOM 3718 C C . TRP B 1 181 ? -14.047 22.234 1.321 1 96.44 181 TRP B C 1
ATOM 3720 O O . TRP B 1 181 ? -13.328 22.578 2.268 1 96.44 181 TRP B O 1
ATOM 3730 N N . PRO B 1 182 ? -15.32 21.906 1.501 1 97.19 182 PRO B N 1
ATOM 3731 C CA . PRO B 1 182 ? -15.719 21.531 2.859 1 97.19 182 PRO B CA 1
ATOM 3732 C C . PRO B 1 182 ? -14.938 20.328 3.395 1 97.19 182 PRO B C 1
ATOM 3734 O O . PRO B 1 182 ? -14.844 19.297 2.719 1 97.19 182 PRO B O 1
ATOM 3737 N N . LEU B 1 183 ? -14.398 20.469 4.559 1 98.06 183 LEU B N 1
ATOM 3738 C CA . LEU B 1 183 ? -13.562 19.422 5.141 1 98.06 183 LEU B CA 1
ATOM 3739 C C . LEU B 1 183 ? -14.258 18.766 6.332 1 98.06 183 LEU B C 1
ATOM 3741 O O . LEU B 1 183 ? -14.695 19.469 7.254 1 98.06 183 LEU B O 1
ATOM 3745 N N . ILE B 1 184 ? -14.422 17.484 6.305 1 98.5 184 ILE B N 1
ATOM 3746 C CA . ILE B 1 184 ? -14.906 16.703 7.441 1 98.5 184 ILE B CA 1
ATOM 3747 C C . ILE B 1 184 ? -13.75 15.906 8.047 1 98.5 184 ILE B C 1
ATOM 3749 O O . ILE B 1 184 ? -13.086 15.133 7.352 1 98.5 184 ILE B O 1
ATOM 3753 N N . LEU B 1 185 ? -13.547 16.125 9.297 1 98.69 185 LEU B N 1
ATOM 3754 C CA . LEU B 1 185 ? -12.469 15.445 10 1 98.69 185 LEU B CA 1
ATOM 3755 C C . LEU B 1 185 ? -13 14.234 10.758 1 98.69 185 LEU B C 1
ATOM 3757 O O . LEU B 1 185 ? -14.125 14.266 11.273 1 98.69 185 LEU B O 1
ATOM 3761 N N . PHE B 1 186 ? -12.203 13.188 10.75 1 98.44 186 PHE B N 1
ATOM 3762 C CA . PHE B 1 186 ? -12.547 12.023 11.555 1 98.44 186 PHE B CA 1
ATOM 3763 C C . PHE B 1 186 ? -11.367 11.586 12.414 1 98.44 186 PHE B C 1
ATOM 3765 O O . PHE B 1 186 ? -10.211 11.82 12.055 1 98.44 186 PHE B O 1
ATOM 3772 N N . SER B 1 187 ? -11.641 10.977 13.586 1 97.31 187 SER B N 1
ATOM 3773 C CA . SER B 1 187 ? -10.602 10.531 14.508 1 97.31 187 SER B CA 1
ATOM 3774 C C . SER B 1 187 ? -10.953 9.195 15.148 1 97.31 187 SER B C 1
ATOM 3776 O O . SER B 1 187 ? -12.133 8.852 15.25 1 97.31 187 SER B O 1
ATOM 3778 N N . ARG B 1 188 ? -9.891 8.445 15.453 1 94.88 188 ARG B N 1
ATOM 3779 C CA . ARG B 1 188 ? -10.062 7.191 16.188 1 94.88 188 ARG B CA 1
ATOM 3780 C C . ARG B 1 188 ? -10.273 7.445 17.672 1 94.88 188 ARG B C 1
ATOM 3782 O O . ARG B 1 188 ? -10.656 6.535 18.406 1 94.88 188 ARG B O 1
ATOM 3789 N N . LYS B 1 189 ? -10.141 8.617 18.141 1 94.12 189 LYS B N 1
ATOM 3790 C CA . LYS B 1 189 ? -10.211 8.969 19.562 1 94.12 189 LYS B CA 1
ATOM 3791 C C . LYS B 1 189 ? -11.656 9.062 20.031 1 94.12 189 LYS B C 1
ATOM 3793 O O . LYS B 1 189 ? -12.562 9.305 19.219 1 94.12 189 LYS B O 1
ATOM 3798 N N . PRO B 1 190 ? -11.891 8.906 21.312 1 95.94 190 PRO B N 1
ATOM 3799 C CA . PRO B 1 190 ? -13.258 8.883 21.828 1 95.94 190 PRO B CA 1
ATOM 3800 C C . PRO B 1 190 ? -13.906 10.266 21.844 1 95.94 190 PRO B C 1
ATOM 3802 O O . PRO B 1 190 ? -13.203 11.281 21.922 1 95.94 190 PRO B O 1
ATOM 3805 N N . GLU B 1 191 ? -15.242 10.258 21.844 1 97.12 191 GLU B N 1
ATOM 3806 C CA . GLU B 1 191 ? -16.062 11.461 21.828 1 97.12 191 GLU B CA 1
ATOM 3807 C C . GLU B 1 191 ? -15.766 12.359 23.031 1 97.12 191 GLU B C 1
ATOM 3809 O O . GLU B 1 191 ? -15.852 13.586 22.922 1 97.12 191 GLU B O 1
ATOM 3814 N N . LYS B 1 192 ? -15.367 11.836 24.078 1 95.5 192 LYS B N 1
ATOM 3815 C CA . LYS B 1 192 ? -15.094 12.602 25.297 1 95.5 192 LYS B CA 1
ATOM 3816 C C . LYS B 1 192 ? -13.945 13.586 25.078 1 95.5 192 LYS B C 1
ATOM 3818 O O . LYS B 1 192 ? -13.797 14.547 25.828 1 95.5 192 LYS B O 1
ATOM 3823 N N . LEU B 1 193 ? -13.141 13.336 24.031 1 95.25 193 LEU B N 1
ATOM 3824 C CA . LEU B 1 193 ? -11.984 14.195 23.781 1 95.25 193 LEU B CA 1
ATOM 3825 C C . LEU B 1 193 ? -12.297 15.219 22.703 1 95.25 193 LEU B C 1
ATOM 3827 O O . LEU B 1 193 ? -11.398 15.914 22.219 1 95.25 193 LEU B O 1
ATOM 3831 N N . ARG B 1 194 ? -13.516 15.367 22.312 1 96.81 194 ARG B N 1
ATOM 3832 C CA . ARG B 1 194 ? -13.898 16.234 21.203 1 96.81 194 ARG B CA 1
ATOM 3833 C C . ARG B 1 194 ? -13.422 17.672 21.453 1 96.81 194 ARG B C 1
ATOM 3835 O O . ARG B 1 194 ? -12.812 18.281 20.562 1 96.81 194 ARG B O 1
ATOM 3842 N N . SER B 1 195 ? -13.812 18.188 22.594 1 95 195 SER B N 1
ATOM 3843 C CA . SER B 1 195 ? -13.469 19.562 22.891 1 95 195 SER B CA 1
ATOM 3844 C C . SER B 1 195 ? -11.961 19.781 22.844 1 95 195 SER B C 1
ATOM 3846 O O . SER B 1 195 ? -11.477 20.766 22.281 1 95 195 SER B O 1
ATOM 3848 N N . ALA B 1 196 ? -11.227 18.891 23.453 1 92.94 196 ALA B N 1
ATOM 3849 C CA . ALA B 1 196 ? -9.773 18.984 23.453 1 92.94 196 ALA B CA 1
ATOM 3850 C C . ALA B 1 196 ? -9.211 18.906 22.047 1 92.94 196 ALA B C 1
ATOM 3852 O O . ALA B 1 196 ? -8.281 19.656 21.703 1 92.94 196 ALA B O 1
ATOM 3853 N N . MET B 1 197 ? -9.75 18.016 21.203 1 95.19 197 MET B N 1
ATOM 3854 C CA . MET B 1 197 ? -9.312 17.875 19.828 1 95.19 197 MET B CA 1
ATOM 3855 C C . MET B 1 197 ? -9.578 19.141 19.031 1 95.19 197 MET B C 1
ATOM 3857 O O . MET B 1 197 ? -8.711 19.625 18.297 1 95.19 197 MET B O 1
ATOM 3861 N N . ALA B 1 198 ? -10.781 19.672 19.25 1 95.81 198 ALA B N 1
ATOM 3862 C CA . ALA B 1 198 ? -11.141 20.906 18.547 1 95.81 198 ALA B CA 1
ATOM 3863 C C . ALA B 1 198 ? -10.195 22.047 18.922 1 95.81 198 ALA B C 1
ATOM 3865 O O . ALA B 1 198 ? -9.703 22.75 18.031 1 95.81 198 ALA B O 1
ATOM 3866 N N . GLU B 1 199 ? -9.938 22.203 20.156 1 92.75 199 GLU B N 1
ATOM 3867 C CA . GLU B 1 199 ? -9.039 23.25 20.609 1 92.75 199 GLU B CA 1
ATOM 3868 C C . GLU B 1 199 ? -7.625 23.047 20.062 1 92.75 199 GLU B C 1
ATOM 3870 O O . GLU B 1 199 ? -6.973 24.016 19.641 1 92.75 199 GLU B O 1
ATOM 3875 N N . TYR B 1 200 ? -7.215 21.828 20.094 1 92.12 200 TYR B N 1
ATOM 3876 C CA . TYR B 1 200 ? -5.895 21.484 19.578 1 92.12 200 TYR B CA 1
ATOM 3877 C C . TYR B 1 200 ? -5.781 21.891 18.109 1 92.12 200 TYR B C 1
ATOM 3879 O O . TYR B 1 200 ? -4.824 22.562 17.703 1 92.12 200 TYR B O 1
ATOM 3887 N N . LEU B 1 201 ? -6.738 21.453 17.344 1 94.81 201 LEU B N 1
ATOM 3888 C CA . LEU B 1 201 ? -6.703 21.703 15.898 1 94.81 201 LEU B CA 1
ATOM 3889 C C . LEU B 1 201 ? -6.668 23.188 15.609 1 94.81 201 LEU B C 1
ATOM 3891 O O . LEU B 1 201 ? -5.91 23.641 14.75 1 94.81 201 LEU B O 1
ATOM 3895 N N . ILE B 1 202 ? -7.465 23.938 16.328 1 93.12 202 ILE B N 1
ATOM 3896 C CA . ILE B 1 202 ? -7.484 25.391 16.141 1 93.12 202 ILE B CA 1
ATOM 3897 C C . ILE B 1 202 ? -6.125 25.969 16.531 1 93.12 202 ILE B C 1
ATOM 3899 O O . ILE B 1 202 ? -5.555 26.781 15.781 1 93.12 202 ILE B O 1
ATOM 3903 N N . SER B 1 203 ? -5.621 25.547 17.609 1 88.81 203 SER B N 1
ATOM 3904 C CA . SER B 1 203 ? -4.355 26.062 18.125 1 88.81 203 SER B CA 1
ATOM 3905 C C . SER B 1 203 ? -3.205 25.75 17.172 1 88.81 203 SER B C 1
ATOM 3907 O O . SER B 1 203 ? -2.232 26.5 17.094 1 88.81 203 SER B O 1
ATOM 3909 N N . MET B 1 204 ? -3.381 24.641 16.453 1 88.81 204 MET B N 1
ATOM 3910 C CA . MET B 1 204 ? -2.311 24.188 15.57 1 88.81 204 MET B CA 1
ATOM 3911 C C . MET B 1 204 ? -2.516 24.719 14.156 1 88.81 204 MET B C 1
ATOM 3913 O O . MET B 1 204 ? -1.84 24.297 13.219 1 88.81 204 MET B O 1
ATOM 3917 N N . GLY B 1 205 ? -3.482 25.578 14.047 1 91 205 GLY B N 1
ATOM 3918 C CA . GLY B 1 205 ? -3.65 26.297 12.789 1 91 205 GLY B CA 1
ATOM 3919 C C . GLY B 1 205 ? -4.527 25.562 11.797 1 91 205 GLY B C 1
ATOM 3920 O O . GLY B 1 205 ? -4.348 25.703 10.586 1 91 205 GLY B O 1
ATOM 3921 N N . CYS B 1 206 ? -5.395 24.688 12.273 1 94.56 206 CYS B N 1
ATOM 3922 C CA . CYS B 1 206 ? -6.312 23.969 11.398 1 94.56 206 CYS B CA 1
ATOM 3923 C C . CYS B 1 206 ? -7.762 24.25 11.781 1 94.56 206 CYS B C 1
ATOM 3925 O O . CYS B 1 206 ? -8.492 23.328 12.164 1 94.56 206 CYS B O 1
ATOM 3927 N N . PRO B 1 207 ? -8.18 25.5 11.617 1 95.5 207 PRO B N 1
ATOM 3928 C CA . PRO B 1 207 ? -9.57 25.844 11.922 1 95.5 207 PRO B CA 1
ATOM 3929 C C . PRO B 1 207 ? -10.5 25.641 10.727 1 95.5 207 PRO B C 1
ATOM 3931 O O . PRO B 1 207 ? -10.047 25.297 9.641 1 95.5 207 PRO B O 1
ATOM 3934 N N . GLY B 1 208 ? -11.781 25.75 10.945 1 96.06 208 GLY B N 1
ATOM 3935 C CA . GLY B 1 208 ? -12.742 25.969 9.875 1 96.06 208 GLY B CA 1
ATOM 3936 C C . GLY B 1 208 ? -13.211 24.672 9.234 1 96.06 208 GLY B C 1
ATOM 3937 O O . GLY B 1 208 ? -13.648 24.688 8.078 1 96.06 208 GLY B O 1
ATOM 3938 N N . TRP B 1 209 ? -13.062 23.547 9.906 1 97.38 209 TRP B N 1
ATOM 3939 C CA . TRP B 1 209 ? -13.625 22.312 9.359 1 97.38 209 TRP B CA 1
ATOM 3940 C C . TRP B 1 209 ? -15.141 22.328 9.445 1 97.38 209 TRP B C 1
ATOM 3942 O O . TRP B 1 209 ? -15.719 23.062 10.242 1 97.38 209 TRP B O 1
ATOM 3952 N N . SER B 1 210 ? -15.781 21.562 8.602 1 96.88 210 SER B N 1
ATOM 3953 C CA . SER B 1 210 ? -17.234 21.516 8.555 1 96.88 210 SER B CA 1
ATOM 3954 C C . SER B 1 210 ? -17.797 20.656 9.688 1 96.88 210 SER B C 1
ATOM 3956 O O . SER B 1 210 ? -18.812 20.984 10.281 1 96.88 210 SER B O 1
ATOM 3958 N N . SER B 1 211 ? -17.141 19.547 9.875 1 97.12 211 SER B N 1
ATOM 3959 C CA . SER B 1 211 ? -17.578 18.625 10.922 1 97.12 211 SER B CA 1
ATOM 3960 C C . SER B 1 211 ? -16.406 17.797 11.445 1 97.12 211 SER B C 1
ATOM 3962 O O . SER B 1 211 ? -15.414 17.609 10.742 1 97.12 211 SER B O 1
ATOM 3964 N N . LEU B 1 212 ? -16.531 17.422 12.688 1 98.25 212 LEU B N 1
ATOM 3965 C CA . LEU B 1 212 ? -15.57 16.531 13.344 1 98.25 212 LEU B CA 1
ATOM 3966 C C . LEU B 1 212 ? -16.25 15.273 13.852 1 98.25 212 LEU B C 1
ATOM 3968 O O . LEU B 1 212 ? -17.125 15.336 14.711 1 98.25 212 LEU B O 1
ATOM 3972 N N . ILE B 1 213 ? -15.812 14.164 13.289 1 98.25 213 ILE B N 1
ATOM 3973 C CA . ILE B 1 213 ? -16.422 12.875 13.625 1 98.25 213 ILE B CA 1
ATOM 3974 C C . ILE B 1 213 ? -15.531 12.141 14.625 1 98.25 213 ILE B C 1
ATOM 3976 O O . ILE B 1 213 ? -14.383 11.805 14.32 1 98.25 213 ILE B O 1
ATOM 3980 N N . MET B 1 214 ? -16.047 11.922 15.82 1 97.56 214 MET B N 1
ATOM 3981 C CA . MET B 1 214 ? -15.383 11.164 16.875 1 97.56 214 MET B CA 1
ATOM 3982 C C . MET B 1 214 ? -16.172 9.922 17.234 1 97.56 214 MET B C 1
ATOM 3984 O O . MET B 1 214 ? -17.328 9.781 16.828 1 97.56 214 MET B O 1
ATOM 3988 N N . ARG B 1 215 ? -15.523 9.055 17.969 1 97.06 215 ARG B N 1
ATOM 3989 C CA . ARG B 1 215 ? -16.172 7.781 18.25 1 97.06 215 ARG B CA 1
ATOM 3990 C C . ARG B 1 215 ? -16.875 7.812 19.609 1 97.06 215 ARG B C 1
ATOM 3992 O O . ARG B 1 215 ? -16.266 8.211 20.609 1 97.06 215 ARG B O 1
ATOM 3999 N N . LYS B 1 216 ? -18.094 7.371 19.641 1 96.44 216 LYS B N 1
ATOM 4000 C CA . LYS B 1 216 ? -18.812 7.199 20.891 1 96.44 216 LYS B CA 1
ATOM 4001 C C . LYS B 1 216 ? -18.234 6.027 21.688 1 96.44 216 LYS B C 1
ATOM 4003 O O . LYS B 1 216 ? -17.547 5.168 21.141 1 96.44 216 LYS B O 1
ATOM 4008 N N . GLU B 1 217 ? -18.609 5.949 22.969 1 94.25 217 GLU B N 1
ATOM 4009 C CA . GLU B 1 217 ? -18.062 4.922 23.844 1 94.25 217 GLU B CA 1
ATOM 4010 C C . GLU B 1 217 ? -18.422 3.521 23.359 1 94.25 217 GLU B C 1
ATOM 4012 O O . GLU B 1 217 ? -17.562 2.631 23.344 1 94.25 217 GLU B O 1
ATOM 4017 N N . ASN B 1 218 ? -19.594 3.314 22.891 1 94 218 ASN B N 1
ATOM 4018 C CA . ASN B 1 218 ? -20.047 2.002 22.438 1 94 218 ASN B CA 1
ATOM 4019 C C . ASN B 1 218 ? -19.453 1.631 21.094 1 94 218 ASN B C 1
ATOM 4021 O O . ASN B 1 218 ? -19.5 0.467 20.688 1 94 218 ASN B O 1
ATOM 4025 N N . GLU B 1 219 ? -18.906 2.646 20.391 1 94.5 219 GLU B N 1
ATOM 4026 C CA . GLU B 1 219 ? -18.328 2.424 19.078 1 94.5 219 GLU B CA 1
ATOM 4027 C C . GLU B 1 219 ? -16.844 2.092 19.172 1 94.5 219 GLU B C 1
ATOM 4029 O O . GLU B 1 219 ? -16.219 1.682 18.188 1 94.5 219 GLU B O 1
ATOM 4034 N N . MET B 1 220 ? -16.297 2.197 20.375 1 92.56 220 MET B N 1
ATOM 4035 C CA . MET B 1 220 ? -14.867 1.986 20.578 1 92.56 220 MET B CA 1
ATOM 4036 C C . MET B 1 220 ? -14.5 0.518 20.391 1 92.56 220 MET B C 1
ATOM 4038 O O . MET B 1 220 ? -13.344 0.19 20.141 1 92.56 220 MET B O 1
ATOM 4042 N N . GLN B 1 221 ? -15.453 -0.417 20.422 1 91.12 221 GLN B N 1
ATOM 4043 C CA . GLN B 1 221 ? -15.195 -1.847 20.297 1 91.12 221 GLN B CA 1
ATOM 4044 C C . GLN B 1 221 ? -15.227 -2.293 18.844 1 91.12 221 GLN B C 1
ATOM 4046 O O . GLN B 1 221 ? -14.773 -3.391 18.516 1 91.12 221 GLN B O 1
ATOM 4051 N N . MET B 1 222 ? -15.703 -1.426 18.016 1 88.5 222 MET B N 1
ATOM 4052 C CA . MET B 1 222 ? -15.758 -1.727 16.594 1 88.5 222 MET B CA 1
ATOM 4053 C C . MET B 1 222 ? -14.391 -1.523 15.945 1 88.5 222 MET B C 1
ATOM 4055 O O . MET B 1 222 ? -13.633 -0.641 16.344 1 88.5 222 MET B O 1
ATOM 4059 N N . SER B 1 223 ? -14.094 -2.395 14.898 1 86.94 223 SER B N 1
ATOM 4060 C CA . SER B 1 223 ? -12.93 -2.066 14.078 1 86.94 223 SER B CA 1
ATOM 4061 C C . SER B 1 223 ? -13.086 -0.699 13.414 1 86.94 223 SER B C 1
ATOM 4063 O O . SER B 1 223 ? -14.203 -0.292 13.078 1 86.94 223 SER B O 1
ATOM 4065 N N . PHE B 1 224 ? -12.016 -0.048 13.281 1 89.62 224 PHE B N 1
ATOM 4066 C CA . PHE B 1 224 ? -12.125 1.302 12.734 1 89.62 224 PHE B CA 1
ATOM 4067 C C . PHE B 1 224 ? -12.672 1.273 11.312 1 89.62 224 PHE B C 1
ATOM 4069 O O . PHE B 1 224 ? -13.422 2.166 10.914 1 89.62 224 PHE B O 1
ATOM 4076 N N . GLN B 1 225 ? -12.258 0.294 10.555 1 88.56 225 GLN B N 1
ATOM 4077 C CA . GLN B 1 225 ? -12.766 0.187 9.195 1 88.56 225 GLN B CA 1
ATOM 4078 C C . GLN B 1 225 ? -14.289 0.104 9.18 1 88.56 225 GLN B C 1
ATOM 4080 O O . GLN B 1 225 ? -14.945 0.763 8.367 1 88.56 225 GLN B O 1
ATOM 4085 N N . GLU B 1 226 ? -14.844 -0.717 10.039 1 87.88 226 GLU B N 1
ATOM 4086 C CA . GLU B 1 226 ? -16.297 -0.835 10.148 1 87.88 226 GLU B CA 1
ATOM 4087 C C . GLU B 1 226 ? -16.922 0.485 10.578 1 87.88 226 GLU B C 1
ATOM 4089 O O . GLU B 1 226 ? -17.922 0.916 10.008 1 87.88 226 GLU B O 1
ATOM 4094 N N . TYR B 1 227 ? -16.328 1.062 11.555 1 94.25 227 TYR B N 1
ATOM 4095 C CA . TYR B 1 227 ? -16.828 2.314 12.102 1 94.25 227 TYR B CA 1
ATOM 4096 C C . TYR B 1 227 ? -16.875 3.398 11.031 1 94.25 227 TYR B C 1
ATOM 4098 O O . TYR B 1 227 ? -17.938 4.004 10.797 1 94.25 227 TYR B O 1
ATOM 4106 N N . ILE B 1 228 ? -15.758 3.631 10.32 1 95.12 228 ILE B N 1
ATOM 4107 C CA . ILE B 1 228 ? -15.664 4.742 9.375 1 95.12 228 ILE B CA 1
ATOM 4108 C C . ILE B 1 228 ? -16.531 4.461 8.156 1 95.12 228 ILE B C 1
ATOM 4110 O O . ILE B 1 228 ? -17.094 5.383 7.559 1 95.12 228 ILE B O 1
ATOM 4114 N N . SER B 1 229 ? -16.688 3.188 7.773 1 92.19 229 SER B N 1
ATOM 4115 C CA . SER B 1 229 ? -17.594 2.832 6.691 1 92.19 229 SER B CA 1
ATOM 4116 C C . SER B 1 229 ? -19.031 3.217 7.027 1 92.19 229 SER B C 1
ATOM 4118 O O . SER B 1 229 ? -19.766 3.721 6.172 1 92.19 229 SER B O 1
ATOM 4120 N N . GLY B 1 230 ? -19.391 2.941 8.289 1 93.81 230 GLY B N 1
ATOM 4121 C CA . GLY B 1 230 ? -20.703 3.361 8.742 1 93.81 230 GLY B CA 1
ATOM 4122 C C . GLY B 1 230 ? -20.906 4.863 8.672 1 93.81 230 GLY B C 1
ATOM 4123 O O . GLY B 1 230 ? -21.969 5.336 8.258 1 93.81 230 GLY B O 1
ATOM 4124 N N . GLN B 1 231 ? -19.891 5.566 9.07 1 96.62 231 GLN B N 1
ATOM 4125 C CA . GLN B 1 231 ? -19.969 7.023 9.023 1 96.62 231 GLN B CA 1
ATOM 4126 C C . GLN B 1 231 ? -20.094 7.523 7.586 1 96.62 231 GLN B C 1
ATOM 4128 O O . GLN B 1 231 ? -20.828 8.469 7.312 1 96.62 231 GLN B O 1
ATOM 4133 N N . ARG B 1 232 ? -19.406 6.875 6.68 1 96.69 232 ARG B N 1
ATOM 4134 C CA . ARG B 1 232 ? -19.469 7.258 5.273 1 96.69 232 ARG B CA 1
ATOM 4135 C C . ARG B 1 232 ? -20.875 7.043 4.711 1 96.69 232 ARG B C 1
ATOM 4137 O O . ARG B 1 232 ? -21.359 7.855 3.926 1 96.69 232 ARG B O 1
ATOM 4144 N N . ILE B 1 233 ? -21.484 6.016 5.145 1 95 233 ILE B N 1
ATOM 4145 C CA . ILE B 1 233 ? -22.859 5.738 4.719 1 95 233 ILE B CA 1
ATOM 4146 C C . ILE B 1 233 ? -23.781 6.848 5.211 1 95 233 ILE B C 1
ATOM 4148 O O . ILE B 1 233 ? -24.625 7.352 4.453 1 95 233 ILE B O 1
ATOM 4152 N N . ILE B 1 234 ? -23.625 7.215 6.434 1 96.44 234 ILE B N 1
ATOM 4153 C CA . ILE B 1 234 ? -24.453 8.258 7.031 1 96.44 234 ILE B CA 1
ATOM 4154 C C . ILE B 1 234 ? -24.281 9.562 6.266 1 96.44 234 ILE B C 1
ATOM 4156 O O . ILE B 1 234 ? -25.25 10.227 5.918 1 96.44 234 ILE B O 1
ATOM 4160 N N . LEU B 1 235 ? -23.031 9.93 5.977 1 97 235 LEU B N 1
ATOM 4161 C CA . LEU B 1 235 ? -22.734 11.164 5.25 1 97 235 LEU B CA 1
ATOM 4162 C C . LEU B 1 235 ? -23.391 11.148 3.871 1 97 235 LEU B C 1
ATOM 4164 O O . LEU B 1 235 ? -23.969 12.148 3.445 1 97 235 LEU B O 1
ATOM 4168 N N . GLN B 1 236 ? -23.297 10.039 3.223 1 95.81 236 GLN B N 1
ATOM 4169 C CA . GLN B 1 236 ? -23.844 9.945 1.871 1 95.81 236 GLN B CA 1
ATOM 4170 C C . GLN B 1 236 ? -25.359 9.914 1.895 1 95.81 236 GLN B C 1
ATOM 4172 O O . GLN B 1 236 ? -26.016 10.438 0.988 1 95.81 236 GLN B O 1
ATOM 4177 N N . ARG B 1 237 ? -25.938 9.312 2.889 1 95.62 237 ARG B N 1
ATOM 4178 C CA . ARG B 1 237 ? -27.391 9.32 3.051 1 95.62 237 ARG B CA 1
ATOM 4179 C C . ARG B 1 237 ? -27.906 10.727 3.303 1 95.62 237 ARG B C 1
ATOM 4181 O O . ARG B 1 237 ? -29.047 11.055 2.943 1 95.62 237 ARG B O 1
ATOM 4188 N N . GLU B 1 238 ? -27.078 11.539 3.859 1 95.75 238 GLU B N 1
ATOM 4189 C CA . GLU B 1 238 ? -27.422 12.938 4.102 1 95.75 238 GLU B CA 1
ATOM 4190 C C . GLU B 1 238 ? -27.25 13.773 2.838 1 95.75 238 GLU B C 1
ATOM 4192 O O . GLU B 1 238 ? -27.453 14.992 2.863 1 95.75 238 GLU B O 1
ATOM 4197 N N . GLY B 1 239 ? -26.797 13.164 1.764 1 95.5 239 GLY B N 1
ATOM 4198 C CA . GLY B 1 239 ? -26.734 13.828 0.471 1 95.5 239 GLY B CA 1
ATOM 4199 C C . GLY B 1 239 ? -25.359 14.383 0.161 1 95.5 239 GLY B C 1
ATOM 4200 O O . GLY B 1 239 ? -25.188 15.148 -0.792 1 95.5 239 GLY B O 1
ATOM 4201 N N . LEU B 1 240 ? -24.406 14.062 0.958 1 96.88 240 LEU B N 1
ATOM 4202 C CA . LEU B 1 240 ? -23.047 14.531 0.726 1 96.88 240 LEU B CA 1
ATOM 4203 C C . LEU B 1 240 ? -22.281 13.586 -0.199 1 96.88 240 LEU B C 1
ATOM 4205 O O . LEU B 1 240 ? -22.547 12.375 -0.201 1 96.88 240 LEU B O 1
ATOM 4209 N N . ARG B 1 241 ? -21.438 14.125 -1.018 1 96.88 241 ARG B N 1
ATOM 4210 C CA . ARG B 1 241 ? -20.594 13.359 -1.919 1 96.88 241 ARG B CA 1
ATOM 4211 C C . ARG B 1 241 ? -19.141 13.383 -1.462 1 96.88 241 ARG B C 1
ATOM 4213 O O . ARG B 1 241 ? -18.531 14.453 -1.369 1 96.88 241 ARG B O 1
ATOM 4220 N N . ILE B 1 242 ? -18.641 12.242 -1.185 1 97.19 242 ILE B N 1
ATOM 4221 C CA . ILE B 1 242 ? -17.25 12.148 -0.745 1 97.19 242 ILE B CA 1
ATOM 4222 C C . ILE B 1 242 ? -16.328 12.164 -1.958 1 97.19 242 ILE B C 1
ATOM 4224 O O . ILE B 1 242 ? -16.297 11.211 -2.736 1 97.19 242 ILE B O 1
ATOM 4228 N N . ILE B 1 243 ? -15.555 13.227 -2.098 1 97.5 243 ILE B N 1
ATOM 4229 C CA . ILE B 1 243 ? -14.688 13.398 -3.258 1 97.5 243 ILE B CA 1
ATOM 4230 C C . ILE B 1 243 ? -13.336 12.734 -2.996 1 97.5 243 ILE B C 1
ATOM 4232 O O . ILE B 1 243 ? -12.719 12.188 -3.91 1 97.5 243 ILE B O 1
ATOM 4236 N N . ALA B 1 244 ? -12.914 12.789 -1.755 1 97.75 244 ALA B N 1
ATOM 4237 C CA . ALA B 1 244 ? -11.617 12.203 -1.422 1 97.75 244 ALA B CA 1
ATOM 4238 C C . ALA B 1 244 ? -11.531 11.875 0.065 1 97.75 244 ALA B C 1
ATOM 4240 O O . ALA B 1 244 ? -12.242 12.461 0.881 1 97.75 244 ALA B O 1
ATOM 4241 N N . VAL B 1 245 ? -10.758 10.891 0.352 1 97.88 245 VAL B N 1
ATOM 4242 C CA . VAL B 1 245 ? -10.406 10.531 1.723 1 97.88 245 VAL B CA 1
ATOM 4243 C C . VAL B 1 245 ? -8.891 10.547 1.891 1 97.88 245 VAL B C 1
ATOM 4245 O O . VAL B 1 245 ? -8.164 9.969 1.078 1 97.88 245 VAL B O 1
ATOM 4248 N N . ILE B 1 246 ? -8.406 11.227 2.91 1 98.19 246 ILE B N 1
ATOM 4249 C CA . ILE B 1 246 ? -6.977 11.383 3.158 1 98.19 246 ILE B CA 1
ATOM 4250 C C . ILE B 1 246 ? -6.629 10.836 4.543 1 98.19 246 ILE B C 1
ATOM 4252 O O . ILE B 1 246 ? -7.195 11.273 5.547 1 98.19 246 ILE B O 1
ATOM 4256 N N . SER B 1 247 ? -5.719 9.898 4.594 1 96.31 247 SER B N 1
ATOM 4257 C CA . SER B 1 247 ? -5.312 9.305 5.863 1 96.31 247 SER B CA 1
ATOM 4258 C C . SER B 1 247 ? -3.963 8.602 5.738 1 96.31 247 SER B C 1
ATOM 4260 O O . SER B 1 247 ? -3.615 8.094 4.672 1 96.31 247 SER B O 1
ATOM 4262 N N . SER B 1 248 ? -3.254 8.539 6.82 1 94 248 SER B N 1
ATOM 4263 C CA . SER B 1 248 ? -2.023 7.758 6.855 1 94 248 SER B CA 1
ATOM 4264 C C . SER B 1 248 ? -2.312 6.293 7.164 1 94 248 SER B C 1
ATOM 4266 O O . SER B 1 248 ? -1.435 5.438 7.02 1 94 248 SER B O 1
ATOM 4268 N N . ARG B 1 249 ? -3.508 6.02 7.496 1 91 249 ARG B N 1
ATOM 4269 C CA . ARG B 1 249 ? -3.863 4.668 7.91 1 91 249 ARG B CA 1
ATOM 4270 C C . ARG B 1 249 ? -4.703 3.971 6.844 1 91 249 ARG B C 1
ATOM 4272 O O . ARG B 1 249 ? -5.711 4.516 6.387 1 91 249 ARG B O 1
ATOM 4279 N N . MET B 1 250 ? -4.297 2.793 6.602 1 88.56 250 MET B N 1
ATOM 4280 C CA . MET B 1 250 ? -4.906 2.037 5.508 1 88.56 250 MET B CA 1
ATOM 4281 C C . MET B 1 250 ? -6.352 1.676 5.84 1 88.56 250 MET B C 1
ATOM 4283 O O . MET B 1 250 ? -7.199 1.611 4.945 1 88.56 250 MET B O 1
ATOM 4287 N N . ASP B 1 251 ? -6.672 1.446 7.039 1 87.69 251 ASP B N 1
ATOM 4288 C CA . ASP B 1 251 ? -8.008 1.007 7.422 1 87.69 251 ASP B CA 1
ATOM 4289 C C . ASP B 1 251 ? -9.047 2.092 7.137 1 87.69 251 ASP B C 1
ATOM 4291 O O . ASP B 1 251 ? -10.234 1.801 7.004 1 87.69 251 ASP B O 1
ATOM 4295 N N . ALA B 1 252 ? -8.562 3.318 7.043 1 92.31 252 ALA B N 1
ATOM 4296 C CA . ALA B 1 252 ? -9.461 4.418 6.707 1 92.31 252 ALA B CA 1
ATOM 4297 C C . ALA B 1 252 ? -9.711 4.484 5.203 1 92.31 252 ALA B C 1
ATOM 4299 O O . ALA B 1 252 ? -10.641 5.156 4.75 1 92.31 252 ALA B O 1
ATOM 4300 N N . LEU B 1 253 ? -8.906 3.828 4.422 1 92.19 253 LEU B N 1
ATOM 4301 C CA . LEU B 1 253 ? -8.914 3.992 2.971 1 92.19 253 LEU B CA 1
ATOM 4302 C C . LEU B 1 253 ? -9.445 2.738 2.285 1 92.19 253 LEU B C 1
ATOM 4304 O O . LEU B 1 253 ? -9.234 2.543 1.087 1 92.19 253 LEU B O 1
ATOM 4308 N N . ARG B 1 254 ? -10.07 1.921 3.088 1 83.38 254 ARG B N 1
ATOM 4309 C CA . ARG B 1 254 ? -10.633 0.68 2.564 1 83.38 254 ARG B CA 1
ATOM 4310 C C . ARG B 1 254 ? -12.094 0.521 2.979 1 83.38 254 ARG B C 1
ATOM 4312 O O . ARG B 1 254 ? -12.609 1.306 3.777 1 83.38 254 ARG B O 1
ATOM 4319 N N . GLY B 1 255 ? -12.789 -0.46 2.291 1 79.31 255 GLY B N 1
ATOM 4320 C CA . GLY B 1 255 ? -14.18 -0.727 2.625 1 79.31 255 GLY B CA 1
ATOM 4321 C C . GLY B 1 255 ? -15.156 -0.103 1.648 1 79.31 255 GLY B C 1
ATOM 4322 O O . GLY B 1 255 ? -14.75 0.487 0.646 1 79.31 255 GLY B O 1
ATOM 4323 N N . PRO B 1 256 ? -16.328 -0.273 2.018 1 80.19 256 PRO B N 1
ATOM 4324 C CA . PRO B 1 256 ? -17.359 0.255 1.115 1 80.19 256 PRO B CA 1
ATOM 4325 C C . PRO B 1 256 ? -17.578 1.757 1.284 1 80.19 256 PRO B C 1
ATOM 4327 O O . PRO B 1 256 ? -17.141 2.34 2.279 1 80.19 256 PRO B O 1
ATOM 4330 N N . TYR B 1 257 ? -18.047 2.428 0.257 1 84.19 257 TYR B N 1
ATOM 4331 C CA . TYR B 1 257 ? -18.516 3.811 0.268 1 84.19 257 TYR B CA 1
ATOM 4332 C C . TYR B 1 257 ? -17.344 4.773 0.439 1 84.19 257 TYR B C 1
ATOM 4334 O O . TYR B 1 257 ? -17.438 5.742 1.194 1 84.19 257 TYR B O 1
ATOM 4342 N N . LEU B 1 258 ? -16.234 4.547 -0.118 1 86.38 258 LEU B N 1
ATOM 4343 C CA . LEU B 1 258 ? -14.984 5.297 0.053 1 86.38 258 LEU B CA 1
ATOM 4344 C C . LEU B 1 258 ? -15.078 6.656 -0.63 1 86.38 258 LEU B C 1
ATOM 4346 O O . LEU B 1 258 ? -14.43 7.617 -0.2 1 86.38 258 LEU B O 1
ATOM 4350 N N . GLY B 1 259 ? -15.773 6.777 -1.621 1 88.12 259 GLY B N 1
ATOM 4351 C CA . GLY B 1 259 ? -15.766 7.984 -2.432 1 88.12 259 GLY B CA 1
ATOM 4352 C C . GLY B 1 259 ? -14.93 7.852 -3.691 1 88.12 259 GLY B C 1
ATOM 4353 O O . GLY B 1 259 ? -14.734 6.75 -4.203 1 88.12 259 GLY B O 1
ATOM 4354 N N . ASN B 1 260 ? -14.43 8.953 -4.191 1 90.12 260 ASN B N 1
ATOM 4355 C CA . ASN B 1 260 ? -13.852 8.984 -5.527 1 90.12 260 ASN B CA 1
ATOM 4356 C C . ASN B 1 260 ? -12.352 8.703 -5.492 1 90.12 260 ASN B C 1
ATOM 4358 O O . ASN B 1 260 ? -11.836 7.922 -6.297 1 90.12 260 ASN B O 1
ATOM 4362 N N . ARG B 1 261 ? -11.664 9.367 -4.492 1 95.06 261 ARG B N 1
ATOM 4363 C CA . ARG B 1 261 ? -10.211 9.25 -4.512 1 95.06 261 ARG B CA 1
ATOM 4364 C C . ARG B 1 261 ? -9.656 9.078 -3.104 1 95.06 261 ARG B C 1
ATOM 4366 O O . ARG B 1 261 ? -10.094 9.75 -2.168 1 95.06 261 ARG B O 1
ATOM 4373 N N . MET B 1 262 ? -8.688 8.18 -2.973 1 95.81 262 MET B N 1
ATOM 4374 C CA . MET B 1 262 ? -8.023 7.938 -1.694 1 95.81 262 MET B CA 1
ATOM 4375 C C . MET B 1 262 ? -6.57 8.398 -1.738 1 95.81 262 MET B C 1
ATOM 4377 O O . MET B 1 262 ? -5.859 8.117 -2.703 1 95.81 262 MET B O 1
ATOM 4381 N N . PHE B 1 263 ? -6.148 9.086 -0.722 1 97.25 263 PHE B N 1
ATOM 4382 C CA . PHE B 1 263 ? -4.754 9.492 -0.578 1 97.25 263 PHE B CA 1
ATOM 4383 C C . PHE B 1 263 ? -4.168 8.969 0.729 1 97.25 263 PHE B C 1
ATOM 4385 O O . PHE B 1 263 ? -4.695 9.25 1.808 1 97.25 263 PHE B O 1
ATOM 4392 N N . LYS B 1 264 ? -3.084 8.289 0.588 1 95.5 264 LYS B N 1
ATOM 4393 C CA . LYS B 1 264 ? -2.457 7.699 1.768 1 95.5 264 LYS B CA 1
ATOM 4394 C C . LYS B 1 264 ? -1.13 8.383 2.084 1 95.5 264 LYS B C 1
ATOM 4396 O O . LYS B 1 264 ? -0.157 8.234 1.342 1 95.5 264 LYS B O 1
ATOM 4401 N N . PHE B 1 265 ? -1.088 9.047 3.26 1 95.56 265 PHE B N 1
ATOM 4402 C CA . PHE B 1 265 ? 0.191 9.547 3.752 1 95.56 265 PHE B CA 1
ATOM 4403 C C . PHE B 1 265 ? 1.087 8.398 4.191 1 95.56 265 PHE B C 1
ATOM 4405 O O . PHE B 1 265 ? 0.597 7.367 4.664 1 95.56 265 PHE B O 1
ATOM 4412 N N . PRO B 1 266 ? 2.402 8.609 3.953 1 92.44 266 PRO B N 1
ATOM 4413 C CA . PRO B 1 266 ? 3.307 7.582 4.488 1 92.44 266 PRO B CA 1
ATOM 4414 C C . PRO B 1 266 ? 3.283 7.516 6.012 1 92.44 266 PRO B C 1
ATOM 4416 O O . PRO B 1 266 ? 2.893 8.484 6.672 1 92.44 266 PRO B O 1
ATOM 4419 N N . SER B 1 267 ? 3.428 6.422 6.551 1 81.44 267 SER B N 1
ATOM 4420 C CA . SER B 1 267 ? 3.518 6.246 7.996 1 81.44 267 SER B CA 1
ATOM 4421 C C . SER B 1 267 ? 4.844 5.613 8.398 1 81.44 267 SER B C 1
ATOM 4423 O O . SER B 1 267 ? 5.281 4.637 7.785 1 81.44 267 SER B O 1
ATOM 4425 N N . PRO B 1 268 ? 5.484 6.375 9.172 1 71 268 PRO B N 1
ATOM 4426 C CA . PRO B 1 268 ? 6.668 5.668 9.672 1 71 268 PRO B CA 1
ATOM 4427 C C . PRO B 1 268 ? 6.316 4.402 10.445 1 71 268 PRO B C 1
ATOM 4429 O O . PRO B 1 268 ? 5.227 4.309 11.016 1 71 268 PRO B O 1
ATOM 4432 N N . MET B 1 269 ? 6.547 3.137 10.039 1 54.09 269 MET B N 1
ATOM 4433 C CA . MET B 1 269 ? 6.219 1.752 10.367 1 54.09 269 MET B CA 1
ATOM 4434 C C . MET B 1 269 ? 5.828 1.619 11.836 1 54.09 269 MET B C 1
ATOM 4436 O O . MET B 1 269 ? 4.957 0.817 12.18 1 54.09 269 MET B O 1
ATOM 4440 N N . PHE B 1 270 ? 6.453 2.115 12.891 1 49.69 270 PHE B N 1
ATOM 4441 C CA . PHE B 1 270 ? 6.449 1.63 14.266 1 49.69 270 PHE B CA 1
ATOM 4442 C C . PHE B 1 270 ? 5.441 2.398 15.109 1 49.69 270 PHE B C 1
ATOM 4444 O O . PHE B 1 270 ? 5.234 2.08 16.281 1 49.69 270 PHE B O 1
ATOM 4451 N N . ARG B 1 271 ? 4.828 3.367 14.766 1 48.06 271 ARG B N 1
ATOM 4452 C CA . ARG B 1 271 ? 4.441 4.199 15.898 1 48.06 271 ARG B CA 1
ATOM 4453 C C . ARG B 1 271 ? 3.008 3.912 16.328 1 48.06 271 ARG B C 1
ATOM 4455 O O . ARG B 1 271 ? 2.469 4.594 17.203 1 48.06 271 ARG B O 1
ATOM 4462 N N . HIS B 1 272 ? 2.295 2.963 15.633 1 42.84 272 HIS B N 1
ATOM 4463 C CA . HIS B 1 272 ? 0.917 2.943 16.109 1 42.84 272 HIS B CA 1
ATOM 4464 C C . HIS B 1 272 ? 0.825 2.338 17.5 1 42.84 272 HIS B C 1
ATOM 4466 O O . HIS B 1 272 ? -0.213 2.439 18.172 1 42.84 272 HIS B O 1
ATOM 4472 N N . SER B 1 273 ? 1.618 1.427 17.875 1 37.78 273 SER B N 1
ATOM 4473 C CA . SER B 1 273 ? 1.281 0.635 19.047 1 37.78 273 SER B CA 1
ATOM 4474 C C . SER B 1 273 ? 1.214 1.505 20.297 1 37.78 273 SER B C 1
ATOM 4476 O O . SER B 1 273 ? 0.703 1.074 21.328 1 37.78 273 SER B O 1
ATOM 4478 N N . MET B 1 274 ? 1.844 2.615 20.344 1 34.25 274 MET B N 1
ATOM 4479 C CA . MET B 1 274 ? 1.823 3.26 21.656 1 34.25 274 MET B CA 1
ATOM 4480 C C . MET B 1 274 ? 0.46 3.885 21.922 1 34.25 274 MET B C 1
ATOM 4482 O O . MET B 1 274 ? 0.243 4.461 23 1 34.25 274 MET B O 1
ATOM 4486 N N . GLU B 1 275 ? -0.352 3.908 21.078 1 38.41 275 GLU B N 1
ATOM 4487 C CA . GLU B 1 275 ? -1.597 4.645 21.266 1 38.41 275 GLU B CA 1
ATOM 4488 C C . GLU B 1 275 ? -2.527 3.91 22.234 1 38.41 275 GLU B C 1
ATOM 4490 O O . GLU B 1 275 ? -3.393 4.523 22.859 1 38.41 275 GLU B O 1
ATOM 4495 N N . ASN B 1 276 ? -2.527 2.65 22.234 1 36.97 276 ASN B N 1
ATOM 4496 C CA . ASN B 1 276 ? -3.41 1.993 23.188 1 36.97 276 ASN B CA 1
ATOM 4497 C C . ASN B 1 276 ? -3.014 2.309 24.641 1 36.97 276 ASN B C 1
ATOM 4499 O O . ASN B 1 276 ? -3.785 2.064 25.562 1 36.97 276 ASN B O 1
ATOM 4503 N N . HIS B 1 277 ? -1.856 2.734 24.891 1 34.34 277 HIS B N 1
ATOM 4504 C CA . HIS B 1 277 ? -1.454 2.922 26.281 1 34.34 277 HIS B CA 1
ATOM 4505 C C . HIS B 1 277 ? -1.914 4.273 26.812 1 34.34 277 HIS B C 1
ATOM 4507 O O . HIS B 1 277 ? -1.898 4.512 28.016 1 34.34 277 HIS B O 1
ATOM 4513 N N . VAL B 1 278 ? -2.193 5.246 26.094 1 37.09 278 VAL B N 1
ATOM 4514 C CA . VAL B 1 278 ? -2.58 6.523 26.688 1 37.09 278 VAL B CA 1
ATOM 4515 C C . VAL B 1 278 ? -3.943 6.391 27.359 1 37.09 278 VAL B C 1
ATOM 4517 O O . VAL B 1 278 ? -4.32 7.227 28.188 1 37.09 278 VAL B O 1
ATOM 4520 N N . GLU B 1 279 ? -4.738 5.496 27.031 1 37.53 279 GLU B N 1
ATOM 4521 C CA . GLU B 1 279 ? -6.016 5.355 27.719 1 37.53 279 GLU B CA 1
ATOM 4522 C C . GLU B 1 279 ? -5.816 5.074 29.203 1 37.53 279 GLU B C 1
ATOM 4524 O O . GLU B 1 279 ? -6.602 5.527 30.047 1 37.53 279 GLU B O 1
ATOM 4529 N N . SER B 1 280 ? -4.812 4.332 29.5 1 35.72 280 SER B N 1
ATOM 4530 C CA . SER B 1 280 ? -4.738 3.92 30.906 1 35.72 280 SER B CA 1
ATOM 4531 C C . SER B 1 280 ? -4.387 5.098 31.812 1 35.72 280 SER B C 1
ATOM 4533 O O . SER B 1 280 ? -4.852 5.172 32.938 1 35.72 280 SER B O 1
ATOM 4535 N N . HIS B 1 281 ? -3.654 5.996 31.359 1 33.91 281 HIS B N 1
ATOM 4536 C CA . HIS B 1 281 ? -3.213 7.016 32.312 1 33.91 281 HIS B CA 1
ATOM 4537 C C . HIS B 1 281 ? -4.234 8.141 32.438 1 33.91 281 HIS B C 1
ATOM 4539 O O . HIS B 1 281 ? -4.25 8.867 33.438 1 33.91 281 HIS B O 1
ATOM 4545 N N . VAL B 1 282 ? -4.961 8.469 31.438 1 37.88 282 VAL B N 1
ATOM 4546 C CA . VAL B 1 282 ? -5.934 9.539 31.625 1 37.88 282 VAL B CA 1
ATOM 4547 C C . VAL B 1 282 ? -7.094 9.055 32.5 1 37.88 282 VAL B C 1
ATOM 4549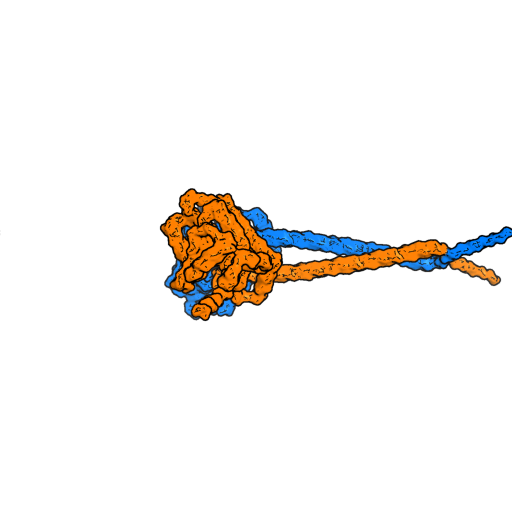 O O . VAL B 1 282 ? -7.719 9.844 33.188 1 37.88 282 VAL B O 1
ATOM 4552 N N . GLN B 1 283 ? -7.383 7.82 32.562 1 33.97 283 GLN B N 1
ATOM 4553 C CA . GLN B 1 283 ? -8.391 7.336 33.5 1 33.97 283 GLN B CA 1
ATOM 4554 C C . GLN B 1 283 ? -7.891 7.398 34.938 1 33.97 283 GLN B C 1
ATOM 4556 O O . GLN B 1 283 ? -8.68 7.391 35.875 1 33.97 283 GLN B O 1
ATOM 4561 N N . LYS B 1 284 ? -6.621 7.184 35.125 1 37.56 284 LYS B N 1
ATOM 4562 C CA . LYS B 1 284 ? -6.199 7.121 36.531 1 37.56 284 LYS B CA 1
ATOM 4563 C C . LYS B 1 284 ? -6.121 8.516 37.156 1 37.56 284 LYS B C 1
ATOM 4565 O O . LYS B 1 284 ? -5.895 8.656 38.344 1 37.56 284 LYS B O 1
ATOM 4570 N N . SER B 1 285 ? -5.91 9.383 36.188 1 29.78 285 SER B N 1
ATOM 4571 C CA . SER B 1 285 ? -5.789 10.703 36.812 1 29.78 285 SER B CA 1
ATOM 4572 C C . SER B 1 285 ? -7.152 11.359 36.969 1 29.78 285 SER B C 1
ATOM 4574 O O . SER B 1 285 ? -7.242 12.523 37.375 1 29.78 285 SER B O 1
ATOM 4576 N N . LYS B 1 286 ? -8.234 10.594 36.531 1 32.5 286 LYS B N 1
ATOM 4577 C CA . LYS B 1 286 ? -9.516 11.047 37.062 1 32.5 286 LYS B CA 1
ATOM 4578 C C . LYS B 1 286 ? -9.914 10.242 38.281 1 32.5 286 LYS B C 1
ATOM 4580 O O . LYS B 1 286 ? -9.797 9.016 38.312 1 32.5 286 LYS B O 1
#

Secondary structure (DSSP, 8-state):
---------EEEEEHHHHHHHHHHHHHHHHHHHHHHHHHHHHHHHHHHHHHHHHHHHHHHHHHHHHHHHHHHHHHTT--GGGS-HHHHHHHHHHHHTTHHHHHHHHHHHHHHHHHHH----TTS-EEEEEEHHHHS-HHHHHHHHHH---GGGGTT-TT-HHHHHHHHHHHHHHHHHHTT--EEEEEEEEGGGHHHHHHHHHHTT----SEEEEE-GGGTTS-HHHHHHHHHHHHHHTT-EEEEEEESSGGGG-SS---SEEEE----TTGGGGGGGHHHHHHH--/---------EEEEEHHHHHHHHHHHHHHHHHHHHHHHHHHHHHHHHHHHHHHHHHHHHHHHHHHHHHHHHHHHHHTT--GGGS-HHHHHHHHHHHHTTHHHHHHHHHHHHHHHHHHH----TTS-EEEEEEHHHHS-HHHHHHHHHH---GGGGTT-TT-HHHHHHHHHHHHHHHHHHTT--EEEEEEEEGGGHHHHHHHHHHTT----SEEEEE-GGGTTS-HHHHHHHHHHHHHHTT-EEEEEEESSGGGG-SS---SEEEE----TTGGGGGGGHHHHHHH--